Protein AF-A0A959TF00-F1 (afdb_monomer)

pLDDT: mean 79.33, std 16.04, range [24.12, 98.5]

Radius of gyration: 54.53 Å; Cα contacts (8 Å, |Δi|>4): 908; chains: 1; bounding box: 117×48×167 Å

Secondary structure (DSSP, 8-state):
-HHHHHHTT-S---SS-------PPTTHHHHHHHHHHHHHHHHHHHGGGSSS--EEEETTEEEE----EEEEEEE-GGGHHHHT-S--SSPEEEEEEE-GGGHHHHTTS-SEEESEE-TT-----SEEEEETT--B-TTSSSB-TT-HHHHHHHHHHHHHHHHHHHHHHHH-HHHHHHHHHHHHHS--SPPSSHHHIIIIIHHHHHHHHHSEEBTTS-EE-GGGEEEEE-SS---TTTTT---EEBS--SGGGHHHHHHHH-TTTT-PEEEEHHHHHTTS-HHHHHHHHHHS-HHHHHHHHHHPPPPTT-GGGGTT---EEETTEEE-HHHHHTSHHHHHHHHHHHHH-TTHHHHS-HHHHHHHHHHHS-SS-SHHHHHHHHH--SHHHHHHHHHH-S-EEEETT-HHHHHHHHHHHHHHTTTS-HHHHHHHEEEEETTEEEETTTS----EEEEEETTTTEEEEEEHHHHSTT---TTHHHHHHHHHHHHHTT--HHHHHHHH-------HHHHHHHHHHHHHHTTTSB--SHHHHHHHHHHHHH-TT-THHHH-EEEBTTS-EEEHHHHHTPPPPSS--GGGSBPGGGGGGHHHH-TT--S-PPS---------TTS----S---S---HHHHHHHHHHHHHHHHH-TTHHHHHTTTSHHHHHHHHTS-HHHHS--

Structure (mmCIF, N/CA/C/O backbone):
data_AF-A0A959TF00-F1
#
_entry.id   AF-A0A959TF00-F1
#
loop_
_atom_site.group_PDB
_atom_site.id
_atom_site.type_symbol
_atom_site.label_atom_id
_atom_site.label_alt_id
_atom_site.label_comp_id
_atom_site.label_asym_id
_atom_site.label_entity_id
_atom_site.label_seq_id
_atom_site.pdbx_PDB_ins_code
_atom_site.Cartn_x
_atom_site.Cartn_y
_atom_site.Cartn_z
_atom_site.occupancy
_atom_site.B_iso_or_equiv
_atom_site.auth_seq_id
_atom_site.auth_comp_id
_atom_site.auth_asym_id
_atom_site.auth_atom_id
_atom_site.pdbx_PDB_model_num
ATOM 1 N N . GLN A 1 1 ? 65.606 -2.542 -31.487 1.00 49.62 1 GLN A N 1
ATOM 2 C CA . GLN A 1 1 ? 66.030 -2.208 -30.111 1.00 49.62 1 GLN A CA 1
ATOM 3 C C . GLN A 1 1 ? 65.013 -1.284 -29.448 1.00 49.62 1 GLN A C 1
ATOM 5 O O . GLN A 1 1 ? 64.319 -1.762 -28.568 1.00 49.62 1 GLN A O 1
ATOM 10 N N . TRP A 1 2 ? 64.784 -0.079 -29.980 1.00 59.56 2 TRP A N 1
ATOM 11 C CA . TRP A 1 2 ? 63.736 0.859 -29.529 1.00 59.56 2 TRP A CA 1
ATOM 12 C C . TRP A 1 2 ? 62.335 0.235 -29.320 1.00 59.56 2 TRP A C 1
ATOM 14 O O . TRP A 1 2 ? 61.738 0.390 -28.261 1.00 59.56 2 TRP A O 1
ATOM 24 N N . ALA A 1 3 ? 61.838 -0.562 -30.278 1.00 56.00 3 ALA A N 1
ATOM 25 C CA . ALA A 1 3 ? 60.561 -1.275 -30.128 1.00 56.00 3 ALA A CA 1
ATOM 26 C C . ALA A 1 3 ? 60.571 -2.287 -28.965 1.00 56.00 3 ALA A C 1
ATOM 28 O O . ALA A 1 3 ? 59.601 -2.387 -28.231 1.00 56.00 3 ALA A O 1
ATOM 29 N N . ARG A 1 4 ? 61.681 -3.009 -28.750 1.00 59.00 4 ARG A N 1
ATOM 30 C CA . ARG A 1 4 ? 61.810 -3.954 -27.627 1.00 59.00 4 ARG A CA 1
ATOM 31 C C . ARG A 1 4 ? 61.830 -3.230 -26.278 1.00 59.00 4 ARG A C 1
ATOM 33 O O . ARG A 1 4 ? 61.248 -3.739 -25.336 1.00 59.00 4 ARG A O 1
ATOM 40 N N . GLU A 1 5 ? 62.443 -2.050 -26.199 1.00 64.19 5 GLU A N 1
ATOM 41 C CA . GLU A 1 5 ? 62.467 -1.216 -24.986 1.00 64.19 5 GLU A CA 1
ATOM 42 C C . GLU A 1 5 ? 61.086 -0.639 -24.648 1.00 64.19 5 GLU A C 1
ATOM 44 O O . GLU A 1 5 ? 60.695 -0.629 -23.486 1.00 64.19 5 GLU A O 1
ATOM 49 N N . LYS A 1 6 ? 60.316 -0.201 -25.654 1.00 60.56 6 LYS A N 1
ATOM 50 C CA . LYS A 1 6 ? 58.953 0.321 -25.451 1.00 60.56 6 LYS A CA 1
ATOM 51 C C . LYS A 1 6 ? 57.913 -0.766 -25.180 1.00 60.56 6 LYS A C 1
ATOM 53 O O . LYS A 1 6 ? 56.939 -0.501 -24.486 1.00 60.56 6 LYS A O 1
ATOM 58 N N . LEU A 1 7 ? 58.130 -1.977 -25.689 1.00 63.06 7 LEU A N 1
ATOM 59 C CA . LEU A 1 7 ? 57.256 -3.128 -25.457 1.00 63.06 7 LEU A CA 1
ATOM 60 C C . LEU A 1 7 ? 57.611 -3.924 -24.189 1.00 63.06 7 LEU A C 1
ATOM 62 O O . LEU A 1 7 ? 56.827 -4.772 -23.782 1.00 63.06 7 LEU A O 1
ATOM 66 N N . ALA A 1 8 ? 58.748 -3.645 -23.538 1.00 61.62 8 ALA A N 1
ATOM 67 C CA . ALA A 1 8 ? 59.214 -4.368 -22.349 1.00 61.62 8 ALA A CA 1
ATOM 68 C C . ALA A 1 8 ? 58.278 -4.260 -21.124 1.00 61.62 8 ALA A C 1
ATOM 70 O O . ALA A 1 8 ? 58.412 -5.052 -20.197 1.00 61.62 8 ALA A O 1
ATOM 71 N N . GLY A 1 9 ? 57.346 -3.298 -21.118 1.00 58.47 9 GLY A N 1
ATOM 72 C CA . GLY A 1 9 ? 56.323 -3.118 -20.079 1.00 58.47 9 GLY A CA 1
ATOM 73 C C . GLY A 1 9 ? 54.899 -3.493 -20.505 1.00 58.47 9 GLY A C 1
ATOM 74 O O . GLY A 1 9 ? 53.969 -3.283 -19.733 1.00 58.47 9 GLY A O 1
ATOM 75 N N . VAL A 1 10 ? 54.703 -4.013 -21.722 1.00 59.34 10 VAL A N 1
ATOM 76 C CA . VAL A 1 10 ? 53.389 -4.461 -22.205 1.00 59.34 10 VAL A CA 1
ATOM 77 C C . VAL A 1 10 ? 53.223 -5.925 -21.806 1.00 59.34 10 VAL A C 1
ATOM 79 O O . VAL A 1 10 ? 53.930 -6.785 -22.325 1.00 59.34 10 VAL A O 1
ATOM 82 N N . ALA A 1 11 ? 52.319 -6.194 -20.860 1.00 52.72 11 ALA A N 1
ATOM 83 C CA . ALA A 1 11 ? 52.179 -7.501 -20.208 1.00 52.72 11 ALA A CA 1
ATOM 84 C C . ALA A 1 11 ? 51.869 -8.658 -21.181 1.00 52.72 11 ALA A C 1
ATOM 86 O O . ALA A 1 11 ? 52.260 -9.792 -20.921 1.00 52.72 11 ALA A O 1
ATOM 87 N N . GLU A 1 12 ? 51.231 -8.371 -22.320 1.00 57.72 12 GLU A N 1
ATOM 88 C CA . GLU A 1 12 ? 50.923 -9.352 -23.360 1.00 57.72 12 GLU A CA 1
ATOM 89 C C . GLU A 1 12 ? 51.148 -8.757 -24.755 1.00 57.72 12 GLU A C 1
ATOM 91 O O . GLU A 1 12 ? 50.444 -7.842 -25.188 1.00 57.72 12 GLU A O 1
ATOM 96 N N . LEU A 1 13 ? 52.131 -9.288 -25.483 1.00 60.56 13 LEU A N 1
ATOM 97 C CA . LEU A 1 13 ? 52.282 -9.031 -26.913 1.00 60.56 13 LEU A CA 1
ATOM 98 C C . LEU A 1 13 ? 51.460 -10.062 -27.691 1.00 60.56 13 LEU A C 1
ATOM 100 O O . LEU A 1 13 ? 51.591 -11.257 -27.414 1.00 60.56 13 LEU A O 1
ATOM 104 N N . PRO A 1 14 ? 50.642 -9.651 -28.674 1.00 58.53 14 PRO A N 1
ATOM 105 C CA . PRO A 1 14 ? 49.869 -10.604 -29.451 1.00 58.53 14 PRO A CA 1
ATOM 106 C C . PRO A 1 14 ? 50.810 -11.500 -30.269 1.00 58.53 14 PRO A C 1
ATOM 108 O O . PRO A 1 14 ? 51.756 -11.025 -30.899 1.00 58.53 14 PRO A O 1
ATOM 111 N N . ALA A 1 15 ? 50.539 -12.808 -30.274 1.00 63.25 15 ALA A N 1
ATOM 112 C CA . ALA A 1 15 ? 51.325 -13.795 -31.021 1.00 63.25 15 ALA A CA 1
ATOM 113 C C . ALA A 1 15 ? 51.274 -13.577 -32.550 1.00 63.25 15 ALA A C 1
ATOM 115 O O . ALA A 1 15 ? 52.135 -14.071 -33.274 1.00 63.25 15 ALA A O 1
ATOM 116 N N . GLN A 1 16 ? 50.257 -12.853 -33.035 1.00 68.44 16 GLN A N 1
ATOM 117 C CA . GLN A 1 16 ? 50.001 -12.528 -34.439 1.00 68.44 16 GLN A CA 1
ATOM 118 C C . GLN A 1 16 ? 49.396 -11.116 -34.515 1.00 68.44 16 GLN A C 1
ATOM 120 O O . GLN A 1 16 ? 48.584 -10.761 -33.664 1.00 68.44 16 GLN A O 1
ATOM 125 N N . GLY A 1 17 ? 49.764 -10.305 -35.511 1.00 75.44 17 GLY A N 1
ATOM 126 C CA . GLY A 1 17 ? 49.205 -8.959 -35.681 1.00 75.44 17 GLY A CA 1
ATOM 127 C C . GLY A 1 17 ? 50.141 -7.993 -36.404 1.00 75.44 17 GLY A C 1
ATOM 128 O O . GLY A 1 17 ? 51.163 -8.390 -36.959 1.00 75.44 17 GLY A O 1
ATOM 129 N N . SER A 1 18 ? 49.783 -6.709 -36.401 1.00 79.25 18 SER A N 1
ATOM 130 C CA . SER A 1 18 ? 50.587 -5.624 -36.975 1.00 79.25 18 SER A CA 1
ATOM 131 C C . SER A 1 18 ? 50.926 -4.595 -35.901 1.00 79.25 18 SER A C 1
ATOM 133 O O . SER A 1 18 ? 50.067 -4.223 -35.105 1.00 79.25 18 SER A O 1
ATOM 135 N N . LEU A 1 19 ? 52.178 -4.132 -35.885 1.00 78.69 19 LEU A N 1
ATOM 136 C CA . LEU A 1 19 ? 52.654 -3.098 -34.969 1.00 78.69 19 LEU A CA 1
ATOM 137 C C . LEU A 1 19 ? 52.891 -1.802 -35.743 1.00 78.69 19 LEU A C 1
ATOM 139 O O . LEU A 1 19 ? 53.712 -1.767 -36.660 1.00 78.69 19 LEU A O 1
ATOM 143 N N . PHE A 1 20 ? 52.194 -0.741 -35.346 1.00 81.25 20 PHE A N 1
ATOM 144 C CA . PHE A 1 20 ? 52.310 0.576 -35.962 1.00 81.25 20 PHE A CA 1
ATOM 145 C C . PHE A 1 20 ? 53.000 1.550 -35.013 1.00 81.25 20 PHE A C 1
ATOM 147 O O . PHE A 1 20 ? 52.700 1.597 -33.822 1.00 81.25 20 PHE A O 1
ATOM 154 N N . PHE A 1 21 ? 53.896 2.367 -35.563 1.00 78.38 21 PHE A N 1
ATOM 155 C CA . PHE A 1 21 ? 54.490 3.496 -34.860 1.00 78.38 21 PHE A CA 1
ATOM 156 C C . PHE A 1 21 ? 54.090 4.776 -35.578 1.00 78.38 21 PHE A C 1
ATOM 158 O O . PHE A 1 21 ? 54.459 4.993 -36.731 1.00 78.38 21 PHE A O 1
ATOM 165 N N . LEU A 1 22 ? 53.309 5.609 -34.896 1.00 80.31 22 LEU A N 1
ATOM 166 C CA . LEU A 1 22 ? 52.838 6.877 -35.433 1.00 80.31 22 LEU A CA 1
ATOM 167 C C . LEU A 1 22 ? 53.750 7.995 -34.930 1.00 80.31 22 LEU A C 1
ATOM 169 O O . LEU A 1 22 ? 53.775 8.303 -33.740 1.00 80.31 22 LEU A O 1
ATOM 173 N N . GLY A 1 23 ? 54.511 8.597 -35.844 1.00 81.12 23 GLY A N 1
ATOM 174 C CA . GLY A 1 23 ? 55.248 9.823 -35.556 1.00 81.12 23 GLY A CA 1
ATOM 175 C C . GLY A 1 23 ? 54.266 10.973 -35.352 1.00 81.12 23 GLY A C 1
ATOM 176 O O . GLY A 1 23 ? 53.569 11.368 -36.287 1.00 81.12 23 GLY A O 1
ATOM 177 N N . LEU A 1 24 ? 54.192 11.500 -34.132 1.00 83.75 24 LEU A N 1
ATOM 178 C CA . LEU A 1 24 ? 53.350 12.649 -33.812 1.00 83.75 24 LEU A CA 1
ATOM 179 C C . LEU A 1 24 ? 54.138 13.947 -34.029 1.00 83.75 24 LEU A C 1
ATOM 181 O O . LEU A 1 24 ? 55.312 14.039 -33.683 1.00 83.75 24 LEU A O 1
ATOM 185 N N . GLY A 1 25 ? 53.483 14.950 -34.616 1.00 87.31 25 GLY A N 1
ATOM 186 C CA . GLY A 1 25 ? 54.034 16.304 -34.715 1.00 87.31 25 GLY A CA 1
ATOM 187 C C . GLY A 1 25 ? 54.065 17.010 -33.357 1.00 87.31 25 GLY A C 1
ATOM 188 O O . GLY A 1 25 ? 53.419 16.568 -32.405 1.00 87.31 25 GLY A O 1
ATOM 189 N N . GLU A 1 26 ? 54.786 18.128 -33.284 1.00 88.56 26 GLU A N 1
ATOM 190 C CA . GLU A 1 26 ? 54.897 18.943 -32.070 1.00 88.56 26 GLU A CA 1
ATOM 191 C C . GLU A 1 26 ? 53.511 19.284 -31.487 1.00 88.56 26 GLU A C 1
ATOM 193 O O . GLU A 1 26 ? 52.574 19.609 -32.219 1.00 88.56 26 GLU A O 1
ATOM 198 N N . GLY A 1 27 ? 53.349 19.115 -30.170 1.00 83.44 27 GLY A N 1
ATOM 199 C CA . GLY A 1 27 ? 52.090 19.351 -29.448 1.00 83.44 27 GLY A CA 1
ATOM 200 C C . GLY A 1 27 ? 50.995 18.284 -29.615 1.00 83.44 27 GLY A C 1
ATOM 201 O O . GLY A 1 27 ? 50.095 18.214 -28.781 1.00 83.44 27 GLY A O 1
ATOM 202 N N . LYS A 1 28 ? 51.064 17.397 -30.622 1.00 85.06 28 LYS A N 1
ATOM 203 C CA . LYS A 1 28 ? 50.001 16.399 -30.881 1.00 85.06 28 LYS A CA 1
ATOM 204 C C . LYS A 1 28 ? 49.928 15.282 -29.844 1.00 85.06 28 LYS A C 1
ATOM 206 O O . LYS A 1 28 ? 48.857 14.718 -29.651 1.00 85.06 28 LYS A O 1
ATOM 211 N N . GLN A 1 29 ? 51.039 14.968 -29.180 1.00 83.19 29 GLN A N 1
ATOM 212 C CA . GLN A 1 29 ? 51.048 13.976 -28.105 1.00 83.19 29 GLN A CA 1
ATOM 213 C C . GLN A 1 29 ? 50.176 14.424 -26.928 1.00 83.19 29 GLN A C 1
ATOM 215 O O . GLN A 1 29 ? 49.335 13.657 -26.487 1.00 83.19 29 GLN A O 1
ATOM 220 N N . ALA A 1 30 ? 50.300 15.682 -26.495 1.00 83.75 30 ALA A N 1
ATOM 221 C CA . ALA A 1 30 ? 49.480 16.212 -25.406 1.00 83.75 30 ALA A CA 1
ATOM 222 C C . ALA A 1 30 ? 47.977 16.178 -25.747 1.00 83.75 30 ALA A C 1
ATOM 224 O O . ALA A 1 30 ? 47.157 15.838 -24.897 1.00 83.75 30 ALA A O 1
ATOM 225 N N . VAL A 1 31 ? 47.614 16.463 -27.006 1.00 81.81 31 VAL A N 1
ATOM 226 C CA . VAL A 1 31 ? 46.223 16.354 -27.485 1.00 81.81 31 VAL A CA 1
ATOM 227 C C . VAL A 1 31 ? 45.741 14.902 -27.455 1.00 81.81 31 VAL A C 1
ATOM 229 O O . VAL A 1 31 ? 44.647 14.629 -26.974 1.00 81.81 31 VAL A O 1
ATOM 232 N N . LEU A 1 32 ? 46.561 13.962 -27.930 1.00 81.38 32 LEU A N 1
ATOM 233 C CA . LEU A 1 32 ? 46.235 12.536 -27.916 1.00 81.38 32 LEU A CA 1
ATOM 234 C C . LEU A 1 32 ? 46.046 12.019 -26.482 1.00 81.38 32 LEU A C 1
ATOM 236 O O . LEU A 1 32 ? 45.078 11.316 -26.222 1.00 81.38 32 LEU A O 1
ATOM 240 N N . ASP A 1 33 ? 46.932 12.402 -25.561 1.00 81.75 33 ASP A N 1
ATOM 241 C CA . ASP A 1 33 ? 46.858 12.023 -24.147 1.00 81.75 33 ASP A CA 1
ATOM 242 C C . ASP A 1 33 ? 45.598 12.599 -23.476 1.00 81.75 33 ASP A C 1
ATOM 244 O O . ASP A 1 33 ? 44.965 11.910 -22.680 1.00 81.75 33 ASP A O 1
ATOM 248 N N . THR A 1 34 ? 45.179 13.813 -23.858 1.00 82.44 34 THR A N 1
ATOM 249 C CA . THR A 1 34 ? 43.945 14.447 -23.352 1.00 82.44 34 THR A CA 1
ATOM 250 C C . THR A 1 34 ? 42.683 13.670 -23.748 1.00 82.44 34 THR A C 1
ATOM 252 O O . THR A 1 34 ? 41.775 13.539 -22.935 1.00 82.44 34 THR A O 1
ATOM 255 N N . HIS A 1 35 ? 42.633 13.118 -24.964 1.00 80.75 35 HIS A N 1
ATOM 256 C CA . HIS A 1 35 ? 41.458 12.409 -25.499 1.00 80.75 35 HIS A CA 1
ATOM 257 C C . HIS A 1 35 ? 41.594 10.878 -25.479 1.00 80.75 35 HIS A C 1
ATOM 259 O O . HIS A 1 35 ? 40.752 10.160 -26.020 1.00 80.75 35 HIS A O 1
ATOM 265 N N . MET A 1 36 ? 42.659 10.345 -24.874 1.00 80.81 36 MET A N 1
ATOM 266 C CA . MET A 1 36 ? 43.003 8.925 -24.972 1.00 80.81 36 MET A CA 1
ATOM 267 C C . MET A 1 36 ? 41.898 8.013 -24.430 1.00 80.81 36 MET A C 1
ATOM 269 O O . MET A 1 36 ? 41.635 6.954 -24.995 1.00 80.81 36 MET A O 1
ATOM 273 N N . GLN A 1 37 ? 41.241 8.422 -23.344 1.00 75.38 37 GLN A N 1
ATOM 274 C CA . GLN A 1 37 ? 40.173 7.642 -22.723 1.00 75.38 37 GLN A CA 1
ATOM 275 C C . GLN A 1 37 ? 38.926 7.552 -23.618 1.00 75.38 37 GLN A C 1
ATOM 277 O O . GLN A 1 37 ? 38.378 6.465 -23.778 1.00 75.38 37 GLN A O 1
ATOM 282 N N . GLU A 1 38 ? 38.535 8.655 -24.260 1.00 74.44 38 GLU A N 1
ATOM 283 C CA . GLU A 1 38 ? 37.430 8.694 -25.231 1.00 74.44 38 GLU A CA 1
ATOM 284 C C . GLU A 1 38 ? 37.741 7.795 -26.434 1.00 74.44 38 GLU A C 1
ATOM 286 O O . GLU A 1 38 ? 36.951 6.928 -26.801 1.00 74.44 38 GLU A O 1
ATOM 291 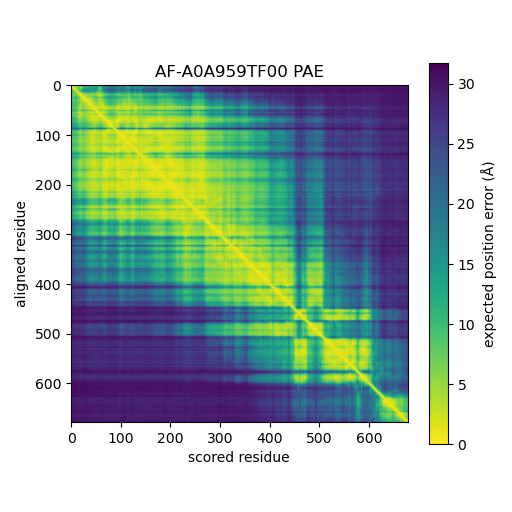N N . ILE A 1 39 ? 38.953 7.922 -26.989 1.00 76.81 39 ILE A N 1
ATOM 292 C CA . ILE A 1 39 ? 39.418 7.098 -28.113 1.00 76.81 39 ILE A CA 1
ATOM 293 C C . ILE A 1 39 ? 39.343 5.608 -27.762 1.00 76.81 39 ILE A C 1
ATOM 295 O O . ILE A 1 39 ? 38.867 4.805 -28.568 1.00 76.81 39 ILE A O 1
ATOM 299 N N . ARG A 1 40 ? 39.799 5.228 -26.564 1.00 78.25 40 ARG A N 1
ATOM 300 C CA . ARG A 1 40 ? 39.785 3.834 -26.105 1.00 78.25 40 ARG A CA 1
ATOM 301 C C . ARG A 1 40 ? 38.373 3.280 -25.989 1.00 78.25 40 ARG A C 1
ATOM 303 O O . ARG A 1 40 ? 38.142 2.147 -26.410 1.00 78.25 40 ARG A O 1
ATOM 310 N N . SER A 1 41 ? 37.444 4.077 -25.469 1.00 75.62 41 SER A N 1
ATOM 311 C CA . SER A 1 41 ? 36.059 3.648 -25.288 1.00 75.62 41 SER A CA 1
ATOM 312 C C . SER A 1 41 ? 35.353 3.400 -26.628 1.00 75.62 41 SER A C 1
ATOM 314 O O . SER A 1 41 ? 34.804 2.316 -26.847 1.00 75.62 41 SER A O 1
ATOM 316 N N . CYS A 1 42 ? 35.496 4.312 -27.598 1.00 83.38 42 CYS A N 1
ATOM 317 C CA . CYS A 1 42 ? 34.886 4.147 -28.922 1.00 83.38 42 CYS A CA 1
ATOM 318 C C . CYS A 1 42 ? 35.546 3.043 -29.773 1.00 83.38 42 CYS A C 1
ATOM 320 O O . CYS A 1 42 ? 34.926 2.501 -30.697 1.00 83.38 42 CYS A O 1
ATOM 322 N N . MET A 1 43 ? 36.823 2.718 -29.525 1.00 86.81 43 MET A N 1
ATOM 323 C CA . MET A 1 43 ? 37.563 1.700 -30.286 1.00 86.81 43 MET A CA 1
ATOM 324 C C . MET A 1 43 ? 36.968 0.299 -30.120 1.00 86.81 43 MET A C 1
ATOM 326 O O . MET A 1 43 ? 36.904 -0.445 -31.100 1.00 86.81 43 MET A O 1
ATOM 330 N N . GLY A 1 44 ? 36.489 -0.043 -28.919 1.00 88.25 44 GLY A N 1
ATOM 331 C CA . GLY A 1 44 ? 35.820 -1.320 -28.648 1.00 88.25 44 GLY A CA 1
ATOM 332 C C . GLY A 1 44 ? 34.603 -1.552 -29.548 1.00 88.25 44 GLY A C 1
ATOM 333 O O . GLY A 1 44 ? 34.424 -2.646 -30.086 1.00 88.25 44 GLY A O 1
ATOM 334 N N . ILE A 1 45 ? 33.813 -0.495 -29.759 1.00 90.38 45 ILE A N 1
ATOM 335 C CA . ILE A 1 45 ? 32.630 -0.478 -30.633 1.00 90.38 45 ILE A CA 1
ATOM 336 C C . ILE A 1 45 ? 33.049 -0.471 -32.104 1.00 90.38 45 ILE A C 1
ATOM 338 O O . ILE A 1 45 ? 32.550 -1.264 -32.895 1.00 90.38 45 ILE A O 1
ATOM 342 N N . SER A 1 46 ? 34.017 0.373 -32.468 1.00 91.31 46 SER A N 1
ATOM 343 C CA . SER A 1 46 ? 34.508 0.508 -33.848 1.00 91.31 46 SER A CA 1
ATOM 344 C C . SER A 1 46 ? 35.034 -0.820 -34.410 1.00 91.31 46 SER A C 1
ATOM 346 O O . SER A 1 46 ? 34.801 -1.143 -35.575 1.00 91.31 46 SER A O 1
ATOM 348 N N . MET A 1 47 ? 35.689 -1.635 -33.573 1.00 90.81 47 MET A N 1
ATOM 349 C CA . MET A 1 47 ? 36.153 -2.980 -33.939 1.00 90.81 47 MET A CA 1
ATOM 350 C C . MET A 1 47 ? 35.022 -3.931 -34.349 1.00 90.81 47 MET A C 1
ATOM 352 O O . MET A 1 47 ? 35.276 -4.881 -35.084 1.00 90.81 47 MET A O 1
ATOM 356 N N . HIS A 1 48 ? 33.779 -3.681 -33.932 1.00 89.19 48 HIS A N 1
ATOM 357 C CA . HIS A 1 48 ? 32.625 -4.479 -34.343 1.00 89.19 48 HIS A CA 1
ATOM 358 C C . HIS A 1 48 ? 32.307 -4.339 -35.843 1.00 89.19 48 HIS A C 1
ATOM 360 O O . HIS A 1 48 ? 31.755 -5.253 -36.455 1.00 89.19 48 HIS A O 1
ATOM 366 N N . PHE A 1 49 ? 32.682 -3.212 -36.453 1.00 88.19 49 PHE A N 1
ATOM 367 C CA . PHE A 1 49 ? 32.460 -2.929 -37.877 1.00 88.19 49 PHE A CA 1
ATOM 368 C C . PHE A 1 49 ? 33.637 -3.361 -38.763 1.00 88.19 49 PHE A C 1
ATOM 370 O O . PHE A 1 49 ? 33.605 -3.194 -39.982 1.00 88.19 49 PHE A O 1
ATOM 377 N N . LEU A 1 50 ? 34.692 -3.910 -38.158 1.00 84.75 50 LEU A N 1
ATOM 378 C CA . LEU A 1 50 ? 35.864 -4.448 -38.841 1.00 84.75 50 LEU A CA 1
ATOM 379 C C . LEU A 1 50 ? 35.762 -5.978 -38.895 1.00 84.75 50 LEU A C 1
ATOM 381 O O . LEU A 1 50 ? 35.211 -6.597 -37.992 1.00 84.75 50 LEU A O 1
ATOM 385 N N . ARG A 1 51 ? 36.304 -6.600 -39.952 1.00 79.19 51 ARG A N 1
ATOM 386 C CA . ARG A 1 51 ? 36.128 -8.045 -40.211 1.00 79.19 51 ARG A CA 1
ATOM 387 C C . ARG A 1 51 ? 36.670 -8.934 -39.084 1.00 79.19 51 ARG A C 1
ATOM 389 O O . ARG A 1 51 ? 35.901 -9.609 -38.412 1.00 79.19 51 ARG A O 1
ATOM 396 N N . ASP A 1 52 ? 37.986 -8.899 -38.871 1.00 81.19 52 ASP A N 1
ATOM 397 C CA . ASP A 1 52 ? 38.685 -9.897 -38.042 1.00 81.19 52 ASP A CA 1
ATOM 398 C C . ASP A 1 52 ? 39.397 -9.290 -36.818 1.00 81.19 52 ASP A C 1
ATOM 400 O O . ASP A 1 52 ? 40.105 -9.985 -36.087 1.00 81.19 52 ASP A O 1
ATOM 404 N N . LEU A 1 53 ? 39.248 -7.981 -36.579 1.00 84.12 53 LEU A N 1
ATOM 405 C CA . LEU A 1 53 ? 39.974 -7.293 -35.512 1.00 84.12 53 LEU A CA 1
ATOM 406 C C . LEU A 1 53 ? 39.267 -7.469 -34.161 1.00 84.12 53 LEU A C 1
ATOM 408 O O . LEU A 1 53 ? 38.259 -6.824 -33.887 1.00 84.12 53 LEU A O 1
ATOM 412 N N . GLY A 1 54 ? 39.800 -8.354 -33.316 1.00 82.50 54 GLY A N 1
ATOM 413 C CA . GLY A 1 54 ? 39.242 -8.635 -31.987 1.00 82.50 54 GLY A CA 1
ATOM 414 C C . GLY A 1 54 ? 39.809 -7.784 -30.847 1.00 82.50 54 GLY A C 1
ATOM 415 O O . GLY A 1 54 ? 39.121 -7.573 -29.850 1.00 82.50 54 GLY A O 1
ATOM 416 N N . THR A 1 55 ? 41.052 -7.309 -30.969 1.00 86.00 55 THR A N 1
ATOM 417 C CA . THR A 1 55 ? 41.761 -6.580 -29.904 1.00 86.00 55 THR A CA 1
ATOM 418 C C . THR A 1 55 ? 42.755 -5.575 -30.476 1.00 86.00 55 THR A C 1
ATOM 420 O O . THR A 1 55 ? 43.419 -5.869 -31.474 1.00 86.00 55 THR A O 1
ATOM 423 N N . ILE A 1 56 ? 42.939 -4.439 -29.802 1.00 84.50 56 ILE A N 1
ATOM 424 C CA . ILE A 1 56 ? 43.976 -3.439 -30.102 1.00 84.50 56 ILE A CA 1
ATOM 425 C C . ILE A 1 56 ? 44.705 -3.085 -28.804 1.00 84.50 56 ILE A C 1
ATOM 427 O O . ILE A 1 56 ? 44.071 -2.934 -27.766 1.00 84.50 56 ILE A O 1
ATOM 431 N N . THR A 1 57 ? 46.025 -2.892 -28.860 1.00 80.50 57 THR A N 1
ATOM 432 C CA . THR A 1 57 ? 46.799 -2.361 -27.727 1.00 80.50 57 THR A CA 1
ATOM 433 C C . THR A 1 57 ? 47.287 -0.951 -28.043 1.00 80.50 57 THR A C 1
ATOM 435 O O . THR A 1 57 ? 48.093 -0.768 -28.957 1.00 80.50 57 THR A O 1
ATOM 438 N N . VAL A 1 58 ? 46.835 0.048 -27.279 1.00 79.56 58 VAL A N 1
ATOM 439 C CA . VAL A 1 58 ? 47.228 1.460 -27.436 1.00 79.56 58 VAL A CA 1
ATOM 440 C C . VAL A 1 58 ? 48.032 1.909 -26.220 1.00 79.56 58 VAL A C 1
ATOM 442 O O . VAL A 1 58 ? 47.513 1.983 -25.105 1.00 79.56 58 VAL A O 1
ATOM 445 N N . ASN A 1 59 ? 49.315 2.223 -26.434 1.00 75.06 59 ASN A N 1
ATOM 446 C CA . ASN A 1 59 ? 50.255 2.650 -25.388 1.00 75.06 59 ASN A CA 1
ATOM 447 C C . ASN A 1 59 ? 50.286 1.710 -24.162 1.00 75.06 59 ASN A C 1
ATOM 449 O O . ASN A 1 59 ? 50.373 2.161 -23.026 1.00 75.06 59 ASN A O 1
ATOM 453 N N . GLY A 1 60 ? 50.213 0.396 -24.405 1.00 72.44 60 GLY A N 1
ATOM 454 C CA . GLY A 1 60 ? 50.262 -0.647 -23.373 1.00 72.44 60 GLY A CA 1
ATOM 455 C C . GLY A 1 60 ? 48.909 -1.042 -22.779 1.00 72.44 60 GLY A C 1
ATOM 456 O O . GLY A 1 60 ? 48.846 -2.040 -22.069 1.00 72.44 60 GLY A O 1
ATOM 457 N N . GLU A 1 61 ? 47.832 -0.332 -23.113 1.00 78.88 61 GLU A N 1
ATOM 458 C CA . GLU A 1 61 ? 46.479 -0.680 -22.678 1.00 78.88 61 GLU A CA 1
ATOM 459 C C . GLU A 1 61 ? 45.752 -1.487 -23.750 1.00 78.88 61 GLU A C 1
ATOM 461 O O . GLU A 1 61 ? 45.690 -1.077 -24.912 1.00 78.88 61 GLU A O 1
ATOM 466 N N . ARG A 1 62 ? 45.231 -2.647 -23.354 1.00 83.56 62 ARG A N 1
ATOM 467 C CA . ARG A 1 62 ? 44.513 -3.576 -24.225 1.00 83.56 62 ARG A CA 1
ATOM 468 C C . ARG A 1 62 ? 43.032 -3.203 -24.265 1.00 83.56 62 ARG A C 1
ATOM 470 O O . ARG A 1 62 ? 42.388 -3.111 -23.228 1.00 83.56 62 ARG A O 1
ATOM 477 N N . ILE A 1 63 ? 42.510 -3.027 -25.470 1.00 87.06 63 ILE A N 1
ATOM 478 C CA . ILE A 1 63 ? 41.107 -2.748 -25.771 1.00 87.06 63 ILE A CA 1
ATOM 479 C C . ILE A 1 63 ? 40.557 -3.973 -26.489 1.00 87.06 63 ILE A C 1
ATOM 481 O O . ILE A 1 63 ? 41.134 -4.429 -27.482 1.00 87.06 63 ILE A O 1
ATOM 485 N N . GLU A 1 64 ? 39.442 -4.499 -26.003 1.00 87.94 64 GLU A N 1
ATOM 486 C CA . GLU A 1 64 ? 38.771 -5.645 -26.609 1.00 87.94 64 GLU A CA 1
ATOM 487 C C . GLU A 1 64 ? 37.528 -5.200 -27.371 1.00 87.94 64 GLU A C 1
ATOM 489 O O . GLU A 1 64 ? 36.901 -4.187 -27.054 1.00 87.94 64 GLU A O 1
ATOM 494 N N . ARG A 1 65 ? 37.186 -5.951 -28.418 1.00 89.69 65 ARG A N 1
ATOM 495 C CA . ARG A 1 65 ? 35.952 -5.741 -29.169 1.00 89.69 65 ARG A CA 1
ATOM 496 C C . ARG A 1 65 ? 34.754 -5.937 -28.247 1.00 89.69 65 ARG A C 1
ATOM 498 O O . ARG A 1 65 ? 34.592 -7.004 -27.654 1.00 89.69 65 ARG A O 1
ATOM 505 N N . LEU A 1 66 ? 33.890 -4.928 -28.191 1.00 89.38 66 LEU A N 1
ATOM 506 C CA . LEU A 1 66 ? 32.678 -4.988 -27.388 1.00 89.38 66 LEU A CA 1
ATOM 507 C C . LEU A 1 66 ? 31.686 -5.985 -28.027 1.00 89.38 66 LEU A C 1
ATOM 509 O O . LEU A 1 66 ? 31.435 -5.906 -29.237 1.00 89.38 66 LEU A O 1
ATOM 513 N N . PRO A 1 67 ? 31.132 -6.945 -27.263 1.00 90.19 67 PRO A N 1
ATOM 514 C CA . PRO A 1 67 ? 30.118 -7.856 -27.775 1.00 90.19 67 PRO A CA 1
ATOM 515 C C . PRO A 1 67 ? 28.799 -7.097 -27.940 1.00 90.19 67 PRO A C 1
ATOM 517 O O . PRO A 1 67 ? 28.174 -6.692 -26.957 1.00 90.19 67 PRO A O 1
ATOM 520 N N . LEU A 1 68 ? 28.402 -6.904 -29.198 1.00 93.44 68 LEU A N 1
ATOM 521 C CA . LEU A 1 68 ? 27.171 -6.227 -29.584 1.00 93.44 68 LEU A CA 1
ATOM 522 C C . LEU A 1 68 ? 26.254 -7.196 -30.330 1.00 93.44 68 LEU A C 1
ATOM 524 O O . LEU A 1 68 ? 26.707 -7.963 -31.185 1.00 93.44 68 LEU A O 1
ATOM 528 N N . GLU A 1 69 ? 24.968 -7.118 -30.026 1.00 96.06 69 GLU A N 1
ATOM 529 C CA . GLU A 1 69 ? 23.905 -7.637 -30.877 1.00 96.06 69 GLU A CA 1
ATOM 530 C C . GLU A 1 69 ? 23.673 -6.677 -32.044 1.00 96.06 69 GLU A C 1
ATOM 532 O O . GLU A 1 69 ? 23.938 -5.481 -31.914 1.00 96.06 69 GLU A O 1
ATOM 537 N N . THR A 1 70 ? 23.211 -7.188 -33.192 1.00 95.81 70 THR A N 1
ATOM 538 C CA . THR A 1 70 ? 23.035 -6.364 -34.397 1.00 95.81 70 THR A CA 1
ATOM 539 C C . THR A 1 70 ? 21.770 -6.680 -35.180 1.00 95.81 70 THR A C 1
ATOM 541 O O . THR A 1 70 ? 21.342 -7.835 -35.261 1.00 95.81 70 THR A O 1
ATOM 544 N N . ILE A 1 71 ? 21.235 -5.639 -35.819 1.00 97.56 71 ILE A N 1
ATOM 545 C CA . ILE A 1 71 ? 20.293 -5.707 -36.937 1.00 97.56 71 ILE A CA 1
ATOM 546 C C . ILE A 1 71 ? 20.988 -5.073 -38.135 1.00 97.56 71 ILE A C 1
ATOM 548 O O . ILE A 1 71 ? 21.371 -3.905 -38.079 1.00 97.56 71 ILE A O 1
ATOM 552 N N . ARG A 1 72 ? 21.173 -5.854 -39.203 1.00 95.44 72 ARG A N 1
ATOM 553 C CA . ARG A 1 72 ? 21.855 -5.423 -40.428 1.00 95.44 72 ARG A CA 1
ATOM 554 C C . ARG A 1 72 ? 20.856 -5.242 -41.562 1.00 95.44 72 ARG A C 1
ATOM 556 O O . ARG A 1 72 ? 20.010 -6.103 -41.811 1.00 95.44 72 ARG A O 1
ATOM 563 N N . LEU A 1 73 ? 21.014 -4.133 -42.266 1.00 96.44 73 LEU A N 1
ATOM 564 C CA . LEU A 1 73 ? 20.368 -3.825 -43.526 1.00 96.44 73 LEU A CA 1
ATOM 565 C C . LEU A 1 73 ? 21.462 -3.610 -44.572 1.00 96.44 73 LEU A C 1
ATOM 567 O O . LEU A 1 73 ? 22.278 -2.701 -44.440 1.00 96.44 73 LEU A O 1
ATOM 571 N N . THR A 1 74 ? 21.454 -4.422 -45.622 1.00 95.62 74 THR A N 1
ATOM 572 C CA . THR A 1 74 ? 22.287 -4.201 -46.806 1.00 95.62 74 THR A CA 1
ATOM 573 C C . THR A 1 74 ? 21.392 -3.698 -47.922 1.00 95.62 74 THR A C 1
ATOM 575 O O . THR A 1 74 ? 20.417 -4.354 -48.279 1.00 95.62 74 THR A O 1
ATOM 578 N N . ILE A 1 75 ? 21.717 -2.523 -48.446 1.00 93.56 75 ILE A N 1
ATOM 579 C CA . ILE A 1 75 ? 21.031 -1.897 -49.567 1.00 93.56 75 ILE A CA 1
ATOM 580 C C . ILE A 1 75 ? 21.914 -2.111 -50.798 1.00 93.56 75 ILE A C 1
ATOM 582 O O . ILE A 1 75 ? 23.007 -1.532 -50.850 1.00 93.56 75 ILE A O 1
ATOM 586 N N . PRO A 1 76 ? 21.478 -2.947 -51.758 1.00 92.06 76 PRO A N 1
ATOM 587 C CA . PRO A 1 76 ? 22.234 -3.203 -52.976 1.00 92.06 76 PRO A CA 1
ATOM 588 C C . PRO A 1 76 ? 22.493 -1.915 -53.751 1.00 92.06 76 PRO A C 1
ATOM 590 O O . PRO A 1 76 ? 21.640 -1.021 -53.785 1.00 92.06 76 PRO A O 1
ATOM 593 N N . ARG A 1 77 ? 23.648 -1.833 -54.415 1.00 89.06 77 ARG A N 1
ATOM 594 C CA . ARG A 1 77 ? 24.040 -0.672 -55.233 1.00 89.06 77 ARG A CA 1
ATOM 595 C C . ARG A 1 77 ? 22.955 -0.222 -56.221 1.00 89.06 77 ARG A C 1
ATOM 597 O O . ARG A 1 77 ? 22.768 0.973 -56.420 1.00 89.06 77 ARG A O 1
ATOM 604 N N . GLU A 1 78 ? 22.213 -1.159 -56.812 1.00 87.94 78 GLU A N 1
ATOM 605 C CA . GLU A 1 78 ? 21.146 -0.877 -57.778 1.00 87.94 78 GLU A CA 1
ATOM 606 C C . GLU A 1 78 ? 19.961 -0.101 -57.185 1.00 87.94 78 GLU A C 1
ATOM 608 O O . GLU A 1 78 ? 19.295 0.642 -57.910 1.00 87.94 78 GLU A O 1
ATOM 613 N N . ASP A 1 79 ? 19.740 -0.207 -55.874 1.00 88.62 79 ASP A N 1
ATOM 614 C CA . ASP A 1 79 ? 18.625 0.429 -55.170 1.00 88.62 79 ASP A CA 1
ATOM 615 C C . ASP A 1 79 ? 19.000 1.804 -54.581 1.00 88.62 79 ASP A C 1
ATOM 617 O O . ASP A 1 79 ? 18.126 2.577 -54.168 1.00 88.62 79 ASP A O 1
ATOM 621 N N . LEU A 1 80 ? 20.291 2.167 -54.582 1.00 89.19 80 LEU A N 1
ATOM 622 C CA . LEU A 1 80 ? 20.800 3.392 -53.950 1.00 89.19 80 LEU A CA 1
ATOM 623 C C . LEU A 1 80 ? 20.301 4.679 -54.611 1.00 89.19 80 LEU A C 1
ATOM 625 O O . LEU A 1 80 ? 20.092 5.689 -53.927 1.00 89.19 80 LEU A O 1
ATOM 629 N N . ARG A 1 81 ? 20.006 4.645 -55.914 1.00 86.62 81 ARG A N 1
ATOM 630 C CA . ARG A 1 81 ? 19.384 5.782 -56.615 1.00 86.62 81 ARG A CA 1
ATOM 631 C C . ARG A 1 81 ? 18.029 6.158 -56.026 1.00 86.62 81 ARG A C 1
ATOM 633 O O . ARG A 1 81 ? 17.699 7.340 -55.970 1.00 86.62 81 ARG A O 1
ATOM 640 N N . GLY A 1 82 ? 17.261 5.179 -55.538 1.00 84.44 82 GLY A N 1
ATOM 641 C CA . GLY A 1 82 ? 15.979 5.418 -54.864 1.00 84.44 82 GLY A CA 1
ATOM 642 C C . GLY A 1 82 ? 16.125 6.165 -53.532 1.00 84.44 82 GLY A C 1
ATOM 643 O O . GLY A 1 82 ? 15.194 6.836 -53.076 1.00 84.44 82 GLY A O 1
ATOM 644 N N . ILE A 1 83 ? 17.312 6.101 -52.929 1.00 86.62 83 ILE A N 1
ATOM 645 C CA . ILE A 1 83 ? 17.669 6.783 -51.679 1.00 86.62 83 ILE A CA 1
ATOM 646 C C . ILE A 1 83 ? 18.294 8.162 -51.958 1.00 86.62 83 ILE A C 1
ATOM 648 O O . ILE A 1 83 ? 18.223 9.055 -51.116 1.00 86.62 83 ILE A O 1
ATOM 652 N N . GLY A 1 84 ? 18.810 8.379 -53.170 1.00 86.50 84 GLY A N 1
ATOM 653 C CA . GLY A 1 84 ? 19.345 9.663 -53.630 1.00 86.50 84 GLY A CA 1
ATOM 654 C C . GLY A 1 84 ? 20.865 9.705 -53.772 1.00 86.50 84 GLY A C 1
ATOM 655 O O . GLY A 1 84 ? 21.416 10.794 -53.915 1.00 86.50 84 GLY A O 1
ATOM 656 N N . PHE A 1 85 ? 21.544 8.555 -53.744 1.00 87.00 85 PHE A N 1
ATOM 657 C CA . PHE A 1 85 ? 22.963 8.484 -54.091 1.00 87.00 85 PHE A CA 1
ATOM 658 C C . PHE A 1 85 ? 23.172 8.746 -55.589 1.00 87.00 85 PHE A C 1
ATOM 660 O O . PHE A 1 85 ? 22.353 8.361 -56.424 1.00 87.00 85 PHE A O 1
ATOM 667 N N . THR A 1 86 ? 24.270 9.431 -55.915 1.00 78.50 86 THR A N 1
ATOM 668 C CA . THR A 1 86 ? 24.658 9.777 -57.293 1.00 78.50 86 THR A CA 1
ATOM 669 C C . THR A 1 86 ? 25.740 8.863 -57.868 1.00 78.50 86 THR A C 1
ATOM 671 O O . THR A 1 86 ? 25.926 8.845 -59.081 1.00 78.50 86 THR A O 1
ATOM 674 N N . GLU A 1 87 ? 26.452 8.129 -57.010 1.00 69.81 87 GLU A N 1
ATOM 675 C CA . GLU A 1 87 ? 27.518 7.185 -57.362 1.00 69.81 87 GLU A CA 1
ATOM 676 C C . GLU A 1 87 ? 27.130 5.794 -56.823 1.00 69.81 87 GLU A C 1
ATOM 678 O O . GLU A 1 87 ? 26.797 5.668 -55.644 1.00 69.81 87 GLU A O 1
ATOM 683 N N . ASP A 1 88 ? 27.145 4.769 -57.686 1.00 63.78 88 ASP A N 1
ATOM 684 C CA . ASP A 1 88 ? 26.621 3.412 -57.422 1.00 63.78 88 ASP A CA 1
ATOM 685 C C . ASP A 1 88 ? 27.764 2.379 -57.253 1.00 63.78 88 ASP A C 1
ATOM 687 O O . ASP A 1 88 ? 27.720 1.270 -57.797 1.00 63.78 88 ASP A O 1
ATOM 691 N N . ASP A 1 89 ? 28.839 2.748 -56.554 1.00 68.44 89 ASP A N 1
ATOM 692 C CA . ASP A 1 89 ? 30.093 1.979 -56.617 1.00 68.44 89 ASP A CA 1
ATOM 693 C C . ASP A 1 89 ? 30.158 0.795 -55.633 1.00 68.44 89 ASP A C 1
ATOM 695 O O . ASP A 1 89 ? 30.940 -0.136 -55.840 1.00 68.44 89 ASP A O 1
ATOM 699 N N . GLN A 1 90 ? 29.338 0.793 -54.576 1.00 84.12 90 GLN A N 1
ATOM 700 C CA . GLN A 1 90 ? 29.284 -0.281 -53.574 1.00 84.12 90 GLN A CA 1
ATOM 701 C C . GLN A 1 90 ? 27.937 -0.320 -52.846 1.00 84.12 90 GLN A C 1
ATOM 703 O O . GLN A 1 90 ? 27.244 0.690 -52.773 1.00 84.12 90 GLN A O 1
ATOM 708 N N . ASP A 1 91 ? 27.613 -1.468 -52.253 1.00 91.44 91 ASP A N 1
ATOM 709 C CA . ASP A 1 91 ? 26.435 -1.620 -51.399 1.00 91.44 91 ASP A CA 1
ATOM 710 C C . ASP A 1 91 ? 26.548 -0.747 -50.139 1.00 91.44 91 ASP A C 1
ATOM 712 O O . ASP A 1 91 ? 27.634 -0.572 -49.563 1.00 91.44 91 ASP A O 1
ATOM 716 N N . VAL A 1 92 ? 25.411 -0.223 -49.681 1.00 93.38 92 VAL A N 1
ATOM 717 C CA . VAL A 1 92 ? 25.334 0.510 -48.413 1.00 93.38 92 VAL A CA 1
ATOM 718 C C . VAL A 1 92 ? 24.876 -0.434 -47.315 1.00 93.38 92 VAL A C 1
ATOM 720 O O . VAL A 1 92 ? 23.788 -0.998 -47.373 1.00 93.38 92 VAL A O 1
ATOM 723 N N . GLU A 1 93 ? 25.698 -0.583 -46.284 1.00 94.12 93 GLU A N 1
ATOM 724 C CA . GLU A 1 93 ? 25.340 -1.298 -45.066 1.00 94.12 93 GLU A CA 1
ATOM 725 C C . GLU A 1 93 ? 24.894 -0.291 -44.004 1.00 94.12 93 GLU A C 1
ATOM 727 O O . GLU A 1 93 ? 25.561 0.724 -43.785 1.00 94.12 93 GLU A O 1
ATOM 732 N N . VAL A 1 94 ? 23.772 -0.571 -43.345 1.00 96.12 94 VAL A N 1
ATOM 733 C CA . VAL A 1 94 ? 23.287 0.138 -42.160 1.00 96.12 94 VAL A CA 1
ATOM 734 C C . VAL A 1 94 ? 23.061 -0.883 -41.052 1.00 96.12 94 VAL A C 1
ATOM 736 O O . VAL A 1 94 ? 22.389 -1.892 -41.255 1.00 96.12 94 VAL A O 1
ATOM 739 N N . VAL A 1 95 ? 23.637 -0.640 -39.880 1.00 96.31 95 VAL A N 1
ATOM 740 C CA . VAL A 1 95 ? 23.622 -1.571 -38.753 1.00 96.31 95 VAL A CA 1
ATOM 741 C C . VAL A 1 95 ? 23.211 -0.838 -37.489 1.00 96.31 95 VAL A C 1
ATOM 743 O O . VAL A 1 95 ? 23.855 0.141 -37.120 1.00 96.31 95 VAL A O 1
ATOM 746 N N . LEU A 1 96 ? 22.176 -1.330 -36.811 1.00 98.06 96 LEU A N 1
ATOM 747 C CA . LEU A 1 96 ? 21.866 -0.947 -35.434 1.00 98.06 96 LEU A CA 1
ATOM 748 C C . LEU A 1 96 ? 22.482 -1.980 -34.494 1.00 98.06 96 LEU A C 1
ATOM 750 O O . LEU A 1 96 ? 22.273 -3.179 -34.685 1.00 98.06 96 LEU A O 1
ATOM 754 N N . CYS A 1 97 ? 23.224 -1.519 -33.490 1.00 96.44 97 CYS A N 1
ATOM 755 C CA . CYS A 1 97 ? 23.901 -2.374 -32.524 1.00 96.44 97 CYS A CA 1
ATOM 756 C C . CYS A 1 97 ? 23.554 -1.991 -31.087 1.00 96.44 97 CYS A C 1
ATOM 758 O O . CYS A 1 97 ? 23.484 -0.806 -30.770 1.00 96.44 97 CYS A O 1
ATOM 760 N N . TRP A 1 98 ? 23.428 -2.971 -30.198 1.00 97.19 98 TRP A N 1
ATOM 761 C CA . TRP A 1 98 ? 23.206 -2.744 -28.766 1.00 97.19 98 TRP A CA 1
ATOM 762 C C . TRP A 1 98 ? 23.857 -3.846 -27.929 1.00 97.19 98 TRP A C 1
ATOM 764 O O . TRP A 1 98 ? 24.345 -4.845 -28.457 1.00 97.19 98 TRP A O 1
ATOM 774 N N . SER A 1 99 ? 23.899 -3.656 -26.612 1.00 94.81 99 SER A N 1
ATOM 775 C CA . SER A 1 99 ? 24.344 -4.690 -25.679 1.00 94.81 99 SER A CA 1
ATOM 776 C C . SER A 1 99 ? 23.738 -4.455 -24.308 1.00 94.81 99 SER A C 1
ATOM 778 O O . SER A 1 99 ? 23.989 -3.420 -23.690 1.00 94.81 99 SER A O 1
ATOM 780 N N . GLU A 1 100 ? 22.990 -5.435 -23.802 1.00 91.62 100 GLU A N 1
ATOM 781 C CA . GLU A 1 100 ? 22.391 -5.359 -22.465 1.00 91.62 100 GLU A CA 1
ATOM 782 C C . GLU A 1 100 ? 23.466 -5.176 -21.376 1.00 91.62 100 GLU A C 1
ATOM 784 O O . GLU A 1 100 ? 23.289 -4.415 -20.428 1.00 91.62 100 GLU A O 1
ATOM 789 N N . LYS A 1 101 ? 24.642 -5.789 -21.563 1.00 91.69 101 LYS A N 1
ATOM 790 C CA . LYS A 1 101 ? 25.769 -5.712 -20.617 1.00 91.69 101 LYS A CA 1
ATOM 791 C C . LYS A 1 101 ? 26.526 -4.385 -20.659 1.00 91.69 101 LYS A C 1
ATOM 793 O O . LYS A 1 101 ? 27.276 -4.100 -19.731 1.00 91.69 101 LYS A O 1
ATOM 798 N N . ALA A 1 102 ? 26.365 -3.600 -21.723 1.00 92.06 102 ALA A N 1
ATOM 799 C CA . ALA A 1 102 ? 27.119 -2.368 -21.942 1.00 92.06 102 ALA A CA 1
ATOM 800 C C . ALA A 1 102 ? 26.223 -1.133 -22.114 1.00 92.06 102 ALA A C 1
ATOM 802 O O . ALA A 1 102 ? 26.701 -0.104 -22.580 1.00 92.06 102 ALA A O 1
ATOM 803 N N . MET A 1 103 ? 24.944 -1.193 -21.722 1.00 92.69 103 MET A N 1
ATOM 804 C CA . MET A 1 103 ? 23.997 -0.081 -21.901 1.00 92.69 103 MET A CA 1
ATOM 805 C C . MET A 1 103 ? 24.497 1.242 -21.302 1.00 92.69 103 MET A C 1
ATOM 807 O O . MET A 1 103 ? 24.378 2.285 -21.938 1.00 92.69 103 MET A O 1
ATOM 811 N N . GLU A 1 104 ? 25.078 1.213 -20.098 1.00 91.50 104 GLU A N 1
ATOM 812 C CA . GLU A 1 104 ? 25.616 2.419 -19.449 1.00 91.50 104 GLU A CA 1
ATOM 813 C C . GLU A 1 104 ? 26.836 2.999 -20.162 1.00 91.50 104 GLU A C 1
ATOM 815 O O . GLU A 1 104 ? 27.039 4.214 -20.133 1.00 91.50 104 GLU A O 1
ATOM 820 N N . GLN A 1 105 ? 27.654 2.135 -20.771 1.00 90.50 105 GLN A N 1
ATOM 821 C CA . GLN A 1 105 ? 28.770 2.562 -21.601 1.00 90.50 105 GLN A CA 1
ATOM 822 C C . GLN A 1 105 ? 28.221 3.195 -22.878 1.00 90.50 105 GLN A C 1
ATOM 824 O O . GLN A 1 105 ? 28.512 4.353 -23.133 1.00 90.50 105 GLN A O 1
ATOM 829 N N . LEU A 1 106 ? 27.364 2.481 -23.617 1.00 93.75 106 LEU A N 1
ATOM 830 C CA . LEU A 1 106 ? 26.799 2.933 -24.892 1.00 93.75 106 LEU A CA 1
ATOM 831 C C . LEU A 1 106 ? 26.060 4.272 -24.769 1.00 93.75 106 LEU A C 1
ATOM 833 O O . LEU A 1 106 ? 26.233 5.126 -25.628 1.00 93.75 106 LEU A O 1
ATOM 837 N N . ALA A 1 107 ? 25.343 4.505 -23.665 1.00 93.31 107 ALA A N 1
ATOM 838 C CA . ALA A 1 107 ? 24.666 5.777 -23.394 1.00 93.31 107 ALA A CA 1
ATOM 839 C C . ALA A 1 107 ? 25.594 7.001 -23.297 1.00 93.31 107 ALA A C 1
ATOM 841 O O . ALA A 1 107 ? 25.096 8.122 -23.290 1.00 93.31 107 ALA A O 1
ATOM 842 N N . LYS A 1 108 ? 26.906 6.806 -23.141 1.00 91.19 108 LYS A N 1
ATOM 843 C CA . LYS A 1 108 ? 27.913 7.878 -23.066 1.00 91.19 108 LYS A CA 1
ATOM 844 C C . LYS A 1 108 ? 28.749 7.975 -24.341 1.00 91.19 108 LYS A C 1
ATOM 846 O O . LYS A 1 108 ? 29.671 8.782 -24.408 1.00 91.19 108 LYS A O 1
ATOM 851 N N . GLU A 1 109 ? 28.480 7.107 -25.309 1.00 91.12 109 GLU A N 1
ATOM 852 C CA . GLU A 1 109 ? 29.220 7.031 -26.557 1.00 91.12 109 GLU A CA 1
ATOM 853 C C . GLU A 1 109 ? 28.479 7.778 -27.666 1.00 91.12 109 GLU A C 1
ATOM 855 O O . GLU A 1 109 ? 27.249 7.892 -27.645 1.00 91.12 109 GLU A O 1
ATOM 860 N N . PRO A 1 110 ? 29.205 8.226 -28.703 1.00 92.81 110 PRO A N 1
ATOM 861 C CA . PRO A 1 110 ? 28.583 8.705 -29.925 1.00 92.81 110 PRO A CA 1
ATOM 862 C C . PRO A 1 110 ? 27.573 7.688 -30.454 1.00 92.81 110 PRO A C 1
ATOM 864 O O . PRO A 1 110 ? 27.866 6.503 -30.540 1.00 92.81 110 PRO A O 1
ATOM 867 N N . THR A 1 111 ? 26.384 8.133 -30.837 1.00 95.31 111 THR A N 1
ATOM 868 C CA . THR A 1 111 ? 25.333 7.258 -31.368 1.00 95.31 111 THR A CA 1
ATOM 869 C C . THR A 1 111 ? 25.610 6.862 -32.819 1.00 95.31 111 THR A C 1
ATOM 871 O O . THR A 1 111 ? 25.194 5.791 -33.251 1.00 95.31 111 THR A O 1
ATOM 874 N N . LEU A 1 112 ? 26.320 7.696 -33.589 1.00 95.44 112 LEU A N 1
ATOM 875 C CA . LEU A 1 112 ? 26.527 7.506 -35.029 1.00 95.44 112 LEU A CA 1
ATOM 876 C C . LEU A 1 112 ? 27.980 7.153 -35.376 1.00 95.44 112 LEU A C 1
ATOM 878 O O . LEU A 1 112 ? 28.923 7.822 -34.950 1.00 95.44 112 LEU A O 1
ATOM 882 N N . TYR A 1 113 ? 28.152 6.127 -36.212 1.00 94.06 113 TYR A N 1
ATOM 883 C CA . TYR A 1 113 ? 29.447 5.606 -36.652 1.00 94.06 113 TYR A CA 1
ATOM 884 C C . TYR A 1 113 ? 29.528 5.451 -38.173 1.00 94.06 113 TYR A C 1
ATOM 886 O O . TYR A 1 113 ? 28.640 4.915 -38.833 1.00 94.06 113 TYR A O 1
ATOM 894 N N . GLN A 1 114 ? 30.690 5.769 -38.735 1.00 92.12 114 GLN A N 1
ATOM 895 C CA . GLN A 1 114 ? 31.093 5.335 -40.076 1.00 92.12 114 GLN A CA 1
ATOM 896 C C . GLN A 1 114 ? 32.479 4.699 -39.963 1.00 92.12 114 GLN A C 1
ATOM 898 O O . GLN A 1 114 ? 33.496 5.330 -40.255 1.00 92.12 114 GLN A O 1
ATOM 903 N N . TYR A 1 115 ? 32.500 3.467 -39.447 1.00 88.62 115 TYR A N 1
ATOM 904 C CA . TYR A 1 115 ? 33.651 2.715 -38.930 1.00 88.62 115 TYR A CA 1
ATOM 905 C C . TYR A 1 115 ? 34.262 3.325 -37.667 1.00 88.62 115 TYR A C 1
ATOM 907 O O . TYR A 1 115 ? 34.562 2.599 -36.729 1.00 88.62 115 TYR A O 1
ATOM 915 N N . PHE A 1 116 ? 34.382 4.649 -37.626 1.00 87.69 116 PHE A N 1
ATOM 916 C CA . PHE A 1 116 ? 34.810 5.442 -36.479 1.00 87.69 116 PHE A CA 1
ATOM 917 C C . PHE A 1 116 ? 33.648 6.300 -35.954 1.00 87.69 116 PHE A C 1
ATOM 919 O O . PHE A 1 116 ? 32.721 6.590 -36.723 1.00 87.69 116 PHE A O 1
ATOM 926 N N . PRO A 1 117 ? 33.688 6.711 -34.675 1.00 89.75 117 PRO A N 1
ATOM 927 C CA . PRO A 1 117 ? 32.647 7.539 -34.072 1.00 89.75 117 PRO A CA 1
ATOM 928 C C . PRO A 1 117 ? 32.555 8.920 -34.728 1.00 89.75 117 PRO A C 1
ATOM 930 O O . PRO A 1 117 ? 33.570 9.570 -34.993 1.00 89.75 117 PRO A O 1
ATOM 933 N N . MET A 1 118 ? 31.333 9.411 -34.908 1.00 91.31 118 MET A N 1
ATOM 934 C CA . MET A 1 118 ? 31.069 10.830 -35.139 1.00 91.31 118 MET A CA 1
ATOM 935 C C . MET A 1 118 ? 31.008 11.524 -33.776 1.00 91.31 118 MET A C 1
ATOM 937 O O . MET A 1 118 ? 29.963 11.567 -33.143 1.00 91.31 118 MET A O 1
ATOM 941 N N . THR A 1 119 ? 32.149 12.005 -33.278 1.00 86.75 119 THR A N 1
ATOM 942 C CA . THR A 1 119 ? 32.335 12.389 -31.863 1.00 86.75 119 THR A CA 1
ATOM 943 C C . THR A 1 119 ? 31.395 13.470 -31.328 1.00 86.75 119 THR A C 1
ATOM 945 O O . THR A 1 119 ? 31.277 13.608 -30.116 1.00 86.75 119 THR A O 1
ATOM 948 N N . LYS A 1 120 ? 30.730 14.240 -32.193 1.00 87.19 120 LYS A N 1
ATOM 949 C CA . LYS A 1 120 ? 29.746 15.253 -31.785 1.00 87.19 120 LYS A CA 1
ATOM 950 C C . LYS A 1 120 ? 28.301 14.744 -31.776 1.00 87.19 120 LYS A C 1
ATOM 952 O O . LYS A 1 120 ? 27.400 15.495 -31.423 1.00 87.19 120 LYS A O 1
ATOM 957 N N . GLU A 1 121 ? 28.086 13.482 -32.131 1.00 90.56 121 GLU A N 1
ATOM 958 C CA . GLU A 1 121 ? 26.776 12.832 -32.189 1.00 90.56 121 GLU A CA 1
ATOM 959 C C . GLU A 1 121 ? 26.494 12.000 -30.927 1.00 90.56 121 GLU A C 1
ATOM 961 O O . GLU A 1 121 ? 26.028 10.865 -31.022 1.00 90.56 121 GLU A O 1
ATOM 966 N N . ASP A 1 122 ? 26.811 12.530 -29.743 1.00 90.06 122 ASP A N 1
ATOM 967 C CA . ASP A 1 122 ? 26.424 11.941 -28.454 1.00 90.06 122 ASP A CA 1
ATOM 968 C C . ASP A 1 122 ? 24.984 12.348 -28.107 1.00 90.06 122 ASP A C 1
ATOM 970 O O . ASP A 1 122 ? 24.706 13.494 -27.743 1.00 90.06 122 ASP A O 1
ATOM 974 N N . HIS A 1 123 ? 24.057 11.398 -28.252 1.00 94.12 123 HIS A N 1
ATOM 975 C CA . HIS A 1 123 ? 22.622 11.622 -28.049 1.00 94.12 123 HIS A CA 1
ATOM 976 C C . HIS A 1 123 ? 22.045 10.838 -26.863 1.00 94.12 123 HIS A C 1
ATOM 978 O O . HIS A 1 123 ? 20.832 10.862 -26.651 1.00 94.12 123 HIS A O 1
ATOM 984 N N . GLY A 1 124 ? 22.877 10.165 -26.062 1.00 94.56 124 GLY A N 1
ATOM 985 C CA . GLY A 1 124 ? 22.405 9.393 -24.907 1.00 94.56 124 GLY A CA 1
ATOM 986 C C . GLY A 1 124 ? 21.660 8.096 -25.255 1.00 94.56 124 GLY A C 1
ATOM 987 O O . GLY A 1 124 ? 20.804 7.650 -24.485 1.00 94.56 124 GLY A O 1
ATOM 988 N N . MET A 1 125 ? 21.927 7.505 -26.421 1.00 96.75 125 MET A N 1
ATOM 989 C CA . MET A 1 125 ? 21.316 6.238 -26.844 1.00 96.75 125 MET A CA 1
ATOM 990 C C . MET A 1 125 ? 22.125 5.052 -26.323 1.00 96.75 125 MET A C 1
ATOM 992 O O . MET A 1 125 ? 23.345 5.054 -26.398 1.00 96.75 125 MET A O 1
ATOM 996 N N . THR A 1 126 ? 21.466 3.999 -25.838 1.00 97.06 126 THR A N 1
ATOM 997 C CA . THR A 1 126 ? 22.163 2.752 -25.443 1.00 97.06 126 THR A CA 1
ATOM 998 C C . THR A 1 126 ? 22.377 1.797 -26.623 1.00 97.06 126 THR A C 1
ATOM 1000 O O . THR A 1 126 ? 22.788 0.650 -26.448 1.00 97.06 126 THR A O 1
ATOM 1003 N N . TYR A 1 127 ? 22.086 2.273 -27.828 1.00 97.25 127 TYR A N 1
ATOM 1004 C CA . TYR A 1 127 ? 22.357 1.623 -29.094 1.00 97.25 127 TYR A CA 1
ATOM 1005 C C . TYR A 1 127 ? 23.170 2.572 -29.973 1.00 97.25 127 TYR A C 1
ATOM 1007 O O . TYR A 1 127 ? 23.126 3.792 -29.813 1.00 97.25 127 TYR A O 1
ATOM 1015 N N . VAL A 1 128 ? 23.895 2.005 -30.929 1.00 96.75 128 VAL A N 1
ATOM 1016 C CA . VAL A 1 128 ? 24.690 2.749 -31.906 1.00 96.75 128 VAL A CA 1
ATOM 1017 C C . VAL A 1 128 ? 24.264 2.374 -33.314 1.00 96.75 128 VAL A C 1
ATOM 1019 O O . VAL A 1 128 ? 23.822 1.253 -33.565 1.00 96.75 128 VAL A O 1
ATOM 1022 N N . ILE A 1 129 ? 24.410 3.310 -34.243 1.00 97.50 129 ILE A N 1
ATOM 1023 C CA . ILE A 1 129 ? 24.096 3.113 -35.652 1.00 97.50 129 ILE A CA 1
ATOM 1024 C C . ILE A 1 129 ? 25.363 3.302 -36.460 1.00 97.50 129 ILE A C 1
ATOM 1026 O O . ILE A 1 129 ? 25.975 4.370 -36.457 1.00 97.50 129 ILE A O 1
ATOM 1030 N N . HIS A 1 130 ? 25.729 2.262 -37.193 1.00 95.94 130 HIS A N 1
ATOM 1031 C CA . HIS A 1 130 ? 26.799 2.313 -38.164 1.00 95.94 130 HIS A CA 1
ATOM 1032 C C . HIS A 1 130 ? 26.248 2.311 -39.580 1.00 95.94 130 HIS A C 1
ATOM 1034 O O . HIS A 1 130 ? 25.378 1.510 -39.903 1.00 95.94 130 HIS A O 1
ATOM 1040 N N . SER A 1 131 ? 26.800 3.146 -40.456 1.00 95.00 131 SER A N 1
ATOM 1041 C CA . SER A 1 131 ? 26.674 2.902 -41.889 1.00 95.00 131 SER A CA 1
ATOM 1042 C C . SER A 1 131 ? 27.851 3.447 -42.681 1.00 95.00 131 SER A C 1
ATOM 1044 O O . SER A 1 131 ? 28.377 4.522 -42.384 1.00 95.00 131 SER A O 1
ATOM 1046 N N . ASN A 1 132 ? 28.248 2.719 -43.727 1.00 92.25 132 ASN A N 1
ATOM 1047 C CA . ASN A 1 132 ? 29.222 3.186 -44.714 1.00 92.25 132 ASN A CA 1
ATOM 1048 C C . ASN A 1 132 ? 28.649 4.282 -45.643 1.00 92.25 132 ASN A C 1
ATOM 1050 O O . ASN A 1 132 ? 29.438 4.978 -46.280 1.00 92.25 132 ASN A O 1
ATOM 1054 N N . GLY A 1 133 ? 27.326 4.488 -45.671 1.00 91.56 133 GLY A N 1
ATOM 1055 C CA . GLY A 1 133 ? 26.623 5.437 -46.543 1.00 91.56 133 GLY A CA 1
ATOM 1056 C C . GLY A 1 133 ? 26.216 6.773 -45.907 1.00 91.56 133 GLY A C 1
ATOM 1057 O O . GLY A 1 133 ? 25.698 7.635 -46.623 1.00 91.56 133 GLY A O 1
ATOM 1058 N N . LEU A 1 134 ? 26.446 6.983 -44.599 1.00 93.56 134 LEU A N 1
ATOM 1059 C CA . LEU A 1 134 ? 26.090 8.246 -43.929 1.00 93.56 134 LEU A CA 1
ATOM 1060 C C . LEU A 1 134 ? 26.799 9.443 -44.574 1.00 93.56 134 LEU A C 1
ATOM 1062 O O . LEU A 1 134 ? 28.027 9.472 -44.711 1.00 93.56 134 LEU A O 1
ATOM 1066 N N . GLN A 1 135 ? 26.017 10.466 -44.910 1.00 92.06 135 GLN A N 1
ATOM 1067 C CA . GLN A 1 135 ? 26.525 11.741 -45.400 1.00 92.06 135 GLN A CA 1
ATOM 1068 C C . GLN A 1 135 ? 26.972 12.584 -44.208 1.00 92.06 135 GLN A C 1
ATOM 1070 O O . GLN A 1 135 ? 26.163 12.917 -43.341 1.00 92.06 135 GLN A O 1
ATOM 1075 N N . LYS A 1 136 ? 28.258 12.933 -44.169 1.00 90.00 136 LYS A N 1
ATOM 1076 C CA . LYS A 1 136 ? 28.904 13.671 -43.075 1.00 90.00 136 LYS A CA 1
ATOM 1077 C C . LYS A 1 136 ? 29.387 15.042 -43.520 1.00 90.00 136 LYS A C 1
ATOM 1079 O O . LYS A 1 136 ? 29.623 15.271 -44.707 1.00 90.00 136 LYS A O 1
ATOM 1084 N N . GLN A 1 137 ? 29.596 15.936 -42.563 1.00 87.19 137 GLN A N 1
ATOM 1085 C CA . GLN A 1 137 ? 30.264 17.206 -42.838 1.00 87.19 137 GLN A CA 1
ATOM 1086 C C . GLN A 1 137 ? 31.749 16.998 -43.188 1.00 87.19 137 GLN A C 1
ATOM 1088 O O . GLN A 1 137 ? 32.348 15.964 -42.879 1.00 87.19 137 GLN A O 1
ATOM 1093 N N . ALA A 1 138 ? 32.386 18.017 -43.777 1.00 78.06 138 ALA A N 1
ATOM 1094 C CA . ALA A 1 138 ? 33.795 17.964 -44.185 1.00 78.06 138 ALA A CA 1
ATOM 1095 C C . ALA A 1 138 ? 34.759 17.610 -43.032 1.00 78.06 138 ALA A C 1
ATOM 1097 O O . ALA A 1 138 ? 35.773 16.952 -43.262 1.00 78.06 138 ALA A O 1
ATOM 1098 N N . GLN A 1 139 ? 34.422 17.997 -41.795 1.00 71.19 139 GLN A N 1
ATOM 1099 C CA . GLN A 1 139 ? 35.208 17.712 -40.585 1.00 71.19 139 GLN A CA 1
ATOM 1100 C C . GLN A 1 139 ? 35.097 16.255 -40.104 1.00 71.19 139 GLN A C 1
ATOM 1102 O O . GLN A 1 139 ? 35.887 15.830 -39.269 1.00 71.19 139 GLN A O 1
ATOM 1107 N N . ARG A 1 140 ? 34.165 15.470 -40.666 1.00 74.94 140 ARG A N 1
ATOM 1108 C CA . ARG A 1 140 ? 33.954 14.033 -40.410 1.00 74.94 140 ARG A CA 1
ATOM 1109 C C . ARG A 1 140 ? 33.611 13.640 -38.966 1.00 74.94 140 ARG A C 1
ATOM 1111 O O . ARG A 1 140 ? 33.618 12.453 -38.666 1.00 74.94 140 ARG A O 1
ATOM 1118 N N . THR A 1 141 ? 33.301 14.608 -38.112 1.00 80.62 141 THR A N 1
ATOM 1119 C CA . THR A 1 141 ? 32.908 14.420 -36.706 1.00 80.62 141 THR A CA 1
ATOM 1120 C C . THR A 1 141 ? 31.405 14.579 -36.468 1.00 80.62 141 THR A C 1
ATOM 1122 O O . THR A 1 141 ? 30.941 14.253 -35.381 1.00 80.62 141 THR A O 1
ATOM 1125 N N . GLU A 1 142 ? 30.664 15.052 -37.477 1.00 89.75 142 GLU A N 1
ATOM 1126 C CA . GLU A 1 142 ? 29.224 15.346 -37.446 1.00 89.75 142 GLU A CA 1
ATOM 1127 C C . GLU A 1 142 ? 28.529 14.799 -38.694 1.00 89.75 142 GLU A C 1
ATOM 1129 O O . GLU A 1 142 ? 29.108 14.769 -39.797 1.00 89.75 142 GLU A O 1
ATOM 1134 N N . LEU A 1 143 ? 27.258 14.448 -38.533 1.00 93.25 143 LEU A N 1
ATOM 1135 C CA . LEU A 1 143 ? 26.362 14.117 -39.626 1.00 93.25 143 LEU A CA 1
ATOM 1136 C C . LEU A 1 143 ? 26.015 15.381 -40.435 1.00 93.25 143 LEU A C 1
ATOM 1138 O O . LEU A 1 143 ? 25.884 16.485 -39.907 1.00 93.25 143 LEU A O 1
ATOM 1142 N N . ASN A 1 144 ? 25.833 15.236 -41.748 1.00 90.69 144 ASN A N 1
ATOM 1143 C CA . ASN A 1 144 ? 25.200 16.274 -42.555 1.00 90.69 144 ASN A CA 1
ATOM 1144 C C . ASN A 1 144 ? 23.678 16.221 -42.331 1.00 90.69 144 ASN A C 1
ATOM 1146 O O . ASN A 1 144 ? 22.981 15.432 -42.976 1.00 90.69 144 ASN A O 1
ATOM 1150 N N . ALA A 1 145 ? 23.185 17.034 -41.396 1.00 83.69 145 ALA A N 1
ATOM 1151 C CA . ALA A 1 145 ? 21.778 17.064 -40.993 1.00 83.69 145 ALA A CA 1
ATOM 1152 C C . ALA A 1 145 ? 20.819 17.457 -42.133 1.00 83.69 145 ALA A C 1
ATOM 1154 O O . ALA A 1 145 ? 19.680 17.002 -42.146 1.00 83.69 145 ALA A O 1
ATOM 1155 N N . ASP A 1 146 ? 21.291 18.232 -43.114 1.00 86.12 146 ASP A N 1
ATOM 1156 C CA . ASP A 1 146 ? 20.479 18.697 -44.245 1.00 86.12 146 ASP A CA 1
ATOM 1157 C C . ASP A 1 146 ? 20.378 17.664 -45.380 1.00 86.12 146 ASP A C 1
ATOM 1159 O O . ASP A 1 146 ? 19.690 17.893 -46.374 1.00 86.12 146 ASP A O 1
ATOM 1163 N N . SER A 1 147 ? 21.074 16.526 -45.270 1.00 89.38 147 SER A N 1
ATOM 1164 C CA . SER A 1 147 ? 21.085 15.497 -46.309 1.00 89.38 147 SER A CA 1
ATOM 1165 C C . SER A 1 147 ? 19.813 14.637 -46.278 1.00 89.38 147 SER A C 1
ATOM 1167 O O . SER A 1 147 ? 19.642 13.841 -45.347 1.00 89.38 147 SER A O 1
ATOM 1169 N N . PRO A 1 148 ? 18.970 14.657 -47.333 1.00 91.94 148 PRO A N 1
ATOM 1170 C CA . PRO A 1 148 ? 17.789 13.794 -47.411 1.00 91.94 148 PRO A CA 1
ATOM 1171 C C . PRO A 1 148 ? 18.133 12.301 -47.502 1.00 91.94 148 PRO A C 1
ATOM 1173 O O . PRO A 1 148 ? 17.266 11.460 -47.278 1.00 91.94 148 PRO A O 1
ATOM 1176 N N . ILE A 1 149 ? 19.382 11.967 -47.852 1.00 93.19 149 ILE A N 1
ATOM 1177 C CA . ILE A 1 149 ? 19.877 10.586 -47.909 1.00 93.19 149 ILE A CA 1
ATOM 1178 C C . ILE A 1 149 ? 19.891 9.979 -46.502 1.00 93.19 149 ILE A C 1
ATOM 1180 O O . ILE A 1 149 ? 19.450 8.848 -46.327 1.00 93.19 149 ILE A O 1
ATOM 1184 N N . ASN A 1 150 ? 20.341 10.732 -45.491 1.00 94.75 150 ASN A N 1
ATOM 1185 C CA . ASN A 1 150 ? 20.444 10.232 -44.116 1.00 94.75 150 ASN A CA 1
ATOM 1186 C C . ASN A 1 150 ? 19.067 9.884 -43.538 1.00 94.75 150 ASN A C 1
ATOM 1188 O O . ASN A 1 150 ? 18.905 8.807 -42.975 1.00 94.75 150 ASN A O 1
ATOM 1192 N N . ALA A 1 151 ? 18.073 10.754 -43.750 1.00 94.88 151 ALA A N 1
ATOM 1193 C CA . ALA A 1 151 ? 16.686 10.504 -43.357 1.00 94.88 151 ALA A CA 1
ATOM 1194 C C . ALA A 1 151 ? 16.159 9.187 -43.951 1.00 94.88 151 ALA A C 1
ATOM 1196 O O . ALA A 1 151 ? 15.721 8.303 -43.224 1.00 94.88 151 ALA A O 1
ATOM 1197 N N . ARG A 1 152 ? 16.316 8.998 -45.269 1.00 95.38 152 ARG A N 1
ATOM 1198 C CA . ARG A 1 152 ? 15.859 7.779 -45.954 1.00 95.38 152 ARG A CA 1
ATOM 1199 C C . ARG A 1 152 ? 16.610 6.521 -45.518 1.00 95.38 152 ARG A C 1
ATOM 1201 O O . ARG A 1 152 ? 16.009 5.451 -45.482 1.00 95.38 152 ARG A O 1
ATOM 1208 N N . LEU A 1 153 ? 17.907 6.618 -45.214 1.00 95.44 153 LEU A N 1
ATOM 1209 C CA . LEU A 1 153 ? 18.667 5.490 -44.661 1.00 95.44 153 LEU A CA 1
ATOM 1210 C C . LEU A 1 153 ? 18.139 5.093 -43.280 1.00 95.44 153 LEU A C 1
ATOM 1212 O O . LEU A 1 153 ? 17.960 3.905 -43.018 1.00 95.44 153 LEU A O 1
ATOM 1216 N N . PHE A 1 154 ? 17.860 6.073 -42.420 1.00 96.69 154 PHE A N 1
ATOM 1217 C CA . PHE A 1 154 ? 17.281 5.837 -41.102 1.00 96.69 154 PHE A CA 1
ATOM 1218 C C . PHE A 1 154 ? 15.867 5.257 -41.180 1.00 96.69 154 PHE A C 1
ATOM 1220 O O . PHE A 1 154 ? 15.603 4.268 -40.502 1.00 96.69 154 PHE A O 1
ATOM 1227 N N . ASP A 1 155 ? 15.011 5.755 -42.076 1.00 96.50 155 ASP A N 1
ATOM 1228 C CA . ASP A 1 155 ? 13.672 5.190 -42.300 1.00 96.50 155 ASP A CA 1
ATOM 1229 C C . ASP A 1 155 ? 13.738 3.705 -42.678 1.00 96.50 155 ASP A C 1
ATOM 1231 O O . ASP A 1 155 ? 13.000 2.873 -42.147 1.00 96.50 155 ASP A O 1
ATOM 1235 N N . ARG A 1 156 ? 14.659 3.348 -43.583 1.00 96.69 156 ARG A N 1
ATOM 1236 C CA . ARG A 1 156 ? 14.866 1.955 -43.998 1.00 96.69 156 ARG A CA 1
ATOM 1237 C C . ARG A 1 156 ? 15.414 1.095 -42.862 1.00 96.69 156 ARG A C 1
ATOM 1239 O O . ARG A 1 156 ? 14.990 -0.050 -42.721 1.00 96.69 156 ARG A O 1
ATOM 1246 N N . LEU A 1 157 ? 16.328 1.634 -42.053 1.00 97.94 157 LEU A N 1
ATOM 1247 C CA . LEU A 1 157 ? 16.836 0.948 -40.867 1.00 97.94 157 LEU A CA 1
ATOM 1248 C C . LEU A 1 157 ? 15.713 0.679 -39.864 1.00 97.94 157 LEU A C 1
ATOM 1250 O O . LEU A 1 157 ? 15.584 -0.449 -39.407 1.00 97.94 157 LEU A O 1
ATOM 1254 N N . VAL A 1 158 ? 14.893 1.678 -39.537 1.00 98.38 158 VAL A N 1
ATOM 1255 C CA . VAL A 1 158 ? 13.782 1.512 -38.591 1.00 98.38 158 VAL A CA 1
ATOM 1256 C C . VAL A 1 158 ? 12.769 0.500 -39.103 1.00 98.38 158 VAL A C 1
ATOM 1258 O O . VAL A 1 158 ? 12.355 -0.360 -38.331 1.00 98.38 158 VAL A O 1
ATOM 1261 N N . ALA A 1 159 ? 12.408 0.549 -40.389 1.00 98.19 159 ALA A N 1
ATOM 1262 C CA . ALA A 1 159 ? 11.536 -0.459 -40.989 1.00 98.19 159 ALA A CA 1
ATOM 1263 C C . ALA A 1 159 ? 12.110 -1.870 -40.791 1.00 98.19 159 ALA A C 1
ATOM 1265 O O . ALA A 1 159 ? 11.423 -2.755 -40.287 1.00 98.19 159 ALA A O 1
ATOM 1266 N N . ARG A 1 160 ? 13.408 -2.047 -41.066 1.00 98.06 160 ARG A N 1
ATOM 1267 C CA . ARG A 1 160 ? 14.101 -3.321 -40.858 1.00 98.06 160 ARG A CA 1
ATOM 1268 C C . ARG A 1 160 ? 14.123 -3.759 -39.390 1.00 98.06 160 ARG A C 1
ATOM 1270 O O . ARG A 1 160 ? 13.991 -4.945 -39.107 1.00 98.06 160 ARG A O 1
ATOM 1277 N N . VAL A 1 161 ? 14.318 -2.821 -38.463 1.00 98.44 161 VAL A N 1
ATOM 1278 C CA . VAL A 1 161 ? 14.320 -3.098 -37.020 1.00 98.44 161 VAL A CA 1
ATOM 1279 C C . VAL A 1 161 ? 12.947 -3.571 -36.555 1.00 98.44 161 VAL A C 1
ATOM 1281 O O . VAL A 1 161 ? 12.881 -4.532 -35.795 1.00 98.44 161 VAL A O 1
ATOM 1284 N N . ARG A 1 162 ? 11.868 -2.942 -37.033 1.00 98.38 162 ARG A N 1
ATOM 1285 C CA . ARG A 1 162 ? 10.490 -3.342 -36.715 1.00 98.38 162 ARG A CA 1
ATOM 1286 C C . ARG A 1 162 ? 10.181 -4.744 -37.231 1.00 98.38 162 ARG A C 1
ATOM 1288 O O . ARG A 1 162 ? 9.772 -5.581 -36.440 1.00 98.38 162 ARG A O 1
ATOM 1295 N N . GLU A 1 163 ? 10.494 -5.025 -38.496 1.00 98.06 163 GLU A N 1
ATOM 1296 C CA . GLU A 1 163 ? 10.309 -6.358 -39.093 1.00 98.06 163 GLU A CA 1
ATOM 1297 C C . GLU A 1 163 ? 11.037 -7.462 -38.305 1.00 98.06 163 GLU A C 1
ATOM 1299 O O . GLU A 1 163 ? 10.481 -8.528 -38.049 1.00 98.06 163 GLU A O 1
ATOM 1304 N N . GLU A 1 164 ? 12.296 -7.229 -37.914 1.00 98.31 164 GLU A N 1
ATOM 1305 C CA . GLU A 1 164 ? 13.054 -8.202 -37.118 1.00 98.31 164 GLU A CA 1
ATOM 1306 C C . GLU A 1 164 ? 12.493 -8.352 -35.707 1.00 98.31 164 GLU A C 1
ATOM 1308 O O . GLU A 1 164 ? 12.401 -9.472 -35.212 1.00 98.31 164 GLU A O 1
ATOM 1313 N N . ALA A 1 165 ? 12.116 -7.245 -35.068 1.00 97.88 165 ALA A N 1
ATOM 1314 C CA . ALA A 1 165 ? 11.547 -7.262 -33.732 1.00 97.88 165 ALA A CA 1
ATOM 1315 C C . ALA A 1 165 ? 10.214 -8.017 -33.692 1.00 97.88 165 ALA A C 1
ATOM 1317 O O . ALA A 1 165 ? 10.048 -8.874 -32.831 1.00 97.88 165 ALA A O 1
ATOM 1318 N N . GLU A 1 166 ? 9.310 -7.757 -34.639 1.00 98.00 166 GLU A N 1
ATOM 1319 C CA . GLU A 1 166 ? 8.039 -8.477 -34.792 1.00 98.00 166 GLU A CA 1
ATOM 1320 C C . GLU A 1 166 ? 8.274 -9.975 -35.006 1.00 98.00 166 GLU A C 1
ATOM 1322 O O . GLU A 1 166 ? 7.645 -10.800 -34.348 1.00 98.00 166 GLU A O 1
ATOM 1327 N N . ARG A 1 167 ? 9.251 -10.350 -35.844 1.00 98.06 167 ARG A N 1
ATOM 1328 C CA . ARG A 1 167 ? 9.613 -11.763 -36.022 1.00 98.06 167 ARG A CA 1
ATOM 1329 C C . ARG A 1 167 ? 10.152 -12.388 -34.728 1.00 98.06 167 ARG A C 1
ATOM 1331 O O . ARG A 1 167 ? 9.805 -13.518 -34.390 1.00 98.06 167 ARG A O 1
ATOM 1338 N N . TRP A 1 168 ? 10.993 -11.672 -33.980 1.00 98.25 168 TRP A N 1
ATOM 1339 C CA . TRP A 1 168 ? 11.553 -12.161 -32.714 1.00 98.25 168 TRP A CA 1
ATOM 1340 C C . TRP A 1 168 ? 10.523 -12.280 -31.599 1.00 98.25 168 TRP A C 1
ATOM 1342 O O . TRP A 1 168 ? 10.682 -13.148 -30.751 1.00 98.25 168 TRP A O 1
ATOM 1352 N N . MET A 1 169 ? 9.453 -11.486 -31.602 1.00 97.69 169 MET A N 1
ATOM 1353 C CA . MET A 1 169 ? 8.355 -11.680 -30.650 1.00 97.69 169 MET A CA 1
ATOM 1354 C C . MET A 1 169 ? 7.778 -13.106 -30.721 1.00 97.69 169 MET A C 1
ATOM 1356 O O . MET A 1 169 ? 7.342 -13.630 -29.700 1.00 97.69 169 MET A O 1
ATOM 1360 N N . GLU A 1 170 ? 7.830 -13.757 -31.888 1.00 95.75 170 GLU A N 1
ATOM 1361 C CA . GLU A 1 170 ? 7.390 -15.145 -32.072 1.00 95.75 170 GLU A CA 1
ATOM 1362 C C . GLU A 1 170 ? 8.539 -16.163 -31.949 1.00 95.75 170 GLU A C 1
ATOM 1364 O O . GLU A 1 170 ? 8.386 -17.199 -31.300 1.00 95.75 170 GLU A O 1
ATOM 1369 N N . GLU A 1 171 ? 9.689 -15.888 -32.574 1.00 96.88 171 GLU A N 1
ATOM 1370 C CA . GLU A 1 171 ? 10.784 -16.862 -32.723 1.00 96.88 171 GLU A CA 1
ATOM 1371 C C . GLU A 1 171 ? 11.831 -16.820 -31.598 1.00 96.88 171 GLU A C 1
ATOM 1373 O O . GLU A 1 171 ? 12.402 -17.854 -31.248 1.00 96.88 171 GLU A O 1
ATOM 1378 N N . ASP A 1 172 ? 12.124 -15.631 -31.064 1.00 97.12 172 ASP A N 1
ATOM 1379 C CA . ASP A 1 172 ? 13.191 -15.384 -30.082 1.00 97.12 172 ASP A CA 1
ATOM 1380 C C . ASP A 1 172 ? 12.830 -14.205 -29.146 1.00 97.12 172 ASP A C 1
ATOM 1382 O O . ASP A 1 172 ? 13.393 -13.106 -29.254 1.00 97.12 172 ASP A O 1
ATOM 1386 N N . PRO A 1 173 ? 11.856 -14.396 -28.229 1.00 97.25 173 PRO A N 1
ATOM 1387 C CA . PRO A 1 173 ? 11.334 -13.319 -27.387 1.00 97.25 173 PRO A CA 1
ATOM 1388 C C . PRO A 1 173 ? 12.400 -12.616 -26.541 1.00 97.25 173 PRO A C 1
ATOM 1390 O O . PRO A 1 173 ? 12.295 -11.417 -26.280 1.00 97.25 173 PRO A O 1
ATOM 1393 N N . ASP A 1 174 ? 13.435 -13.342 -26.112 1.00 96.62 174 ASP A N 1
ATOM 1394 C CA . ASP A 1 174 ? 14.520 -12.796 -25.291 1.00 96.62 174 ASP A CA 1
ATOM 1395 C C . ASP A 1 174 ? 15.360 -11.781 -26.063 1.00 96.62 174 ASP A C 1
ATOM 1397 O O . ASP A 1 174 ? 15.746 -10.741 -25.520 1.00 96.62 174 ASP A O 1
ATOM 1401 N N . ARG A 1 175 ? 15.562 -12.013 -27.359 1.00 96.31 175 ARG A N 1
ATOM 1402 C CA . ARG A 1 175 ? 16.246 -11.060 -28.227 1.00 96.31 175 ARG A CA 1
ATOM 1403 C C . ARG A 1 175 ? 15.455 -9.772 -28.417 1.00 96.31 175 ARG A C 1
ATOM 1405 O O . ARG A 1 175 ? 16.029 -8.682 -28.346 1.00 96.31 175 ARG A O 1
ATOM 1412 N N . TYR A 1 176 ? 14.135 -9.867 -28.578 1.00 98.06 176 TYR A N 1
ATOM 1413 C CA . TYR A 1 176 ? 13.292 -8.672 -28.580 1.00 98.06 176 TYR A CA 1
ATOM 1414 C C . TYR A 1 176 ? 13.316 -7.951 -27.221 1.00 98.06 176 TYR A C 1
ATOM 1416 O O . TYR A 1 176 ? 13.473 -6.732 -27.184 1.00 98.06 176 TYR A O 1
ATOM 1424 N N . ARG A 1 177 ? 13.245 -8.676 -26.096 1.00 97.75 177 ARG A N 1
ATOM 1425 C CA . ARG A 1 177 ? 13.352 -8.093 -24.741 1.00 97.75 177 ARG A CA 1
ATOM 1426 C C . ARG A 1 177 ? 14.677 -7.350 -24.530 1.00 97.75 177 ARG A C 1
ATOM 1428 O O . ARG A 1 177 ? 14.671 -6.281 -23.917 1.00 97.75 177 ARG A O 1
ATOM 1435 N N . SER A 1 178 ? 15.784 -7.871 -25.063 1.00 97.00 178 SER A N 1
ATOM 1436 C CA . SER A 1 178 ? 17.105 -7.217 -25.063 1.00 97.00 178 SER A CA 1
ATOM 1437 C C . SER A 1 178 ? 17.070 -5.884 -25.828 1.00 97.00 178 SER A C 1
ATOM 1439 O O . SER A 1 178 ? 17.469 -4.844 -25.293 1.00 97.00 178 SER A O 1
ATOM 1441 N N . LEU A 1 179 ? 16.502 -5.873 -27.041 1.00 98.06 179 LEU A N 1
ATOM 1442 C CA . LEU A 1 179 ? 16.320 -4.650 -27.835 1.00 98.06 179 LEU A CA 1
ATOM 1443 C C . LEU A 1 179 ? 15.388 -3.643 -27.139 1.00 98.06 179 LEU A C 1
ATOM 1445 O O . LEU A 1 179 ? 15.708 -2.456 -27.054 1.00 98.06 179 LEU A O 1
ATOM 1449 N N . PHE A 1 180 ? 14.258 -4.112 -26.605 1.00 98.38 180 PHE A N 1
ATOM 1450 C CA . PHE A 1 180 ? 13.305 -3.301 -25.848 1.00 98.38 180 PHE A CA 1
ATOM 1451 C C . PHE A 1 180 ? 13.994 -2.612 -24.670 1.00 98.38 180 PHE A C 1
ATOM 1453 O O . PHE A 1 180 ? 13.856 -1.400 -24.502 1.00 98.38 180 PHE A O 1
ATOM 1460 N N . LYS A 1 181 ? 14.783 -3.358 -23.882 1.00 97.12 181 LYS A N 1
ATOM 1461 C CA . LYS A 1 181 ? 15.576 -2.811 -22.774 1.00 97.12 181 LYS A CA 1
ATOM 1462 C C . LYS A 1 181 ? 16.525 -1.724 -23.252 1.00 97.12 181 LYS A C 1
ATOM 1464 O O . LYS A 1 181 ? 16.551 -0.662 -22.636 1.00 97.12 181 LYS A O 1
ATOM 1469 N N . ALA A 1 182 ? 17.255 -1.944 -24.346 1.00 97.50 182 ALA A N 1
ATOM 1470 C CA . ALA A 1 182 ? 18.150 -0.933 -24.899 1.00 97.50 182 ALA A CA 1
ATOM 1471 C C . ALA A 1 182 ? 17.384 0.364 -25.241 1.00 97.50 182 ALA A C 1
ATOM 1473 O O . ALA A 1 182 ? 17.705 1.451 -24.741 1.00 97.50 182 ALA A O 1
ATOM 1474 N N . ILE A 1 183 ? 16.295 0.271 -26.003 1.00 98.06 183 ILE A N 1
ATOM 1475 C CA . ILE A 1 183 ? 15.492 1.448 -26.366 1.00 98.06 183 ILE A CA 1
ATOM 1476 C C . ILE A 1 183 ? 14.931 2.123 -25.104 1.00 98.06 183 ILE A C 1
ATOM 1478 O O . ILE A 1 183 ? 15.142 3.320 -24.912 1.00 98.06 183 ILE A O 1
ATOM 1482 N N . LEU A 1 184 ? 14.325 1.365 -24.183 1.00 97.75 184 LEU A N 1
ATOM 1483 C CA . LEU A 1 184 ? 13.785 1.886 -22.923 1.00 97.75 184 LEU A CA 1
ATOM 1484 C C . LEU A 1 184 ? 14.857 2.546 -22.050 1.00 97.75 184 LEU A C 1
ATOM 1486 O O . LEU A 1 184 ? 14.551 3.484 -21.319 1.00 97.75 184 LEU A O 1
ATOM 1490 N N . HIS A 1 185 ? 16.101 2.070 -22.095 1.00 96.62 185 HIS A N 1
ATOM 1491 C CA . HIS A 1 185 ? 17.222 2.596 -21.318 1.00 96.62 185 HIS A CA 1
ATOM 1492 C C . HIS A 1 185 ? 17.894 3.818 -21.960 1.00 96.62 185 HIS A C 1
ATOM 1494 O O . HIS A 1 185 ? 18.681 4.488 -21.289 1.00 96.62 185 HIS A O 1
ATOM 1500 N N . SER A 1 186 ? 17.561 4.133 -23.212 1.00 96.94 186 SER A N 1
ATOM 1501 C CA . SER A 1 186 ? 18.057 5.309 -23.930 1.00 96.94 186 SER A CA 1
ATOM 1502 C C . SER A 1 186 ? 17.452 6.609 -23.397 1.00 96.94 186 SER A C 1
ATOM 1504 O O . SER A 1 186 ? 16.550 6.615 -22.548 1.00 96.94 186 SER A O 1
ATOM 1506 N N . LYS A 1 187 ? 17.969 7.738 -23.875 1.00 95.19 187 LYS A N 1
ATOM 1507 C CA . LYS A 1 187 ? 17.395 9.060 -23.641 1.00 95.19 187 LYS A CA 1
ATOM 1508 C C . LYS A 1 187 ? 16.068 9.213 -24.399 1.00 95.19 187 LYS A C 1
ATOM 1510 O O . LYS A 1 187 ? 15.985 8.849 -25.570 1.00 95.19 187 LYS A O 1
ATOM 1515 N N . PHE A 1 188 ? 15.034 9.729 -23.731 1.00 94.75 188 PHE A N 1
ATOM 1516 C CA . PHE A 1 188 ? 13.699 9.926 -24.326 1.00 94.75 188 PHE A CA 1
ATOM 1517 C C . PHE A 1 188 ? 13.433 11.384 -24.699 1.00 94.75 188 PHE A C 1
ATOM 1519 O O . PHE A 1 188 ? 12.572 11.641 -25.537 1.00 94.75 188 PHE A O 1
ATOM 1526 N N . GLU A 1 189 ? 14.170 12.349 -24.135 1.00 93.94 189 GLU A N 1
ATOM 1527 C CA . GLU A 1 189 ? 14.124 13.710 -24.660 1.00 93.94 189 GLU A CA 1
ATOM 1528 C C . GLU A 1 189 ? 14.645 13.725 -26.098 1.00 93.94 189 GLU A C 1
ATOM 1530 O O . GLU A 1 189 ? 15.578 12.990 -26.438 1.00 93.94 189 GLU A O 1
ATOM 1535 N N . ALA A 1 190 ? 14.051 14.579 -26.932 1.00 92.31 190 ALA A N 1
ATOM 1536 C CA . ALA A 1 190 ? 14.411 14.680 -28.337 1.00 92.31 190 ALA A CA 1
ATOM 1537 C C . ALA A 1 190 ? 15.923 14.883 -28.511 1.00 92.31 190 ALA A C 1
ATOM 1539 O O . ALA A 1 190 ? 16.519 15.781 -27.903 1.00 92.31 190 ALA A O 1
ATOM 1540 N N . ALA A 1 191 ? 16.539 14.036 -29.338 1.00 91.38 191 ALA A N 1
ATOM 1541 C CA . ALA A 1 191 ? 17.935 14.183 -29.714 1.00 91.38 191 ALA A CA 1
ATOM 1542 C C . ALA A 1 191 ? 18.174 15.574 -30.323 1.00 91.38 191 ALA A C 1
ATOM 1544 O O . ALA A 1 191 ? 17.343 16.087 -31.076 1.00 91.38 191 ALA A O 1
ATOM 1545 N N . GLY A 1 192 ? 19.330 16.180 -30.028 1.00 86.81 192 GLY A N 1
ATOM 1546 C CA . GLY A 1 192 ? 19.677 17.496 -30.580 1.00 86.81 192 GLY A CA 1
ATOM 1547 C C . GLY A 1 192 ? 19.740 17.486 -32.112 1.00 86.81 192 GLY A C 1
ATOM 1548 O O . GLY A 1 192 ? 19.471 18.496 -32.762 1.00 86.81 192 GLY A O 1
ATOM 1549 N N . LEU A 1 193 ? 20.034 16.319 -32.691 1.00 92.94 193 LEU A N 1
ATOM 1550 C CA . LEU A 1 193 ? 19.982 16.073 -34.122 1.00 92.94 193 LEU A CA 1
ATOM 1551 C C . LEU A 1 193 ? 18.557 15.689 -34.555 1.00 92.94 193 LEU A C 1
ATOM 1553 O O . LEU A 1 193 ? 18.127 14.545 -34.402 1.00 92.94 193 LEU A O 1
ATOM 1557 N N . LYS A 1 194 ? 17.850 16.641 -35.172 1.00 93.94 194 LYS A N 1
ATOM 1558 C CA . LYS A 1 194 ? 16.451 16.488 -35.604 1.00 93.94 194 LYS A CA 1
ATOM 1559 C C . LYS A 1 194 ? 16.205 15.247 -36.474 1.00 93.94 194 LYS A C 1
ATOM 1561 O O . LYS A 1 194 ? 15.268 14.504 -36.212 1.00 93.94 194 LYS A O 1
ATOM 1566 N N . VAL A 1 195 ? 17.074 14.985 -37.455 1.00 94.94 195 VAL A N 1
ATOM 1567 C CA . VAL A 1 195 ? 16.929 13.825 -38.355 1.00 94.94 195 VAL A CA 1
ATOM 1568 C C . VAL A 1 195 ? 17.037 12.488 -37.609 1.00 94.94 195 VAL A C 1
ATOM 1570 O O . VAL A 1 195 ? 16.338 11.544 -37.952 1.00 94.94 195 VAL A O 1
ATOM 1573 N N . LEU A 1 196 ? 17.857 12.405 -36.555 1.00 95.50 196 LEU A N 1
ATOM 1574 C CA . LEU A 1 196 ? 17.938 11.212 -35.708 1.00 95.50 196 LEU A CA 1
ATOM 1575 C C . LEU A 1 196 ? 16.681 11.070 -34.843 1.00 95.50 196 LEU A C 1
ATOM 1577 O O . LEU A 1 196 ? 16.153 9.969 -34.703 1.00 95.50 196 LEU A O 1
ATOM 1581 N N . HIS A 1 197 ? 16.196 12.177 -34.276 1.00 96.12 197 HIS A N 1
ATOM 1582 C CA . HIS A 1 197 ? 14.981 12.168 -33.470 1.00 96.12 197 HIS A CA 1
ATOM 1583 C C . HIS A 1 197 ? 13.769 11.682 -34.280 1.00 96.12 197 HIS A C 1
ATOM 1585 O O . HIS A 1 197 ? 13.105 10.727 -33.882 1.00 96.12 197 HIS A O 1
ATOM 1591 N N . GLU A 1 198 ? 13.521 12.305 -35.434 1.00 97.00 198 GLU A N 1
ATOM 1592 C CA . GLU A 1 198 ? 12.326 12.070 -36.251 1.00 97.00 198 GLU A CA 1
ATOM 1593 C C . GLU A 1 198 ? 12.334 10.709 -36.953 1.00 97.00 198 GLU A C 1
ATOM 1595 O O . GLU A 1 198 ? 11.293 10.063 -37.028 1.00 97.00 198 GLU A O 1
ATOM 1600 N N . HIS A 1 199 ? 13.493 10.256 -37.442 1.00 97.12 199 HIS A N 1
ATOM 1601 C CA . HIS A 1 199 ? 13.578 9.053 -38.280 1.00 97.12 199 HIS A CA 1
ATOM 1602 C C . HIS A 1 1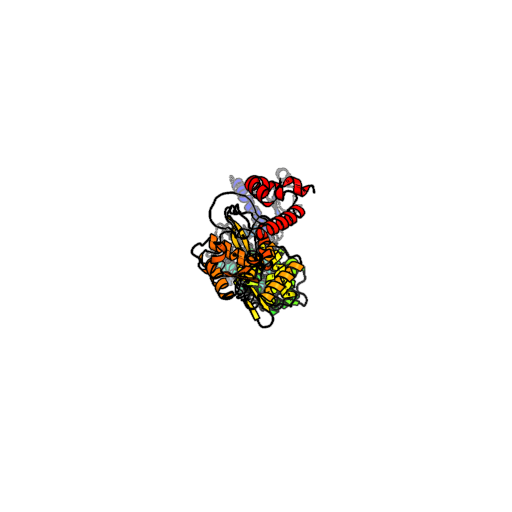99 ? 14.087 7.808 -37.548 1.00 97.12 199 HIS A C 1
ATOM 1604 O O . HIS A 1 199 ? 14.081 6.729 -38.130 1.00 97.12 199 HIS A O 1
ATOM 1610 N N . VAL A 1 200 ? 14.540 7.926 -36.294 1.00 97.69 200 VAL A N 1
ATOM 1611 C CA . VAL A 1 200 ? 15.025 6.782 -35.500 1.00 97.69 200 VAL A CA 1
ATOM 1612 C C . VAL A 1 200 ? 14.433 6.779 -34.102 1.00 97.69 200 VAL A C 1
ATOM 1614 O O . VAL A 1 200 ? 13.688 5.867 -33.754 1.00 97.69 200 VAL A O 1
ATOM 1617 N N . GLN A 1 201 ? 14.768 7.783 -33.291 1.00 97.69 201 GLN A N 1
ATOM 1618 C CA . GLN A 1 201 ? 14.482 7.761 -31.858 1.00 97.69 201 GLN A CA 1
ATOM 1619 C C . GLN A 1 201 ? 12.976 7.669 -31.592 1.00 97.69 201 GLN A C 1
ATOM 1621 O O . GLN A 1 201 ? 12.540 6.756 -30.895 1.00 97.69 201 GLN A O 1
ATOM 1626 N N . GLN A 1 202 ? 12.189 8.587 -32.159 1.00 97.56 202 GLN A N 1
ATOM 1627 C CA . GLN A 1 202 ? 10.747 8.637 -31.938 1.00 97.56 202 GLN A CA 1
ATOM 1628 C C . GLN A 1 202 ? 10.041 7.391 -32.503 1.00 97.56 202 GLN A C 1
ATOM 1630 O O . GLN A 1 202 ? 9.332 6.741 -31.737 1.00 97.56 202 GLN A O 1
ATOM 1635 N N . PRO A 1 203 ? 10.304 6.949 -33.752 1.00 98.38 203 PRO A N 1
ATOM 1636 C CA . PRO A 1 203 ? 9.731 5.708 -34.267 1.00 98.38 203 PRO A CA 1
ATOM 1637 C C . PRO A 1 203 ? 10.039 4.456 -33.436 1.00 98.38 203 PRO A C 1
ATOM 1639 O O . PRO A 1 203 ? 9.194 3.561 -33.366 1.00 98.38 203 PRO A O 1
ATOM 1642 N N . LEU A 1 204 ? 11.230 4.350 -32.838 1.00 98.44 204 LEU A N 1
ATOM 1643 C CA . LEU A 1 204 ? 11.578 3.224 -31.965 1.00 98.44 204 LEU A CA 1
ATOM 1644 C C . LEU A 1 204 ? 10.910 3.336 -30.588 1.00 98.44 204 LEU A C 1
ATOM 1646 O O . LEU A 1 204 ? 10.471 2.321 -30.052 1.00 98.44 204 LEU A O 1
ATOM 1650 N N . ILE A 1 205 ? 10.797 4.549 -30.034 1.00 97.44 205 ILE A N 1
ATOM 1651 C CA . ILE A 1 205 ? 10.046 4.808 -28.795 1.00 97.44 205 ILE A CA 1
ATOM 1652 C C . ILE A 1 205 ? 8.573 4.430 -28.971 1.00 97.44 205 ILE A C 1
ATOM 1654 O O . ILE A 1 205 ? 8.017 3.747 -28.114 1.00 97.44 205 ILE A O 1
ATOM 1658 N N . ASP A 1 206 ? 7.949 4.847 -30.071 1.00 97.44 206 ASP A N 1
ATOM 1659 C CA . ASP A 1 206 ? 6.547 4.530 -30.357 1.00 97.44 206 ASP A CA 1
ATOM 1660 C C . ASP A 1 206 ? 6.354 3.018 -30.504 1.00 97.44 206 ASP A C 1
ATOM 1662 O O . ASP A 1 206 ? 5.459 2.439 -29.895 1.00 97.44 206 ASP A O 1
ATOM 1666 N N . PHE A 1 207 ? 7.278 2.351 -31.198 1.00 98.31 207 PHE A N 1
ATOM 1667 C CA . PHE A 1 207 ? 7.226 0.904 -31.376 1.00 98.31 207 PHE A CA 1
ATOM 1668 C C . PHE A 1 207 ? 7.268 0.130 -30.048 1.00 98.31 207 PHE A C 1
ATOM 1670 O O . PHE A 1 207 ? 6.482 -0.796 -29.855 1.00 98.31 207 PHE A O 1
ATOM 1677 N N . ILE A 1 208 ? 8.137 0.511 -29.101 1.00 98.00 208 ILE A N 1
ATOM 1678 C CA . ILE A 1 208 ? 8.179 -0.163 -27.792 1.00 98.00 208 ILE A CA 1
ATOM 1679 C C . ILE A 1 208 ? 6.980 0.184 -26.902 1.00 98.00 208 ILE A C 1
ATOM 1681 O O . ILE A 1 208 ? 6.646 -0.595 -26.015 1.00 98.00 208 ILE A O 1
ATOM 1685 N N . LYS A 1 209 ? 6.306 1.320 -27.121 1.00 97.69 209 LYS A N 1
ATOM 1686 C CA . LYS A 1 209 ? 5.050 1.638 -26.421 1.00 97.69 209 LYS A CA 1
ATOM 1687 C C . LYS A 1 209 ? 3.903 0.739 -26.867 1.00 97.69 209 LYS A C 1
ATOM 1689 O O . LYS A 1 209 ? 3.032 0.453 -26.055 1.00 97.69 209 LYS A O 1
ATOM 1694 N N . GLU A 1 210 ? 3.913 0.301 -28.119 1.00 98.00 210 GLU A N 1
ATOM 1695 C CA . GLU A 1 210 ? 2.900 -0.593 -28.690 1.00 98.00 210 GLU A CA 1
ATOM 1696 C C . GLU A 1 210 ? 3.150 -2.076 -28.354 1.00 98.00 210 GLU A C 1
ATOM 1698 O O . GLU A 1 210 ? 2.224 -2.878 -28.383 1.00 98.00 210 GLU A O 1
ATOM 1703 N N . HIS A 1 211 ? 4.384 -2.441 -27.985 1.00 98.25 211 HIS A N 1
ATOM 1704 C CA . HIS A 1 211 ? 4.821 -3.838 -27.844 1.00 98.25 211 HIS A CA 1
ATOM 1705 C C . HIS A 1 211 ? 5.539 -4.105 -26.510 1.00 98.25 211 HIS A C 1
ATOM 1707 O O . HIS A 1 211 ? 6.607 -4.713 -26.449 1.00 98.25 211 HIS A O 1
ATOM 1713 N N . VAL A 1 212 ? 4.962 -3.649 -25.404 1.00 98.50 212 VAL A N 1
ATOM 1714 C CA . VAL A 1 212 ? 5.503 -3.843 -24.055 1.00 98.50 212 VAL A CA 1
ATOM 1715 C C . VAL A 1 212 ? 5.487 -5.335 -23.672 1.00 98.50 212 VAL A C 1
ATOM 1717 O O . VAL A 1 212 ? 4.415 -5.944 -23.668 1.00 98.50 212 VAL A O 1
ATOM 1720 N N . PRO A 1 213 ? 6.641 -5.937 -23.309 1.00 98.19 213 PRO A N 1
ATOM 1721 C CA . PRO A 1 213 ? 6.717 -7.336 -22.896 1.00 98.19 213 PRO A CA 1
ATOM 1722 C C . PRO A 1 213 ? 5.967 -7.618 -21.592 1.00 98.19 213 PRO A C 1
ATOM 1724 O O . PRO A 1 213 ? 6.111 -6.885 -20.605 1.00 98.19 213 PRO A O 1
ATOM 1727 N N . THR A 1 214 ? 5.255 -8.742 -21.549 1.00 97.12 214 THR A N 1
ATOM 1728 C CA . THR A 1 214 ? 4.517 -9.205 -20.368 1.00 97.12 214 THR A CA 1
ATOM 1729 C C . THR A 1 214 ? 5.070 -10.522 -19.798 1.00 97.12 214 THR A C 1
ATOM 1731 O O . THR A 1 214 ? 5.824 -11.246 -20.457 1.00 97.12 214 THR A O 1
ATOM 1734 N N . ILE A 1 215 ? 4.730 -10.842 -18.542 1.00 93.81 215 ILE A N 1
ATOM 1735 C CA . ILE A 1 215 ? 5.165 -12.082 -17.858 1.00 93.81 215 ILE A CA 1
ATOM 1736 C C . ILE A 1 215 ? 4.623 -13.330 -18.561 1.00 93.81 215 ILE A C 1
ATOM 1738 O O . ILE A 1 215 ? 5.329 -14.329 -18.668 1.00 93.81 215 ILE A O 1
ATOM 1742 N N . ASP A 1 216 ? 3.397 -13.267 -19.077 1.00 91.81 216 ASP A N 1
ATOM 1743 C CA . ASP A 1 216 ? 2.751 -14.353 -19.821 1.00 91.81 216 ASP A CA 1
ATOM 1744 C C . ASP A 1 216 ? 3.249 -14.478 -21.273 1.00 91.81 216 ASP A C 1
ATOM 1746 O O . ASP A 1 216 ? 2.727 -15.282 -22.040 1.00 91.81 216 ASP A O 1
ATOM 1750 N N . GLY A 1 217 ? 4.281 -13.713 -21.647 1.00 93.56 217 GLY A N 1
ATOM 1751 C CA . GLY A 1 217 ? 4.969 -13.833 -22.931 1.00 93.56 217 GLY A CA 1
ATOM 1752 C C . GLY A 1 217 ? 4.313 -13.084 -24.088 1.00 93.56 217 GLY A C 1
ATOM 1753 O O . GLY A 1 217 ? 4.739 -13.268 -25.225 1.00 93.56 217 GLY A O 1
ATOM 1754 N N . ARG A 1 218 ? 3.310 -12.240 -23.821 1.00 95.69 218 ARG A N 1
ATOM 1755 C CA . ARG A 1 218 ? 2.679 -11.373 -24.824 1.00 95.69 218 ARG A CA 1
ATOM 1756 C C . ARG A 1 218 ? 3.454 -10.058 -24.975 1.00 95.69 218 ARG A C 1
ATOM 1758 O O . ARG A 1 218 ? 4.304 -9.702 -24.154 1.00 95.69 218 ARG A O 1
ATOM 1765 N N . PHE A 1 219 ? 3.118 -9.326 -26.031 1.00 97.56 219 PHE A N 1
ATOM 1766 C CA . PHE A 1 219 ? 3.618 -7.985 -26.319 1.00 97.56 219 PHE A CA 1
ATOM 1767 C C . PHE A 1 219 ? 2.417 -7.096 -26.606 1.00 97.56 219 PHE A C 1
ATOM 1769 O O . PHE A 1 219 ? 1.678 -7.355 -27.552 1.00 97.56 219 PHE A O 1
ATOM 1776 N N . LEU A 1 220 ? 2.166 -6.124 -25.733 1.00 97.62 220 LEU A N 1
ATOM 1777 C CA . LEU A 1 220 ? 0.923 -5.351 -25.726 1.00 97.62 220 LEU A CA 1
ATOM 1778 C C . LEU A 1 220 ? 1.207 -3.860 -25.592 1.00 97.62 220 LEU A C 1
ATOM 1780 O O . LEU A 1 220 ? 2.257 -3.465 -25.089 1.00 97.62 220 LEU A O 1
ATOM 1784 N N . GLU A 1 221 ? 0.240 -3.023 -25.955 1.00 97.31 221 GLU A N 1
ATOM 1785 C CA . GLU A 1 221 ? 0.375 -1.585 -25.744 1.00 97.31 221 GLU A CA 1
ATOM 1786 C C . GLU A 1 221 ? 0.528 -1.258 -24.250 1.00 97.31 221 GLU A C 1
ATOM 1788 O O . GLU A 1 221 ? -0.064 -1.908 -23.383 1.00 97.31 221 GLU A O 1
ATOM 1793 N N . ALA A 1 222 ? 1.291 -0.207 -23.944 1.00 96.25 222 ALA A N 1
ATOM 1794 C CA . ALA A 1 222 ? 1.620 0.216 -22.583 1.00 96.25 222 ALA A CA 1
ATOM 1795 C C . ALA A 1 222 ? 0.385 0.385 -21.684 1.00 96.25 222 ALA A C 1
ATOM 1797 O O . ALA A 1 222 ? 0.420 0.023 -20.508 1.00 96.25 222 ALA A O 1
ATOM 1798 N N . ASP A 1 223 ? -0.734 0.857 -22.239 1.00 94.94 223 ASP A N 1
ATOM 1799 C CA . ASP A 1 223 ? -1.982 1.021 -21.496 1.00 94.94 223 ASP A CA 1
ATOM 1800 C C . ASP A 1 223 ? -2.562 -0.308 -20.998 1.00 94.94 223 ASP A C 1
ATOM 1802 O O . ASP A 1 223 ? -3.300 -0.313 -20.009 1.00 94.94 223 ASP A O 1
ATOM 1806 N N . HIS A 1 224 ? -2.237 -1.437 -21.632 1.00 96.06 224 HIS A N 1
ATOM 1807 C CA . HIS A 1 224 ? -2.664 -2.784 -21.246 1.00 96.06 224 HIS A CA 1
ATOM 1808 C C . HIS A 1 224 ? -1.727 -3.477 -20.249 1.00 96.06 224 HIS A C 1
ATOM 1810 O O . HIS A 1 224 ? -2.039 -4.582 -19.799 1.00 96.06 224 HIS A O 1
ATOM 1816 N N . VAL A 1 225 ? -0.630 -2.830 -19.849 1.00 96.94 225 VAL A N 1
ATOM 1817 C CA . VAL A 1 225 ? 0.401 -3.431 -18.997 1.00 96.94 225 VAL A CA 1
ATOM 1818 C C . VAL A 1 225 ? 0.518 -2.705 -17.654 1.00 96.94 225 VAL A C 1
ATOM 1820 O O . VAL A 1 225 ? 0.502 -1.477 -17.569 1.00 96.94 225 VAL A O 1
ATOM 1823 N N . LEU A 1 226 ? 0.638 -3.477 -16.574 1.00 95.38 226 LEU A N 1
ATOM 1824 C CA . LEU A 1 226 ? 0.809 -2.987 -15.206 1.00 95.38 226 LEU A CA 1
ATOM 1825 C C . LEU A 1 226 ? 2.138 -3.456 -14.624 1.00 95.38 226 LEU A C 1
ATOM 1827 O O . LEU A 1 226 ? 2.578 -4.580 -14.859 1.00 95.38 226 LEU A O 1
ATOM 1831 N N . VAL A 1 227 ? 2.749 -2.617 -13.795 1.00 94.75 227 VAL A N 1
ATOM 1832 C CA . VAL A 1 227 ? 3.902 -3.014 -12.982 1.00 94.75 227 VAL A CA 1
ATOM 1833 C C . VAL A 1 227 ? 3.394 -3.618 -11.680 1.00 94.75 227 VAL A C 1
ATOM 1835 O O . VAL A 1 227 ? 2.637 -2.973 -10.946 1.00 94.75 227 VAL A O 1
ATOM 1838 N N . ARG A 1 228 ? 3.833 -4.842 -11.383 1.00 91.62 228 ARG A N 1
ATOM 1839 C CA . ARG A 1 228 ? 3.506 -5.539 -10.138 1.00 91.62 228 ARG A CA 1
ATOM 1840 C C . ARG A 1 228 ? 4.283 -4.935 -8.970 1.00 91.62 228 ARG A C 1
ATOM 1842 O O . ARG A 1 228 ? 5.508 -4.928 -8.990 1.00 91.62 228 ARG A O 1
ATOM 1849 N N . ASP A 1 229 ? 3.567 -4.471 -7.950 1.00 88.56 229 ASP A N 1
ATOM 1850 C CA . ASP A 1 229 ? 4.123 -4.071 -6.647 1.00 88.56 229 ASP A CA 1
ATOM 1851 C C . ASP A 1 229 ? 3.587 -4.998 -5.563 1.00 88.56 229 ASP A C 1
ATOM 1853 O O . ASP A 1 229 ? 2.795 -4.620 -4.698 1.00 88.56 229 ASP A O 1
ATOM 1857 N N . SER A 1 230 ? 3.930 -6.270 -5.726 1.00 87.81 230 SER A N 1
ATOM 1858 C CA . SER A 1 230 ? 3.500 -7.359 -4.867 1.00 87.81 230 SER A CA 1
ATOM 1859 C C . SER A 1 230 ? 4.463 -8.523 -5.026 1.00 87.81 230 SER A C 1
ATOM 1861 O O . SER A 1 230 ? 4.935 -8.797 -6.135 1.00 87.81 230 SER A O 1
ATOM 1863 N N . LYS A 1 231 ? 4.738 -9.226 -3.928 1.00 86.81 231 LYS A N 1
ATOM 1864 C CA . LYS A 1 231 ? 5.470 -10.499 -3.965 1.00 86.81 231 LYS A CA 1
ATOM 1865 C C . LYS A 1 231 ? 4.569 -11.669 -4.349 1.00 86.81 231 LYS A C 1
ATOM 1867 O O . LYS A 1 231 ? 5.062 -12.774 -4.552 1.00 86.81 231 LYS A O 1
ATOM 1872 N N . LEU A 1 232 ? 3.263 -11.436 -4.434 1.00 87.44 232 LEU A N 1
ATOM 1873 C CA . LEU A 1 232 ? 2.275 -12.457 -4.726 1.00 87.44 232 LEU A CA 1
ATOM 1874 C C . LEU A 1 232 ? 2.090 -12.623 -6.228 1.00 87.44 232 LEU A C 1
ATOM 1876 O O . LEU A 1 232 ? 2.154 -11.675 -7.017 1.00 87.44 232 LEU A O 1
ATOM 1880 N N . SER A 1 233 ? 1.797 -13.856 -6.622 1.00 87.19 233 SER A N 1
ATOM 1881 C CA . SER A 1 233 ? 1.315 -14.151 -7.962 1.00 87.19 233 SER A CA 1
ATOM 1882 C C . SER A 1 233 ? -0.186 -13.875 -8.016 1.00 87.19 233 SER A C 1
ATOM 1884 O O . SER A 1 233 ? -0.997 -14.706 -7.611 1.00 87.19 233 SER A O 1
ATOM 1886 N N . ILE A 1 234 ? -0.553 -12.674 -8.465 1.00 87.62 234 ILE A N 1
ATOM 1887 C CA . ILE A 1 234 ? -1.952 -12.247 -8.555 1.00 87.62 234 ILE A CA 1
ATOM 1888 C C . ILE A 1 234 ? -2.474 -12.501 -9.979 1.00 87.62 234 ILE A C 1
ATOM 1890 O O . ILE A 1 234 ? -1.947 -11.898 -10.923 1.00 87.62 234 ILE A O 1
ATOM 1894 N N . PRO A 1 235 ? -3.496 -13.350 -10.167 1.00 86.44 235 PRO A N 1
ATOM 1895 C CA . PRO A 1 235 ? -4.063 -13.625 -11.482 1.00 86.44 235 PRO A CA 1
ATOM 1896 C C . PRO A 1 235 ? -5.032 -12.508 -11.906 1.00 86.44 235 PRO A C 1
ATOM 1898 O O . PRO A 1 235 ? -6.195 -12.485 -11.513 1.00 86.44 235 PRO A O 1
ATOM 1901 N N . LEU A 1 236 ? -4.554 -11.552 -12.712 1.00 89.12 236 LEU A N 1
ATOM 1902 C CA . LEU A 1 236 ? -5.368 -10.409 -13.160 1.00 89.12 236 LEU A CA 1
ATOM 1903 C C . LEU A 1 236 ? -6.597 -10.831 -13.983 1.00 89.12 236 LEU A C 1
ATOM 1905 O O . LEU A 1 236 ? -7.668 -10.254 -13.802 1.00 89.12 236 LEU A O 1
ATOM 1909 N N . GLU A 1 237 ? -6.456 -11.847 -14.841 1.00 85.50 237 GLU A N 1
ATOM 1910 C CA . GLU A 1 237 ? -7.559 -12.363 -15.664 1.00 85.50 237 GLU A CA 1
ATOM 1911 C C . GLU A 1 237 ? -8.683 -12.956 -14.789 1.00 85.50 237 GLU A C 1
ATOM 1913 O O . GLU A 1 237 ? -9.849 -12.615 -14.989 1.00 85.50 237 GLU A O 1
ATOM 1918 N N . ASP A 1 238 ? -8.342 -13.735 -13.753 1.00 84.19 238 ASP A N 1
ATOM 1919 C CA . ASP A 1 238 ? -9.314 -14.293 -12.793 1.00 84.19 238 ASP A CA 1
ATOM 1920 C C . ASP A 1 238 ? -10.037 -13.191 -12.003 1.00 84.19 238 ASP A C 1
ATOM 1922 O O . ASP A 1 238 ? -11.168 -13.366 -11.550 1.00 84.19 238 ASP A O 1
ATOM 1926 N N . PHE A 1 239 ? -9.402 -12.025 -11.861 1.00 85.06 239 PHE A N 1
ATOM 1927 C CA . PHE A 1 239 ? -9.977 -10.853 -11.204 1.00 85.06 239 PHE A CA 1
ATOM 1928 C C . PHE A 1 239 ? -10.869 -10.018 -12.136 1.00 85.06 239 PHE A C 1
ATOM 1930 O O . PHE A 1 239 ? -11.394 -8.984 -11.715 1.00 85.06 239 PHE A O 1
ATOM 1937 N N . GLY A 1 240 ? -11.041 -10.436 -13.395 1.00 84.31 240 GLY A N 1
ATOM 1938 C CA . GLY A 1 240 ? -11.773 -9.684 -14.415 1.00 84.31 240 GLY A CA 1
ATOM 1939 C C . GLY A 1 240 ? -11.055 -8.401 -14.846 1.00 84.31 240 GLY A C 1
ATOM 1940 O O . GLY A 1 240 ? -11.687 -7.478 -15.360 1.00 84.31 240 GLY A O 1
ATOM 1941 N N . ILE A 1 241 ? -9.745 -8.307 -14.608 1.00 87.56 241 ILE A N 1
ATOM 1942 C CA . ILE A 1 241 ? -8.934 -7.144 -14.958 1.00 87.56 241 ILE A CA 1
ATOM 1943 C C . ILE A 1 241 ? -8.254 -7.426 -16.297 1.00 87.56 241 ILE A C 1
ATOM 1945 O O . ILE A 1 241 ? -7.306 -8.201 -16.371 1.00 87.56 241 ILE A O 1
ATOM 1949 N N . GLU A 1 242 ? -8.706 -6.745 -17.352 1.00 90.62 242 GLU A N 1
ATOM 1950 C CA . GLU A 1 242 ? -8.163 -6.841 -18.720 1.00 90.62 242 GLU A CA 1
ATOM 1951 C C . GLU A 1 242 ? -6.799 -6.125 -18.861 1.00 90.62 242 GLU A C 1
ATOM 1953 O O . GLU A 1 242 ? -6.638 -5.164 -19.626 1.00 90.62 242 GLU A O 1
ATOM 1958 N N . LYS A 1 243 ? -5.817 -6.542 -18.055 1.00 93.94 243 LYS A N 1
ATOM 1959 C CA . LYS A 1 243 ? -4.434 -6.044 -18.034 1.00 93.94 243 LYS A CA 1
ATOM 1960 C C . LYS A 1 243 ? -3.459 -7.192 -17.794 1.00 93.94 243 LYS A C 1
ATOM 1962 O O . LYS A 1 243 ? -3.813 -8.198 -17.190 1.00 93.94 243 LYS A O 1
ATOM 1967 N N . HIS A 1 244 ? -2.212 -6.992 -18.205 1.00 95.00 244 HIS A N 1
ATOM 1968 C CA . HIS A 1 244 ? -1.141 -7.977 -18.072 1.00 95.00 244 HIS A CA 1
ATOM 1969 C C . HIS A 1 244 ? 0.003 -7.445 -17.214 1.00 95.00 244 HIS A C 1
ATOM 1971 O O . HIS A 1 244 ? 0.254 -6.239 -17.154 1.00 95.00 244 HIS A O 1
ATOM 1977 N N . TRP A 1 245 ? 0.716 -8.351 -16.549 1.00 95.81 245 TRP A N 1
ATOM 1978 C CA . TRP A 1 245 ? 1.896 -7.985 -15.776 1.00 95.81 245 TRP A CA 1
ATOM 1979 C C . TRP A 1 245 ? 3.083 -7.701 -16.683 1.00 95.81 245 TRP A C 1
ATOM 1981 O O . TRP A 1 245 ? 3.397 -8.504 -17.558 1.00 95.81 245 TRP A O 1
ATOM 1991 N N . PHE A 1 246 ? 3.766 -6.587 -16.436 1.00 97.38 246 PHE A N 1
ATOM 1992 C CA . PHE A 1 246 ? 5.033 -6.251 -17.072 1.00 97.38 246 PHE A CA 1
ATOM 1993 C C . PHE A 1 246 ? 6.061 -7.354 -16.829 1.00 97.38 246 PHE A C 1
ATOM 1995 O O . PHE A 1 246 ? 6.180 -7.834 -15.703 1.00 97.38 246 PHE A O 1
ATOM 2002 N N . HIS A 1 247 ? 6.800 -7.736 -17.873 1.00 96.12 247 HIS A N 1
ATOM 2003 C CA . HIS A 1 247 ? 7.711 -8.884 -17.847 1.00 96.12 247 HIS A CA 1
ATOM 2004 C C . HIS A 1 247 ? 8.715 -8.850 -16.685 1.00 96.12 247 HIS A C 1
ATOM 2006 O O . HIS A 1 247 ? 9.005 -9.883 -16.089 1.00 96.12 247 HIS A O 1
ATOM 2012 N N . TRP A 1 248 ? 9.215 -7.662 -16.347 1.00 94.81 248 TRP A N 1
ATOM 2013 C CA . TRP A 1 248 ? 10.166 -7.465 -15.260 1.00 94.81 248 TRP A CA 1
ATOM 2014 C C . TRP A 1 248 ? 9.454 -7.075 -13.968 1.00 94.81 248 TRP A C 1
ATOM 2016 O O . TRP A 1 248 ? 8.779 -6.043 -13.908 1.00 94.81 248 TRP A O 1
ATOM 2026 N N . ALA A 1 249 ? 9.631 -7.889 -12.929 1.00 88.75 249 ALA A N 1
ATOM 2027 C CA . ALA A 1 249 ? 8.974 -7.711 -11.635 1.00 88.75 249 ALA A CA 1
ATOM 2028 C C . ALA A 1 249 ? 9.891 -7.988 -10.430 1.00 88.75 249 ALA A C 1
ATOM 2030 O O . ALA A 1 249 ? 9.431 -7.877 -9.293 1.00 88.75 249 ALA A O 1
ATOM 2031 N N . ASP A 1 250 ? 11.158 -8.336 -10.665 1.00 87.00 250 ASP A N 1
ATOM 2032 C CA . ASP A 1 250 ? 12.109 -8.688 -9.613 1.00 87.00 250 ASP A CA 1
ATOM 2033 C C . ASP A 1 250 ? 12.968 -7.487 -9.193 1.00 87.00 250 ASP A C 1
ATOM 2035 O O . ASP A 1 250 ? 13.130 -6.507 -9.923 1.00 87.00 250 ASP A O 1
ATOM 2039 N N . GLU A 1 251 ? 13.574 -7.571 -8.005 1.00 83.56 251 GLU A N 1
ATOM 2040 C CA . GLU A 1 251 ? 14.434 -6.507 -7.464 1.00 83.56 251 GLU A CA 1
ATOM 2041 C C . GLU A 1 251 ? 15.657 -6.229 -8.357 1.00 83.56 251 GLU A C 1
ATOM 2043 O O . GLU A 1 251 ? 16.080 -5.081 -8.500 1.00 83.56 251 GLU A O 1
ATOM 2048 N N . ALA A 1 252 ? 16.182 -7.262 -9.025 1.00 87.81 252 ALA A N 1
ATOM 2049 C CA . ALA A 1 252 ? 17.280 -7.131 -9.983 1.00 87.81 252 ALA A CA 1
ATOM 2050 C C . ALA A 1 252 ? 16.924 -6.231 -11.183 1.00 87.81 252 ALA A C 1
ATOM 2052 O O . ALA A 1 252 ? 17.810 -5.607 -11.768 1.00 87.81 252 ALA A O 1
ATOM 2053 N N . ASP A 1 253 ? 15.636 -6.108 -11.510 1.00 90.88 253 ASP A N 1
ATOM 2054 C CA . ASP A 1 253 ? 15.141 -5.300 -12.623 1.00 90.88 253 ASP A CA 1
ATOM 2055 C C . ASP A 1 253 ? 14.722 -3.883 -12.207 1.00 90.88 253 ASP A C 1
ATOM 2057 O O . ASP A 1 253 ? 14.160 -3.134 -13.015 1.00 90.88 253 ASP A O 1
ATOM 2061 N N . ALA A 1 254 ? 15.006 -3.468 -10.967 1.00 91.50 254 ALA A N 1
ATOM 2062 C CA . ALA A 1 254 ? 14.635 -2.151 -10.451 1.00 91.50 254 ALA A CA 1
ATOM 2063 C C . ALA A 1 254 ? 14.981 -0.975 -11.399 1.00 91.50 254 ALA A C 1
ATOM 2065 O O . ALA A 1 254 ? 14.136 -0.084 -11.553 1.00 91.50 254 ALA A O 1
ATOM 2066 N N . PRO A 1 255 ? 16.140 -0.943 -12.098 1.00 92.75 255 PRO A N 1
ATOM 2067 C CA . PRO A 1 255 ? 16.430 0.109 -13.076 1.00 92.75 255 PRO A CA 1
ATOM 2068 C C . PRO A 1 255 ? 15.456 0.132 -14.264 1.00 92.75 255 PRO A C 1
ATOM 2070 O O . PRO A 1 255 ? 15.026 1.208 -14.689 1.00 92.75 255 PRO A O 1
ATOM 2073 N N . THR A 1 256 ? 15.086 -1.038 -14.790 1.00 95.12 256 THR A N 1
ATOM 2074 C CA . THR A 1 256 ? 14.153 -1.181 -15.917 1.00 95.12 256 THR A CA 1
ATOM 2075 C C . THR A 1 256 ? 12.732 -0.830 -15.488 1.00 95.12 256 THR A C 1
ATOM 2077 O O . THR A 1 256 ? 12.067 -0.043 -16.162 1.00 95.12 256 THR A O 1
ATOM 2080 N N . ILE A 1 257 ? 12.297 -1.316 -14.322 1.00 95.38 257 ILE A N 1
ATOM 2081 C CA . ILE A 1 257 ? 10.990 -0.993 -13.734 1.00 95.38 257 ILE A CA 1
ATOM 2082 C C . ILE A 1 257 ? 10.859 0.517 -13.491 1.00 95.38 257 ILE A C 1
ATOM 2084 O O . ILE A 1 257 ? 9.843 1.119 -13.838 1.00 95.38 257 ILE A O 1
ATOM 2088 N N . SER A 1 258 ? 11.897 1.153 -12.939 1.00 95.12 258 SER A N 1
ATOM 2089 C CA . SER A 1 258 ? 11.920 2.600 -12.694 1.00 95.12 258 SER A CA 1
ATOM 2090 C C . SER A 1 258 ? 11.710 3.402 -13.983 1.00 95.12 258 SER A C 1
ATOM 2092 O O . SER A 1 258 ? 10.883 4.312 -14.022 1.00 95.12 258 SER A O 1
ATOM 2094 N N . ARG A 1 259 ? 12.382 3.012 -15.074 1.00 95.19 259 ARG A N 1
ATOM 2095 C CA . ARG A 1 259 ? 12.228 3.652 -16.391 1.00 95.19 259 ARG A CA 1
ATOM 2096 C C . ARG A 1 259 ? 10.870 3.373 -17.026 1.00 95.19 259 ARG A C 1
ATOM 2098 O O . ARG A 1 259 ? 10.301 4.270 -17.636 1.00 95.19 259 ARG A O 1
ATOM 2105 N N . ALA A 1 260 ? 10.322 2.175 -16.868 1.00 96.44 260 ALA A N 1
ATOM 2106 C CA . ALA A 1 260 ? 8.993 1.858 -17.384 1.00 96.44 260 ALA A CA 1
ATOM 2107 C C . ALA A 1 260 ? 7.885 2.677 -16.688 1.00 96.44 260 ALA A C 1
ATOM 2109 O O . ALA A 1 260 ? 6.909 3.070 -17.321 1.00 96.44 260 ALA A O 1
ATOM 2110 N N . LYS A 1 261 ? 8.053 2.998 -15.401 1.00 96.00 261 LYS A N 1
ATOM 2111 C CA . LYS A 1 261 ? 7.109 3.829 -14.631 1.00 96.00 261 LYS A CA 1
ATOM 2112 C C . LYS A 1 261 ? 7.195 5.326 -14.936 1.00 96.00 261 LYS A C 1
ATOM 2114 O O . LYS A 1 261 ? 6.288 6.069 -14.572 1.00 96.00 261 LYS A O 1
ATOM 2119 N N . ASP A 1 262 ? 8.283 5.789 -15.543 1.00 95.50 262 ASP A N 1
ATOM 2120 C CA . ASP A 1 262 ? 8.471 7.201 -15.871 1.00 95.50 262 ASP A CA 1
ATOM 2121 C C . ASP A 1 262 ? 7.427 7.651 -16.908 1.00 95.50 262 ASP A C 1
ATOM 2123 O O . ASP A 1 262 ? 7.346 7.094 -18.005 1.00 95.50 262 ASP A O 1
ATOM 2127 N N . ASN A 1 263 ? 6.638 8.676 -16.567 1.00 92.50 263 ASN A N 1
ATOM 2128 C CA . ASN A 1 263 ? 5.597 9.243 -17.431 1.00 92.50 263 ASN A CA 1
ATOM 2129 C C . ASN A 1 263 ? 6.158 9.862 -18.718 1.00 92.50 263 ASN A C 1
ATOM 2131 O O . ASN A 1 263 ? 5.437 9.953 -19.708 1.00 92.50 263 ASN A O 1
ATOM 2135 N N . ALA A 1 264 ? 7.425 10.287 -18.721 1.00 90.50 264 ALA A N 1
ATOM 2136 C CA . ALA A 1 264 ? 8.095 10.753 -19.933 1.00 90.50 264 ALA A CA 1
ATOM 2137 C C . ALA A 1 264 ? 8.493 9.593 -20.867 1.00 90.50 264 ALA A C 1
ATOM 2139 O O . ALA A 1 264 ? 8.875 9.832 -22.014 1.00 90.50 264 ALA A O 1
ATOM 2140 N N . ARG A 1 265 ? 8.407 8.345 -20.385 1.00 94.12 265 ARG A N 1
ATOM 2141 C CA . ARG A 1 265 ? 8.755 7.122 -21.114 1.00 94.12 265 ARG A CA 1
ATOM 2142 C C . ARG A 1 265 ? 7.509 6.309 -21.450 1.00 94.12 265 ARG A C 1
ATOM 2144 O O . ARG A 1 265 ? 6.812 6.654 -22.402 1.00 94.12 265 ARG A O 1
ATOM 2151 N N . LEU A 1 266 ? 7.244 5.238 -20.697 1.00 95.94 266 LEU A N 1
ATOM 2152 C CA . LEU A 1 266 ? 6.081 4.366 -20.896 1.00 95.94 266 LEU A CA 1
ATOM 2153 C C . LEU A 1 266 ? 4.914 4.724 -19.967 1.00 95.94 266 LEU A C 1
ATOM 2155 O O . LEU A 1 266 ? 3.774 4.432 -20.306 1.00 95.94 266 LEU A O 1
ATOM 2159 N N . GLY A 1 267 ? 5.175 5.348 -18.812 1.00 95.62 267 GLY A N 1
ATOM 2160 C CA . GLY A 1 267 ? 4.136 5.725 -17.849 1.00 95.62 267 GLY A CA 1
ATOM 2161 C C . GLY A 1 267 ? 3.352 4.542 -17.273 1.00 95.62 267 GLY A C 1
ATOM 2162 O O . GLY A 1 267 ? 2.175 4.697 -16.938 1.00 95.62 267 GLY A O 1
ATOM 2163 N N . LEU A 1 268 ? 3.971 3.357 -17.170 1.00 96.75 268 LEU A N 1
ATOM 2164 C CA . LEU A 1 268 ? 3.278 2.163 -16.689 1.00 96.75 268 LEU A CA 1
ATOM 2165 C C . LEU A 1 268 ? 2.801 2.353 -15.246 1.00 96.75 268 LEU A C 1
ATOM 2167 O O . LEU A 1 268 ? 3.547 2.784 -14.359 1.00 96.75 268 LEU A O 1
ATOM 2171 N N . LYS A 1 269 ? 1.541 1.990 -15.001 1.00 94.12 269 LYS A N 1
ATOM 2172 C CA . LYS A 1 269 ? 0.913 2.150 -13.688 1.00 94.12 269 LYS A CA 1
ATOM 2173 C C . LYS A 1 269 ? 1.323 1.023 -12.751 1.00 94.12 269 LYS A C 1
ATOM 2175 O O . LYS A 1 269 ? 1.382 -0.143 -13.132 1.00 94.12 269 LYS A O 1
ATOM 2180 N N . LEU A 1 270 ? 1.557 1.396 -11.499 1.00 91.44 270 LEU A N 1
ATOM 2181 C CA . LEU A 1 270 ? 1.815 0.462 -10.414 1.00 91.44 270 LEU A CA 1
ATOM 2182 C C . LEU A 1 270 ? 0.497 -0.145 -9.927 1.00 91.44 270 LEU A C 1
ATOM 2184 O O . LEU A 1 270 ? -0.453 0.600 -9.670 1.00 91.44 270 LEU A O 1
ATOM 2188 N N . ALA A 1 271 ? 0.453 -1.461 -9.748 1.00 89.19 271 ALA A N 1
ATOM 2189 C CA . ALA A 1 271 ? -0.670 -2.133 -9.112 1.00 89.19 271 ALA A CA 1
ATOM 2190 C C . ALA A 1 271 ? -0.206 -2.891 -7.865 1.00 89.19 271 ALA A C 1
ATOM 2192 O O . ALA A 1 271 ? 0.638 -3.785 -7.931 1.00 89.19 271 ALA A O 1
ATOM 2193 N N . THR A 1 272 ? -0.779 -2.497 -6.730 1.00 86.56 272 THR A N 1
ATOM 2194 C CA . THR A 1 272 ? -0.613 -3.131 -5.420 1.00 86.56 272 THR A CA 1
ATOM 2195 C C . THR A 1 272 ? -1.794 -4.055 -5.130 1.00 86.56 272 THR A C 1
ATOM 2197 O O . THR A 1 272 ? -2.854 -3.918 -5.743 1.00 86.56 272 THR A O 1
ATOM 2200 N N . VAL A 1 273 ? -1.658 -4.924 -4.127 1.00 84.88 273 VAL A N 1
ATOM 2201 C CA . VAL A 1 273 ? -2.770 -5.734 -3.598 1.00 84.88 273 VAL A CA 1
ATOM 2202 C C . VAL A 1 273 ? -3.997 -4.863 -3.270 1.00 84.88 273 VAL A C 1
ATOM 2204 O O . VAL A 1 273 ? -5.086 -5.131 -3.769 1.00 84.88 273 VAL A O 1
ATOM 2207 N N . ASP A 1 274 ? -3.820 -3.752 -2.542 1.00 78.44 274 ASP A N 1
ATOM 2208 C CA . ASP A 1 274 ? -4.913 -2.812 -2.213 1.00 78.44 274 ASP A CA 1
ATOM 2209 C C . ASP A 1 274 ? -5.588 -2.207 -3.459 1.00 78.44 274 ASP A C 1
ATOM 2211 O O . ASP A 1 274 ? -6.813 -2.091 -3.508 1.00 78.44 274 ASP A O 1
ATOM 2215 N N . HIS A 1 275 ? -4.819 -1.863 -4.500 1.00 79.44 275 HIS A N 1
ATOM 2216 C CA . HIS A 1 275 ? -5.391 -1.328 -5.738 1.00 79.44 275 HIS A CA 1
ATOM 2217 C C . HIS A 1 275 ? -6.310 -2.337 -6.436 1.00 79.44 275 HIS A C 1
ATOM 2219 O O . HIS A 1 275 ? -7.322 -1.951 -7.027 1.00 79.44 275 HIS A O 1
ATOM 2225 N N . LEU A 1 276 ? -5.942 -3.617 -6.386 1.00 80.38 276 LEU A N 1
ATOM 2226 C CA . LEU A 1 276 ? -6.642 -4.694 -7.077 1.00 80.38 276 LEU A CA 1
ATOM 2227 C C . LEU A 1 276 ? -7.882 -5.149 -6.302 1.00 80.38 276 LEU A C 1
ATOM 2229 O O . LEU A 1 276 ? -8.940 -5.301 -6.907 1.00 80.38 276 LEU A O 1
ATOM 2233 N N . ILE A 1 277 ? -7.798 -5.255 -4.972 1.00 77.44 277 ILE A N 1
ATOM 2234 C CA . ILE A 1 277 ? -8.926 -5.650 -4.106 1.00 77.44 277 ILE A CA 1
ATOM 2235 C C . ILE A 1 277 ? -10.128 -4.707 -4.249 1.00 77.44 277 ILE A C 1
ATOM 2237 O O . ILE A 1 277 ? -11.274 -5.130 -4.150 1.00 77.44 277 ILE A O 1
ATOM 2241 N N . ARG A 1 278 ? -9.892 -3.422 -4.524 1.00 75.69 278 ARG A N 1
ATOM 2242 C CA . ARG A 1 278 ? -10.977 -2.442 -4.709 1.00 75.69 278 ARG A CA 1
ATOM 2243 C C . ARG A 1 278 ? -11.677 -2.534 -6.065 1.00 75.69 278 ARG A C 1
ATOM 2245 O O . ARG A 1 278 ? -12.700 -1.884 -6.260 1.00 75.69 278 ARG A O 1
ATOM 2252 N N . LYS A 1 279 ? -11.099 -3.266 -7.018 1.00 77.50 279 LYS A N 1
ATO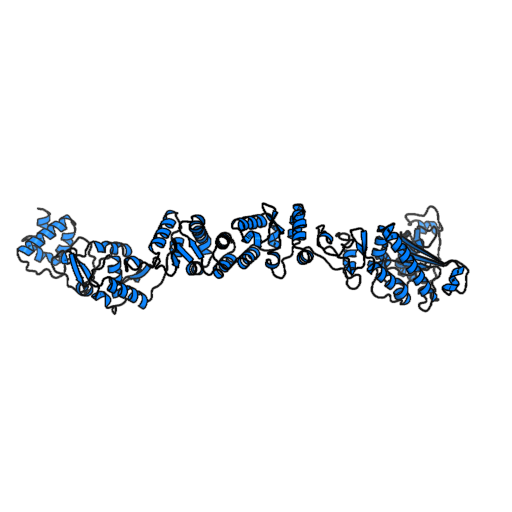M 2253 C CA . LYS A 1 279 ? -11.608 -3.405 -8.390 1.00 77.50 279 LYS A CA 1
ATOM 2254 C C . LYS A 1 279 ? -12.124 -4.804 -8.702 1.00 77.50 279 LYS A C 1
ATOM 2256 O O . LYS A 1 279 ? -12.870 -4.953 -9.663 1.00 77.50 279 LYS A O 1
ATOM 2261 N N . VAL A 1 280 ? -11.696 -5.796 -7.929 1.00 80.62 280 VAL A N 1
ATOM 2262 C CA . VAL A 1 280 ? -12.044 -7.199 -8.129 1.00 80.62 280 VAL A CA 1
ATOM 2263 C C . VAL A 1 280 ? -13.440 -7.508 -7.594 1.00 80.62 280 VAL A C 1
ATOM 2265 O O . VAL A 1 280 ? -13.895 -6.936 -6.602 1.00 80.62 280 VAL A O 1
ATOM 2268 N N . ASP A 1 281 ? -14.111 -8.448 -8.252 1.00 82.38 281 ASP A N 1
ATOM 2269 C CA . ASP A 1 281 ? -15.330 -9.051 -7.733 1.00 82.38 281 ASP A CA 1
ATOM 2270 C C . ASP A 1 281 ? -15.060 -9.790 -6.408 1.00 82.38 281 ASP A C 1
ATOM 2272 O O . ASP A 1 281 ? -14.072 -10.515 -6.263 1.00 82.38 281 ASP A O 1
ATOM 2276 N N . ALA A 1 282 ? -15.954 -9.626 -5.428 1.00 80.31 282 ALA A N 1
ATOM 2277 C CA . ALA A 1 282 ? -15.770 -10.189 -4.091 1.00 80.31 282 ALA A CA 1
ATOM 2278 C C . ALA A 1 282 ? -15.596 -11.717 -4.110 1.00 80.31 282 ALA A C 1
ATOM 2280 O O . ALA A 1 282 ? -14.828 -12.251 -3.311 1.00 80.31 282 ALA A O 1
ATOM 2281 N N . ARG A 1 283 ? -16.261 -12.419 -5.035 1.00 84.12 283 ARG A N 1
ATOM 2282 C CA . ARG A 1 283 ? -16.155 -13.872 -5.160 1.00 84.12 283 ARG A CA 1
ATOM 2283 C C . ARG A 1 283 ? -14.788 -14.289 -5.691 1.00 84.12 283 ARG A C 1
ATOM 2285 O O . ARG A 1 283 ? -14.190 -15.199 -5.127 1.00 84.12 283 ARG A O 1
ATOM 2292 N N . ALA A 1 284 ? -14.293 -13.619 -6.730 1.00 85.88 284 ALA A N 1
ATOM 2293 C CA . ALA A 1 284 ? -12.978 -13.909 -7.305 1.00 85.88 284 ALA A CA 1
ATOM 2294 C C . ALA A 1 284 ? -11.855 -13.689 -6.277 1.00 85.88 284 ALA A C 1
ATOM 2296 O O . ALA A 1 284 ? -10.946 -14.513 -6.158 1.00 85.88 284 ALA A O 1
ATOM 2297 N N . LEU A 1 285 ? -11.960 -12.628 -5.468 1.00 87.06 285 LEU A N 1
ATOM 2298 C CA . LEU A 1 285 ? -11.038 -12.397 -4.357 1.00 87.06 285 LEU A CA 1
ATOM 2299 C C . LEU A 1 285 ? -11.068 -13.547 -3.347 1.00 87.06 285 LEU A C 1
ATOM 2301 O O . LEU A 1 285 ? -10.013 -14.048 -2.966 1.00 87.06 285 LEU A O 1
ATOM 2305 N N . SER A 1 286 ? -12.256 -13.968 -2.912 1.00 87.12 286 SER A N 1
ATOM 2306 C CA . SER A 1 286 ? -12.395 -15.054 -1.941 1.00 87.12 286 SER A CA 1
ATOM 2307 C C . SER A 1 286 ? -11.877 -16.386 -2.479 1.00 87.12 286 SER A C 1
ATOM 2309 O O . SER A 1 286 ? -11.159 -17.084 -1.769 1.00 87.12 286 SER A O 1
ATOM 2311 N N . GLU A 1 287 ? -12.168 -16.727 -3.735 1.00 88.44 287 GLU A N 1
ATOM 2312 C CA . GLU A 1 287 ? -11.656 -17.949 -4.369 1.00 88.44 287 GLU A CA 1
ATOM 2313 C C . GLU A 1 287 ? -10.115 -17.944 -4.421 1.00 88.44 287 GLU A C 1
ATOM 2315 O O . GLU A 1 287 ? -9.483 -18.935 -4.043 1.00 88.44 287 GLU A O 1
ATOM 2320 N N . TRP A 1 288 ? -9.497 -16.811 -4.775 1.00 89.88 288 TRP A N 1
ATOM 2321 C CA . TRP A 1 288 ? -8.038 -16.667 -4.771 1.00 89.88 288 TRP A CA 1
ATOM 2322 C C . TRP A 1 288 ? -7.442 -16.748 -3.362 1.00 89.88 288 TRP A C 1
ATOM 2324 O O . 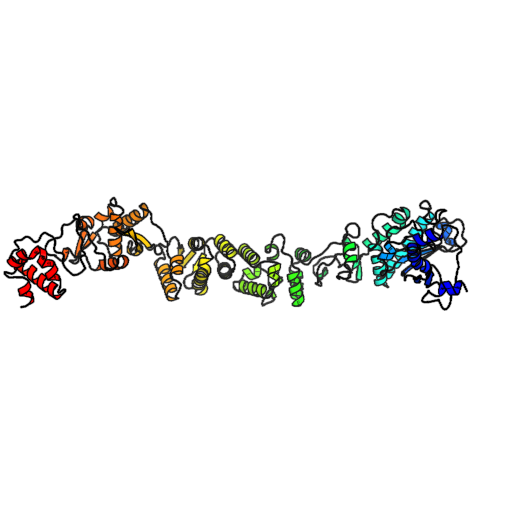TRP A 1 288 ? -6.559 -17.572 -3.121 1.00 89.88 288 TRP A O 1
ATOM 2334 N N . VAL A 1 289 ? -7.954 -15.966 -2.403 1.00 90.50 289 VAL A N 1
ATOM 2335 C CA . VAL A 1 289 ? -7.463 -15.953 -1.011 1.00 90.50 289 VAL A CA 1
ATOM 2336 C C . VAL A 1 289 ? -7.604 -17.328 -0.357 1.00 90.50 289 VAL A C 1
ATOM 2338 O O . VAL A 1 289 ? -6.744 -17.725 0.433 1.00 90.50 289 VAL A O 1
ATOM 2341 N N . GLN A 1 290 ? -8.653 -18.084 -0.681 1.00 89.62 290 GLN A N 1
ATOM 2342 C CA . GLN A 1 290 ? -8.868 -19.430 -0.150 1.00 89.62 290 GLN A CA 1
ATOM 2343 C C . GLN A 1 290 ? -7.820 -20.421 -0.673 1.00 89.62 290 GLN A C 1
ATOM 2345 O O . GLN A 1 290 ? -7.417 -21.320 0.064 1.00 89.62 290 GLN A O 1
ATOM 2350 N N . GLY A 1 291 ? -7.365 -20.245 -1.916 1.00 89.19 291 GLY A N 1
ATOM 2351 C CA . GLY A 1 291 ? -6.341 -21.079 -2.545 1.00 89.19 291 GLY A CA 1
ATOM 2352 C C . GLY A 1 291 ? -4.908 -20.805 -2.078 1.00 89.19 291 GLY A C 1
ATOM 2353 O O . GLY A 1 291 ? -4.035 -21.637 -2.323 1.00 89.19 291 GLY A O 1
ATOM 2354 N N . LEU A 1 292 ? -4.645 -19.678 -1.402 1.00 91.56 292 LEU A N 1
ATOM 2355 C CA . LEU A 1 292 ? -3.283 -19.304 -1.005 1.00 91.56 292 LEU A CA 1
ATOM 2356 C C . LEU A 1 292 ? -2.688 -20.279 0.038 1.00 91.56 292 LEU A C 1
ATOM 2358 O O . LEU A 1 292 ? -3.329 -20.588 1.049 1.00 91.56 292 LEU A O 1
ATOM 2362 N N . PRO A 1 293 ? -1.430 -20.719 -0.112 1.00 92.25 293 PRO A N 1
ATOM 2363 C CA . PRO A 1 293 ? -0.678 -21.326 0.982 1.00 92.25 293 PRO A CA 1
ATOM 2364 C C . PRO A 1 293 ? -0.573 -20.381 2.188 1.00 92.25 293 PRO A C 1
ATOM 2366 O O . PRO A 1 293 ? -0.671 -19.167 2.046 1.00 92.25 293 PRO A O 1
ATOM 2369 N N . GLU A 1 294 ? -0.330 -20.918 3.384 1.00 89.31 294 GLU A N 1
ATOM 2370 C CA . GLU A 1 294 ? -0.263 -20.120 4.622 1.00 89.31 294 GLU A CA 1
ATOM 2371 C C . GLU A 1 294 ? 0.770 -18.981 4.551 1.00 89.31 294 GLU A C 1
ATOM 2373 O O . GLU A 1 294 ? 0.462 -17.846 4.899 1.00 89.31 294 GLU A O 1
ATOM 2378 N N . GLN A 1 295 ? 1.951 -19.245 3.980 1.00 90.56 295 GLN A N 1
ATOM 2379 C CA . GLN A 1 295 ? 2.987 -18.223 3.788 1.00 90.56 295 GLN A CA 1
ATOM 2380 C C . GLN A 1 295 ? 2.557 -17.097 2.835 1.00 90.56 295 GLN A C 1
ATOM 2382 O O . GLN A 1 295 ? 2.881 -15.932 3.066 1.00 90.56 295 GLN A O 1
ATOM 2387 N N . GLU A 1 296 ? 1.837 -17.429 1.762 1.00 92.06 296 GLU A N 1
ATOM 2388 C CA . GLU A 1 296 ? 1.341 -16.438 0.802 1.00 92.06 296 GLU A CA 1
ATOM 2389 C C . GLU A 1 296 ? 0.143 -15.670 1.359 1.00 92.06 296 GLU A C 1
ATOM 2391 O O . GLU A 1 296 ? 0.006 -14.480 1.096 1.00 92.06 296 GLU A O 1
ATOM 2396 N N . TYR A 1 297 ? -0.688 -16.310 2.181 1.00 91.50 297 TYR A N 1
ATOM 2397 C CA . TYR A 1 297 ? -1.771 -15.644 2.894 1.00 91.50 297 TYR A CA 1
ATOM 2398 C C . TYR A 1 297 ? -1.241 -14.618 3.904 1.00 91.50 297 TYR A C 1
ATOM 2400 O O . TYR A 1 297 ? -1.695 -13.475 3.911 1.00 91.50 297 TYR A O 1
ATOM 2408 N N . ASP A 1 298 ? -0.218 -14.970 4.683 1.00 88.31 298 ASP A N 1
ATOM 2409 C CA . ASP A 1 298 ? 0.473 -14.009 5.550 1.00 88.31 298 ASP A CA 1
ATOM 2410 C C . ASP A 1 298 ? 1.080 -12.855 4.741 1.00 88.31 298 ASP A C 1
ATOM 2412 O O . ASP A 1 298 ? 1.036 -11.696 5.154 1.00 88.31 298 ASP A O 1
ATOM 2416 N N . GLN A 1 299 ? 1.653 -13.145 3.571 1.00 89.75 299 GLN A N 1
ATOM 2417 C CA . GLN A 1 299 ? 2.194 -12.108 2.695 1.00 89.75 299 GLN A CA 1
ATOM 2418 C C . GLN A 1 299 ? 1.086 -11.209 2.116 1.00 89.75 299 GLN A C 1
ATOM 2420 O O . GLN A 1 299 ? 1.267 -9.995 2.052 1.00 89.75 299 GLN A O 1
ATOM 2425 N N . PHE A 1 300 ? -0.076 -11.768 1.772 1.00 90.75 300 PHE A N 1
ATOM 2426 C CA . PHE A 1 300 ? -1.281 -11.027 1.387 1.00 90.75 300 PHE A CA 1
ATOM 2427 C C . PHE A 1 300 ? -1.730 -10.060 2.478 1.00 90.75 300 PHE A C 1
ATOM 2429 O O . PHE A 1 300 ? -1.926 -8.876 2.201 1.00 90.75 300 PHE A O 1
ATOM 2436 N N . LEU A 1 301 ? -1.814 -10.526 3.722 1.00 87.88 301 LEU A N 1
ATOM 2437 C CA . LEU A 1 301 ? -2.187 -9.683 4.854 1.00 87.88 301 LEU A CA 1
ATOM 2438 C C . LEU A 1 301 ? -1.165 -8.569 5.121 1.00 87.88 301 LEU A C 1
ATOM 2440 O O . LEU A 1 301 ? -1.562 -7.446 5.418 1.00 87.88 301 LEU A O 1
ATOM 2444 N N . LYS A 1 302 ? 0.136 -8.833 4.949 1.00 86.75 302 LYS A N 1
ATOM 2445 C CA . LYS A 1 302 ? 1.196 -7.809 5.068 1.00 86.75 302 LYS A CA 1
ATOM 2446 C C . LYS A 1 302 ? 1.146 -6.749 3.973 1.00 86.75 302 LYS A C 1
ATOM 2448 O O . LYS A 1 302 ? 1.510 -5.601 4.212 1.00 86.75 302 LYS A O 1
ATOM 2453 N N . GLU A 1 303 ? 0.767 -7.133 2.758 1.00 87.50 303 GLU A N 1
ATOM 2454 C CA . GLU A 1 303 ? 0.706 -6.216 1.615 1.00 87.50 303 GLU A CA 1
ATOM 2455 C C . GLU A 1 303 ? -0.598 -5.413 1.550 1.00 87.50 303 GLU A C 1
ATOM 2457 O O . GLU A 1 303 ? -0.661 -4.388 0.859 1.00 87.50 303 GLU A O 1
ATOM 2462 N N . MET A 1 304 ? -1.627 -5.836 2.288 1.00 84.44 304 MET A N 1
ATOM 2463 C CA . MET A 1 304 ? -2.824 -5.034 2.507 1.00 84.44 304 MET A CA 1
ATOM 2464 C C . MET A 1 304 ? -2.441 -3.719 3.190 1.00 84.44 304 MET A C 1
ATOM 2466 O O . MET A 1 304 ? -1.835 -3.686 4.258 1.00 84.44 304 MET A O 1
ATOM 2470 N N . LYS A 1 305 ? -2.803 -2.595 2.569 1.00 74.75 305 LYS A N 1
ATOM 2471 C CA . LYS A 1 305 ? -2.642 -1.266 3.172 1.00 74.75 305 LYS A CA 1
ATOM 2472 C C . LYS A 1 305 ? -3.921 -0.881 3.896 1.00 74.75 305 LYS A C 1
ATOM 2474 O O . LYS A 1 305 ? -5.002 -1.364 3.565 1.00 74.75 305 LYS A O 1
ATOM 2479 N N . ARG A 1 306 ? -3.812 -0.035 4.923 1.00 68.19 306 ARG A N 1
ATOM 2480 C CA . ARG A 1 306 ? -4.995 0.474 5.625 1.00 68.19 306 ARG A CA 1
ATOM 2481 C C . ARG A 1 306 ? -5.846 1.261 4.617 1.00 68.19 306 ARG A C 1
ATOM 2483 O O . ARG A 1 306 ? -5.304 2.176 3.987 1.00 68.19 306 ARG A O 1
ATOM 2490 N N . PRO A 1 307 ? -7.140 0.937 4.441 1.00 66.19 307 PRO A N 1
ATOM 2491 C CA . PRO A 1 307 ? -7.976 1.652 3.490 1.00 66.19 307 PRO A CA 1
ATOM 2492 C C . PRO A 1 307 ? -8.103 3.120 3.888 1.00 66.19 307 PRO A C 1
ATOM 2494 O O . PRO A 1 307 ? -8.174 3.456 5.072 1.00 66.19 307 PRO A O 1
ATOM 2497 N N . SER A 1 308 ? -8.174 4.001 2.893 1.00 65.12 308 SER A N 1
ATOM 2498 C CA . SER A 1 308 ? -8.317 5.445 3.101 1.00 65.12 308 SER A CA 1
ATOM 2499 C C . SER A 1 308 ? -9.625 5.812 3.811 1.00 65.12 308 SER A C 1
ATOM 2501 O O . SER A 1 308 ? -9.632 6.763 4.586 1.00 65.12 308 SER A O 1
ATOM 2503 N N . GLY A 1 309 ? -10.710 5.058 3.589 1.00 63.78 309 GLY A N 1
ATOM 2504 C CA . GLY A 1 309 ? -11.978 5.200 4.320 1.00 63.78 309 GLY A CA 1
ATOM 2505 C C . GLY A 1 309 ? -12.107 4.291 5.548 1.00 63.78 309 GLY A C 1
ATOM 2506 O O . GLY A 1 309 ? -13.198 4.159 6.099 1.00 63.78 309 GLY A O 1
ATOM 2507 N N . GLY A 1 310 ? -11.008 3.674 5.993 1.00 73.69 310 GLY A N 1
ATOM 2508 C CA . GLY A 1 310 ? -10.977 2.778 7.147 1.00 73.69 310 GLY A CA 1
ATOM 2509 C C . GLY A 1 310 ? -11.469 1.357 6.853 1.00 73.69 310 GLY A C 1
ATOM 2510 O O . GLY A 1 310 ? -11.891 1.022 5.749 1.00 73.69 310 GLY A O 1
ATOM 2511 N N . LEU A 1 311 ? -11.417 0.497 7.871 1.00 79.44 311 LEU A N 1
ATOM 2512 C CA . LEU A 1 311 ? -11.738 -0.933 7.763 1.00 79.44 311 LEU A CA 1
ATOM 2513 C C . LEU A 1 311 ? -13.171 -1.233 7.303 1.00 79.44 311 LEU A C 1
ATOM 2515 O O . LEU A 1 311 ? -13.428 -2.316 6.783 1.00 79.44 311 LEU A O 1
ATOM 2519 N N . LYS A 1 312 ? -14.097 -0.276 7.434 1.00 79.94 312 LYS A N 1
ATOM 2520 C CA . LYS A 1 312 ? -15.473 -0.419 6.941 1.00 79.94 312 LYS A CA 1
ATOM 2521 C C . LYS A 1 312 ? -15.550 -0.682 5.441 1.00 79.94 312 LYS A C 1
ATOM 2523 O O . LYS A 1 312 ? -16.469 -1.368 5.009 1.00 79.94 312 LYS A O 1
ATOM 2528 N N . GLU A 1 313 ? -14.594 -0.184 4.655 1.00 79.38 313 GLU A N 1
ATOM 2529 C CA . GLU A 1 313 ? -14.534 -0.468 3.214 1.00 79.38 313 GLU A CA 1
ATOM 2530 C C . GLU A 1 313 ? -14.333 -1.967 2.934 1.00 79.38 313 GLU A C 1
ATOM 2532 O O . GLU A 1 313 ? -14.763 -2.466 1.898 1.00 79.38 313 GLU A O 1
ATOM 2537 N N . LEU A 1 314 ? -13.740 -2.699 3.881 1.00 79.25 314 LEU A N 1
ATOM 2538 C CA . LEU A 1 314 ? -13.481 -4.135 3.783 1.00 79.25 314 LEU A CA 1
ATOM 2539 C C . LEU A 1 314 ? -14.535 -4.979 4.517 1.00 79.25 314 LEU A C 1
ATOM 2541 O O . LEU A 1 314 ? -14.443 -6.203 4.519 1.00 79.25 314 LEU A O 1
ATOM 2545 N N . ALA A 1 315 ? -15.544 -4.353 5.135 1.00 82.50 315 ALA A N 1
ATOM 2546 C CA . ALA A 1 315 ? -16.502 -5.008 6.028 1.00 82.50 315 ALA A CA 1
ATOM 2547 C C . ALA A 1 315 ? -17.218 -6.217 5.405 1.00 82.50 315 ALA A C 1
ATOM 2549 O O . ALA A 1 315 ? -17.501 -7.198 6.093 1.00 82.50 315 ALA A O 1
ATOM 2550 N N . GLY A 1 316 ? -17.529 -6.127 4.109 1.00 83.12 316 GLY A N 1
ATOM 2551 C CA . GLY A 1 316 ? -18.222 -7.169 3.352 1.00 83.12 316 GLY A CA 1
ATOM 2552 C C . GLY A 1 316 ? -17.306 -8.129 2.595 1.00 83.12 316 GLY A C 1
ATOM 2553 O O . GLY A 1 316 ? -17.812 -9.068 1.989 1.00 83.12 316 GLY A O 1
ATOM 2554 N N . LEU A 1 317 ? -15.988 -7.913 2.602 1.00 85.12 317 LEU A N 1
ATOM 2555 C CA . LEU A 1 317 ? -15.051 -8.769 1.880 1.00 85.12 317 LEU A CA 1
ATOM 2556 C C . LEU A 1 317 ? -14.747 -10.021 2.700 1.00 85.12 317 LEU A C 1
ATOM 2558 O O . LEU A 1 317 ? -14.357 -9.936 3.863 1.00 85.12 317 LEU A O 1
ATOM 2562 N N . GLN A 1 318 ? -14.913 -11.190 2.086 1.00 88.94 318 GLN A N 1
ATOM 2563 C CA . GLN A 1 318 ? -14.612 -12.471 2.715 1.00 88.94 318 GLN A CA 1
ATOM 2564 C C . GLN A 1 318 ? -13.151 -12.836 2.456 1.00 88.94 318 GLN A C 1
ATOM 2566 O O . GLN A 1 318 ? -12.824 -13.446 1.439 1.00 88.94 318 GLN A O 1
ATOM 2571 N N . PHE A 1 319 ? -12.272 -12.429 3.369 1.00 88.50 319 PHE A N 1
ATOM 2572 C CA . PHE A 1 319 ? -10.835 -12.717 3.295 1.00 88.50 319 PHE A CA 1
ATOM 2573 C C . PHE A 1 319 ? -10.260 -13.267 4.606 1.00 88.50 319 PHE A C 1
ATOM 2575 O O . PHE A 1 319 ? -9.115 -13.702 4.613 1.00 88.50 319 PHE A O 1
ATOM 2582 N N . ILE A 1 320 ? -11.033 -13.277 5.698 1.00 89.31 320 ILE A N 1
ATOM 2583 C CA . ILE A 1 320 ? -10.587 -13.771 7.004 1.00 89.31 320 ILE A CA 1
ATOM 2584 C C . ILE A 1 320 ? -10.759 -15.289 7.032 1.00 89.31 320 ILE A C 1
ATOM 2586 O O . ILE A 1 320 ? -11.863 -15.785 6.815 1.00 89.31 320 ILE A O 1
ATOM 2590 N N . ARG A 1 321 ? -9.689 -16.037 7.309 1.00 89.25 321 ARG A N 1
ATOM 2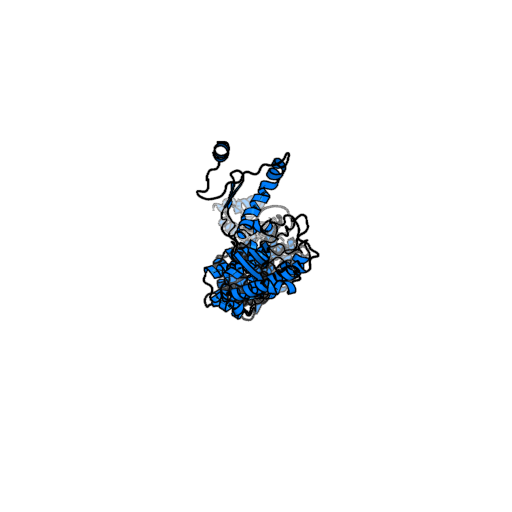591 C CA . ARG A 1 321 ? -9.748 -17.498 7.478 1.00 89.25 321 ARG A CA 1
ATOM 2592 C C . ARG A 1 321 ? -10.303 -17.863 8.854 1.00 89.25 321 ARG A C 1
ATOM 2594 O O . ARG A 1 321 ? -9.691 -17.534 9.864 1.00 89.25 321 ARG A O 1
ATOM 2601 N N . ALA A 1 322 ? -11.430 -18.572 8.875 1.00 84.31 322 ALA A N 1
ATOM 2602 C CA . ALA A 1 322 ? -12.060 -19.110 10.080 1.00 84.31 322 ALA A CA 1
ATOM 2603 C C . ALA A 1 322 ? -12.433 -20.595 9.900 1.00 84.31 322 ALA A C 1
ATOM 2605 O O . ALA A 1 322 ? -12.375 -21.137 8.790 1.00 84.31 322 ALA A O 1
ATOM 2606 N N . ASP A 1 323 ? -12.835 -21.256 10.990 1.00 71.94 323 ASP A N 1
ATOM 2607 C CA . ASP A 1 323 ? -13.262 -22.661 10.989 1.00 71.94 323 ASP A CA 1
ATOM 2608 C C . ASP A 1 323 ? -14.495 -22.855 10.086 1.00 71.94 323 ASP A C 1
ATOM 2610 O O . ASP A 1 323 ? -15.634 -22.610 10.485 1.00 71.94 323 ASP A O 1
ATOM 2614 N N . GLY A 1 324 ? -14.261 -23.273 8.838 1.00 70.31 324 GLY A N 1
ATOM 2615 C CA . GLY A 1 324 ? -15.301 -23.476 7.822 1.00 70.31 324 GLY A CA 1
ATOM 2616 C C . GLY A 1 324 ? -15.121 -22.687 6.522 1.00 70.31 324 GLY A C 1
ATOM 2617 O O . GLY A 1 324 ? -15.911 -22.891 5.602 1.00 70.31 324 GLY A O 1
ATOM 2618 N N . GLY A 1 325 ? -14.096 -21.835 6.405 1.00 85.38 325 GLY A N 1
ATOM 2619 C CA . GLY A 1 325 ? -13.765 -21.127 5.164 1.00 85.38 325 GLY A CA 1
ATOM 2620 C C . GLY A 1 325 ? -13.420 -19.655 5.373 1.00 85.38 325 GLY A C 1
ATOM 2621 O O . GLY A 1 325 ? -12.979 -19.251 6.448 1.00 85.38 325 GLY A O 1
ATOM 2622 N N . LEU A 1 326 ? -13.605 -18.854 4.323 1.00 90.31 326 LEU A N 1
ATOM 2623 C CA . LEU A 1 326 ? -13.433 -17.407 4.404 1.00 90.31 326 LEU A CA 1
ATOM 2624 C C . LEU A 1 326 ? -14.706 -16.728 4.901 1.00 90.31 326 LEU A C 1
ATOM 2626 O O . LEU A 1 326 ? -15.810 -17.033 4.452 1.00 90.31 326 LEU A O 1
ATOM 2630 N N . VAL A 1 327 ? -14.531 -15.770 5.801 1.00 90.12 327 VAL A N 1
ATOM 2631 C CA . VAL A 1 327 ? -15.599 -14.959 6.385 1.00 90.12 327 VAL A CA 1
ATOM 2632 C C . VAL A 1 327 ? -15.258 -13.476 6.266 1.00 90.12 327 VAL A C 1
ATOM 2634 O O . VAL A 1 327 ? -14.096 -13.090 6.116 1.00 90.12 327 VAL A O 1
ATOM 2637 N N . SER A 1 328 ? -16.288 -12.634 6.283 1.00 89.38 328 SER A N 1
ATOM 2638 C CA . SER A 1 328 ? -16.147 -11.176 6.336 1.00 89.38 328 SER A CA 1
ATOM 2639 C C . SER A 1 328 ? -16.308 -10.655 7.764 1.00 89.38 328 SER A C 1
ATOM 2641 O O . SER A 1 328 ? -16.862 -11.346 8.623 1.00 89.38 328 SER A O 1
ATOM 2643 N N . PHE A 1 329 ? -15.908 -9.408 8.027 1.00 87.25 329 PHE A N 1
ATOM 2644 C CA . PHE A 1 329 ? -16.203 -8.762 9.313 1.00 87.25 329 PHE A CA 1
ATOM 2645 C C . PHE A 1 329 ? -17.713 -8.740 9.604 1.00 87.25 329 PHE A C 1
ATOM 2647 O O . PHE A 1 329 ? -18.131 -9.007 10.729 1.00 87.25 329 PHE A O 1
ATOM 2654 N N . ASN A 1 330 ? -18.544 -8.501 8.584 1.00 87.81 330 ASN A N 1
ATOM 2655 C CA . ASN A 1 330 ? -20.001 -8.559 8.713 1.00 87.81 330 ASN A CA 1
ATOM 2656 C C . ASN A 1 330 ? -20.506 -9.952 9.108 1.00 87.81 330 ASN A C 1
ATOM 2658 O O . ASN A 1 330 ? -21.477 -10.059 9.851 1.00 87.81 330 ASN A O 1
ATOM 2662 N N . ASP A 1 331 ? -19.882 -11.022 8.614 1.00 87.88 331 ASP A N 1
ATOM 2663 C CA . ASP A 1 331 ? -20.273 -12.388 8.971 1.00 87.88 331 ASP A CA 1
ATOM 2664 C C . ASP A 1 331 ? -19.897 -12.723 10.416 1.00 87.88 331 ASP A C 1
ATOM 2666 O O . ASP A 1 331 ? -20.692 -13.341 11.126 1.00 87.88 331 ASP A O 1
ATOM 2670 N N . LEU A 1 332 ? -18.736 -12.246 10.870 1.00 84.88 332 LEU A N 1
ATOM 2671 C CA . LEU A 1 332 ? -18.267 -12.418 12.245 1.00 84.88 332 LEU A CA 1
ATOM 2672 C C . LEU A 1 332 ? -19.139 -11.657 13.255 1.00 84.88 332 LEU A C 1
ATOM 2674 O O . LEU A 1 332 ? -19.355 -12.149 14.358 1.00 84.88 332 LEU A O 1
ATOM 2678 N N . LEU A 1 333 ? -19.707 -10.508 12.875 1.00 83.69 333 LEU A N 1
ATOM 2679 C CA . LEU A 1 333 ? -20.634 -9.751 13.727 1.00 83.69 333 LEU A CA 1
ATOM 2680 C C . LEU A 1 333 ? -22.055 -10.342 13.779 1.00 83.69 333 LEU A C 1
ATOM 2682 O O . LEU A 1 333 ? -22.827 -10.002 14.672 1.00 83.69 333 LEU A O 1
ATOM 2686 N N . LYS A 1 334 ? -22.439 -11.252 12.875 1.00 83.69 334 LYS A N 1
ATOM 2687 C CA . LYS A 1 334 ? -23.774 -11.886 12.924 1.00 83.69 334 LYS A CA 1
ATOM 2688 C C . LYS A 1 334 ? -23.909 -12.927 14.032 1.00 83.69 334 LYS A C 1
ATOM 2690 O O . LYS A 1 334 ? -25.033 -13.324 14.334 1.00 83.69 334 LYS A O 1
ATOM 2695 N N . LYS A 1 335 ? -22.794 -13.425 14.574 1.00 82.19 335 LYS A N 1
ATOM 2696 C CA . LYS A 1 335 ? -22.784 -14.536 15.527 1.00 82.19 335 LYS A CA 1
ATOM 2697 C C . LYS A 1 335 ? -21.902 -14.229 16.738 1.00 82.19 335 LYS A C 1
ATOM 2699 O O . LYS A 1 335 ? -20.785 -13.748 16.551 1.00 82.19 335 LYS A O 1
ATOM 2704 N N . PRO A 1 336 ? -22.339 -14.575 17.958 1.00 71.62 336 PRO A N 1
ATOM 2705 C CA . PRO A 1 336 ? -21.547 -14.422 19.179 1.00 71.62 336 PRO A CA 1
ATOM 2706 C C . PRO A 1 336 ? -20.148 -15.043 19.105 1.00 71.62 336 PRO A C 1
ATOM 2708 O O . PRO A 1 336 ? -19.192 -14.470 19.630 1.00 71.62 336 PRO A O 1
ATOM 2711 N N . GLU A 1 337 ? -20.011 -16.198 18.453 1.00 78.75 337 GLU A N 1
ATOM 2712 C CA . GLU A 1 337 ? -18.751 -16.939 18.331 1.00 78.75 337 GLU A CA 1
ATOM 2713 C C . GLU A 1 337 ? -17.787 -16.305 17.318 1.00 78.75 337 GLU A C 1
ATOM 2715 O O . GLU A 1 337 ? -16.574 -16.503 17.411 1.00 78.75 337 GLU A O 1
ATOM 2720 N N . GLY A 1 338 ? -18.301 -15.505 16.377 1.00 79.50 338 GLY A N 1
ATOM 2721 C CA . GLY A 1 338 ? -17.492 -14.859 15.342 1.00 79.50 338 GLY A CA 1
ATOM 2722 C C . GLY A 1 338 ? -16.479 -13.867 15.918 1.00 79.50 338 GLY A C 1
ATOM 2723 O O . GLY A 1 338 ? -15.367 -13.741 15.416 1.00 79.50 338 GLY A O 1
ATOM 2724 N N . LEU A 1 339 ? -16.793 -13.226 17.043 1.00 77.19 339 LEU A N 1
ATOM 2725 C CA . LEU A 1 339 ? -15.845 -12.345 17.730 1.00 77.19 339 LEU A CA 1
ATOM 2726 C C . LEU A 1 339 ? -14.643 -13.105 18.295 1.00 77.19 339 LEU A C 1
ATOM 2728 O O . LEU A 1 339 ? -13.516 -12.628 18.201 1.00 77.19 339 LEU A O 1
ATOM 2732 N N . THR A 1 340 ? -14.861 -14.300 18.845 1.00 81.88 340 THR A N 1
ATOM 2733 C CA . THR A 1 340 ? -13.765 -15.155 19.319 1.00 81.88 340 THR A CA 1
ATOM 2734 C C . THR A 1 340 ? -12.887 -15.604 18.156 1.00 81.88 340 THR A C 1
ATOM 2736 O O . THR A 1 340 ? -11.665 -15.573 18.270 1.00 81.88 340 THR A O 1
ATOM 2739 N N . GLN A 1 341 ? -13.496 -15.955 17.021 1.00 85.81 341 GLN A N 1
ATOM 2740 C CA . GLN A 1 341 ? -12.756 -16.301 15.806 1.00 85.81 341 GLN A CA 1
ATOM 2741 C C . GLN A 1 341 ? -11.930 -15.121 15.285 1.00 85.81 341 GLN A C 1
ATOM 2743 O O . GLN A 1 341 ? -10.780 -15.310 14.904 1.00 85.81 341 GLN A O 1
ATOM 2748 N N . LEU A 1 342 ? -12.483 -13.904 15.311 1.00 86.25 342 LEU A N 1
ATOM 2749 C CA . LEU A 1 342 ? -11.776 -12.708 14.862 1.00 86.25 342 LEU A CA 1
ATOM 2750 C C . LEU A 1 342 ? -10.544 -12.406 15.719 1.00 86.25 342 LEU A C 1
ATOM 2752 O O . LEU A 1 342 ? -9.480 -12.110 15.180 1.00 86.25 342 LEU A O 1
ATOM 2756 N N . LEU A 1 343 ? -10.696 -12.473 17.042 1.00 84.06 343 LEU A N 1
ATOM 2757 C CA . LEU A 1 343 ? -9.599 -12.233 17.977 1.00 84.06 343 LEU A CA 1
ATOM 2758 C C . LEU A 1 343 ? -8.514 -13.303 17.827 1.00 84.06 343 LEU A C 1
ATOM 2760 O O . LEU A 1 343 ? -7.345 -12.956 17.697 1.00 84.06 343 LEU A O 1
ATOM 2764 N N . GLY A 1 344 ? -8.899 -14.580 17.727 1.00 86.94 344 GLY A N 1
ATOM 2765 C CA . GLY A 1 344 ? -7.954 -15.669 17.470 1.00 86.94 344 GLY A CA 1
ATOM 2766 C C . GLY A 1 344 ? -7.225 -15.523 16.129 1.00 86.94 344 GLY A C 1
ATOM 2767 O O . GLY A 1 344 ? -6.022 -15.757 16.054 1.00 86.94 344 GLY A O 1
ATOM 2768 N N . TRP A 1 345 ? -7.923 -15.075 15.080 1.00 89.62 345 TRP A N 1
ATOM 2769 C CA . TRP A 1 345 ? -7.310 -14.755 13.788 1.00 89.62 345 TRP A CA 1
ATOM 2770 C C . TRP A 1 345 ? -6.301 -13.604 13.896 1.00 89.62 345 TRP A C 1
ATOM 2772 O O . TRP A 1 345 ? -5.195 -13.699 13.365 1.00 89.62 345 TRP A O 1
ATOM 2782 N N . TYR A 1 346 ? -6.653 -12.534 14.612 1.00 88.69 346 TYR A N 1
ATOM 2783 C CA . TYR A 1 346 ? -5.764 -11.391 14.815 1.00 88.69 346 TYR A CA 1
ATOM 2784 C C . TYR A 1 346 ? -4.510 -11.779 15.620 1.00 88.69 346 TYR A C 1
ATOM 2786 O O . TYR A 1 346 ? -3.396 -11.399 15.261 1.00 88.69 346 TYR A O 1
ATOM 2794 N N . GLU A 1 347 ? -4.668 -12.591 16.668 1.00 87.69 347 GLU A N 1
ATOM 2795 C CA . GLU A 1 347 ? -3.564 -13.117 17.484 1.00 87.69 347 GLU A CA 1
ATOM 2796 C C . GLU A 1 347 ? -2.642 -14.062 16.706 1.00 87.69 347 GLU A C 1
ATOM 2798 O O . GLU A 1 347 ? -1.422 -14.020 16.882 1.00 87.69 347 GLU A O 1
ATOM 2803 N N . ALA A 1 348 ? -3.201 -14.882 15.812 1.00 88.12 348 ALA A N 1
ATOM 2804 C CA . ALA A 1 348 ? -2.422 -15.761 14.946 1.00 88.12 348 ALA A CA 1
ATOM 2805 C C . ALA A 1 348 ? -1.530 -14.978 13.966 1.00 88.12 348 ALA A C 1
ATOM 2807 O O . ALA A 1 348 ? -0.564 -15.531 13.433 1.00 88.12 348 ALA A O 1
ATOM 2808 N N . HIS A 1 349 ? -1.833 -13.701 13.711 1.00 88.12 349 HIS A N 1
ATOM 2809 C CA . HIS A 1 349 ? -1.165 -12.875 12.706 1.00 88.12 349 HIS A CA 1
ATOM 2810 C C . HIS A 1 349 ? -0.687 -11.542 13.308 1.00 88.12 349 HIS A C 1
ATOM 2812 O O . HIS A 1 349 ? -1.173 -10.470 12.947 1.00 88.12 349 HIS A O 1
ATOM 2818 N N . PRO A 1 350 ? 0.332 -11.560 14.187 1.00 84.06 350 PRO A N 1
ATOM 2819 C CA . PRO A 1 350 ? 0.739 -10.388 14.971 1.00 84.06 350 PRO A CA 1
ATOM 2820 C C . PRO A 1 350 ? 1.222 -9.191 14.132 1.00 84.06 350 PRO A C 1
ATOM 2822 O O . PRO A 1 350 ? 1.172 -8.051 14.590 1.00 84.06 350 PRO A O 1
ATOM 2825 N N . HIS A 1 351 ? 1.654 -9.426 12.890 1.00 83.19 351 HIS A N 1
ATOM 2826 C CA . HIS A 1 351 ? 2.031 -8.372 11.944 1.00 83.19 351 HIS A CA 1
ATOM 2827 C C . HIS A 1 351 ? 0.842 -7.491 11.525 1.00 83.19 351 HIS A C 1
ATOM 2829 O O . HIS A 1 351 ? 1.048 -6.360 11.090 1.00 83.19 351 HIS A O 1
ATOM 2835 N N . LEU A 1 352 ? -0.401 -7.958 11.704 1.00 84.00 352 LEU A N 1
ATOM 2836 C CA . LEU A 1 352 ? -1.597 -7.149 11.470 1.00 84.00 352 LEU A CA 1
ATOM 2837 C C . LEU A 1 352 ? -1.618 -5.892 12.337 1.00 84.00 352 LEU A C 1
ATOM 2839 O O . LEU A 1 352 ? -2.175 -4.894 11.899 1.00 84.00 352 LEU A O 1
ATOM 2843 N N . ASN A 1 353 ? -0.952 -5.888 13.497 1.00 82.50 353 ASN A N 1
ATOM 2844 C CA . ASN A 1 353 ? -0.871 -4.703 14.349 1.00 82.50 353 ASN A CA 1
ATOM 2845 C C . ASN A 1 353 ? -0.100 -3.535 13.701 1.00 82.50 353 ASN A C 1
ATOM 2847 O O . ASN A 1 353 ? -0.289 -2.385 14.095 1.00 82.50 353 ASN A O 1
ATOM 2851 N N . GLU A 1 354 ? 0.748 -3.807 12.701 1.00 80.38 354 GLU A N 1
ATOM 2852 C CA . GLU A 1 354 ? 1.387 -2.770 11.875 1.00 80.38 354 GLU A CA 1
ATOM 2853 C C . GLU A 1 354 ? 0.421 -2.189 10.829 1.00 80.38 354 GLU A C 1
ATOM 2855 O O . GLU A 1 354 ? 0.546 -1.028 10.438 1.00 80.38 354 GLU A O 1
ATOM 2860 N N . TRP A 1 355 ? -0.560 -2.983 10.390 1.00 79.75 355 TRP A N 1
ATOM 2861 C CA . TRP A 1 355 ? -1.577 -2.595 9.411 1.00 79.75 355 TRP A CA 1
ATOM 2862 C C . TRP A 1 355 ? -2.759 -1.866 10.063 1.00 79.75 355 TRP A C 1
ATOM 2864 O O . TRP A 1 355 ? -3.165 -0.782 9.630 1.00 79.75 355 TRP A O 1
ATOM 2874 N N . VAL A 1 356 ? -3.299 -2.451 11.125 1.00 82.94 356 VAL A N 1
ATOM 2875 C CA . VAL A 1 356 ? -4.451 -1.993 11.896 1.00 82.94 356 VAL A CA 1
ATOM 2876 C C . VAL A 1 356 ? -4.156 -2.287 13.350 1.00 82.94 356 VAL A C 1
ATOM 2878 O O . VAL A 1 356 ? -3.957 -3.436 13.715 1.00 82.94 356 VAL A O 1
ATOM 2881 N N . SER A 1 357 ? -4.148 -1.254 14.190 1.00 87.19 357 SER A N 1
ATOM 2882 C CA . SER A 1 357 ? -4.002 -1.477 15.624 1.00 87.19 357 SER A CA 1
ATOM 2883 C C . SER A 1 357 ? -5.235 -2.188 16.183 1.00 87.19 357 SER A C 1
ATOM 2885 O O . SER A 1 357 ? -6.348 -1.994 15.686 1.00 87.19 357 SER A O 1
ATOM 2887 N N . MET A 1 358 ? -5.063 -2.936 17.274 1.00 87.94 358 MET A N 1
ATOM 2888 C CA . MET A 1 358 ? -6.186 -3.571 17.976 1.00 87.94 358 MET A CA 1
ATOM 2889 C C . MET A 1 358 ? -7.283 -2.556 18.327 1.00 87.94 358 MET A C 1
ATOM 2891 O O . MET A 1 358 ? -8.467 -2.803 18.131 1.00 87.94 358 MET A O 1
ATOM 2895 N N . LYS A 1 359 ? -6.872 -1.357 18.754 1.00 89.31 359 LYS A N 1
ATOM 2896 C CA . LYS A 1 359 ? -7.764 -0.225 19.015 1.00 89.31 359 LYS A CA 1
ATOM 2897 C C . LYS A 1 359 ? -8.585 0.171 17.786 1.00 89.31 359 LYS A C 1
ATOM 2899 O O . LYS A 1 359 ? -9.791 0.364 17.894 1.00 89.31 359 LYS A O 1
ATOM 2904 N N . ASP A 1 360 ? -7.945 0.316 16.626 1.00 87.56 360 ASP A N 1
ATOM 2905 C CA . ASP A 1 360 ? -8.630 0.692 15.383 1.00 87.56 360 ASP A CA 1
ATOM 2906 C C . ASP A 1 360 ? -9.598 -0.399 14.910 1.00 87.56 360 ASP A C 1
ATOM 2908 O O . ASP A 1 360 ? -10.695 -0.089 14.434 1.00 87.56 360 ASP A O 1
ATOM 2912 N N . LEU A 1 361 ? -9.201 -1.669 15.044 1.00 87.69 361 LEU A N 1
ATOM 2913 C CA . LEU A 1 361 ? -10.056 -2.813 14.746 1.00 87.69 361 LEU A CA 1
ATOM 2914 C C . LEU A 1 361 ? -11.306 -2.779 15.623 1.00 87.69 361 LEU A C 1
ATOM 2916 O O . LEU A 1 361 ? -12.422 -2.763 15.108 1.00 87.69 361 LEU A O 1
ATOM 2920 N N . GLU A 1 362 ? -11.118 -2.704 16.937 1.00 90.00 362 GLU A N 1
ATOM 2921 C CA . GLU A 1 362 ? -12.198 -2.681 17.917 1.00 90.00 362 GLU A CA 1
ATOM 2922 C C . GLU A 1 362 ? -13.150 -1.500 17.718 1.00 90.00 362 GLU A C 1
ATOM 2924 O O . GLU A 1 362 ? -14.364 -1.696 17.687 1.00 90.00 362 GLU A O 1
ATOM 2929 N N . LEU A 1 363 ? -12.629 -0.289 17.497 1.00 89.94 363 LEU A N 1
ATOM 2930 C CA . LEU A 1 363 ? -13.459 0.878 17.184 1.00 89.94 363 LEU A CA 1
ATOM 2931 C C . LEU A 1 363 ? -14.274 0.667 15.904 1.00 89.94 363 LEU A C 1
ATOM 2933 O O . LEU A 1 363 ? -15.458 0.999 15.868 1.00 89.94 363 LEU A O 1
ATOM 2937 N N . THR A 1 364 ? -13.684 0.061 14.872 1.00 88.69 364 THR A N 1
ATOM 2938 C CA . THR A 1 364 ? -14.413 -0.249 13.634 1.00 88.69 364 THR A CA 1
ATOM 2939 C C . THR A 1 364 ? -15.523 -1.271 13.888 1.00 88.69 364 THR A C 1
ATOM 2941 O O . THR A 1 364 ? -16.649 -1.065 13.433 1.00 88.69 364 THR A O 1
ATOM 2944 N N . LEU A 1 365 ? -15.250 -2.342 14.641 1.00 88.56 365 LEU A N 1
ATOM 2945 C CA . LEU A 1 365 ? -16.259 -3.346 15.002 1.00 88.56 365 LEU A CA 1
ATOM 2946 C C . LEU A 1 365 ? -17.411 -2.718 15.780 1.00 88.56 365 LEU A C 1
ATOM 2948 O O . LEU A 1 365 ? -18.575 -2.995 15.485 1.00 88.56 365 LEU A O 1
ATOM 2952 N N . VAL A 1 366 ? -17.093 -1.832 16.727 1.00 90.19 366 VAL A N 1
ATOM 2953 C CA . VAL A 1 366 ? -18.096 -1.051 17.447 1.00 90.19 366 VAL A CA 1
ATOM 2954 C C . VAL A 1 366 ? -18.936 -0.283 16.451 1.00 90.19 366 VAL A C 1
ATOM 2956 O O . VAL A 1 366 ? -20.143 -0.482 16.437 1.00 90.19 366 VAL A O 1
ATOM 2959 N N . GLU A 1 367 ? -18.332 0.524 15.580 1.00 89.12 367 GLU A N 1
ATOM 2960 C CA . GLU A 1 367 ? -19.042 1.330 14.585 1.00 89.12 367 GLU A CA 1
ATOM 2961 C C . GLU A 1 367 ? -19.933 0.515 13.632 1.00 89.12 367 GLU A C 1
ATOM 2963 O O . GLU A 1 367 ? -21.006 0.993 13.252 1.00 89.12 367 GLU A O 1
ATOM 2968 N N . MET A 1 368 ? -19.501 -0.690 13.257 1.00 86.81 368 MET A N 1
ATOM 2969 C CA . MET A 1 368 ? -20.239 -1.627 12.402 1.00 86.81 368 MET A CA 1
ATOM 2970 C C . MET A 1 368 ? -21.374 -2.350 13.129 1.00 86.81 368 MET A C 1
ATOM 2972 O O . MET A 1 368 ? -22.300 -2.831 12.482 1.00 86.81 368 MET A O 1
ATOM 2976 N N . THR A 1 369 ? -21.315 -2.428 14.457 1.00 87.69 369 THR A N 1
ATOM 2977 C CA . THR A 1 369 ? -22.362 -3.051 15.266 1.00 87.69 369 THR A CA 1
ATOM 2978 C C . THR A 1 369 ? -23.587 -2.144 15.3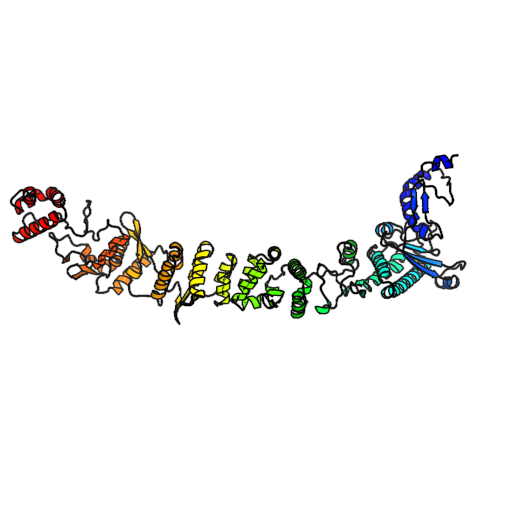29 1.00 87.69 369 THR A C 1
ATOM 2980 O O . THR A 1 369 ? -23.473 -0.921 15.503 1.00 87.69 369 THR A O 1
ATOM 2983 N N . ASP A 1 370 ? -24.765 -2.754 15.195 1.00 85.25 370 ASP A N 1
ATOM 2984 C CA . ASP A 1 370 ? -26.047 -2.070 15.326 1.00 85.25 370 ASP A CA 1
ATOM 2985 C C . ASP A 1 370 ? -26.172 -1.405 16.702 1.00 85.25 370 ASP A C 1
ATOM 2987 O O . ASP A 1 370 ? -25.769 -1.953 17.728 1.00 85.25 370 ASP A O 1
ATOM 2991 N N . ALA A 1 371 ? -26.789 -0.223 16.744 1.00 87.94 371 ALA A N 1
ATOM 2992 C CA . ALA A 1 371 ? -27.028 0.529 17.978 1.00 87.94 371 ALA A CA 1
ATOM 2993 C C . ALA A 1 371 ? -28.196 -0.058 18.801 1.00 87.94 371 ALA A C 1
ATOM 2995 O O . ALA A 1 371 ? -29.066 0.662 19.293 1.00 87.94 371 ALA A O 1
ATO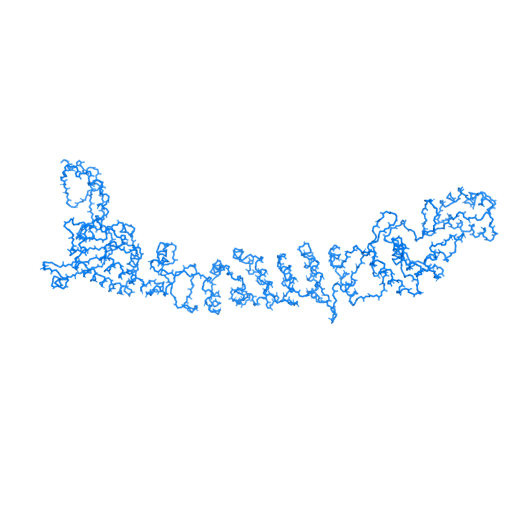M 2996 N N . THR A 1 372 ? -28.243 -1.381 18.930 1.00 89.06 372 THR A N 1
ATOM 2997 C CA . THR A 1 372 ? -29.263 -2.127 19.666 1.00 89.06 372 THR A CA 1
ATOM 2998 C C . THR A 1 372 ? -28.598 -3.090 20.625 1.00 89.06 372 THR A C 1
ATOM 3000 O O . THR A 1 372 ? -27.654 -3.777 20.248 1.00 89.06 372 THR A O 1
ATOM 3003 N N . TRP A 1 373 ? -29.128 -3.182 21.842 1.00 88.62 373 TRP A N 1
ATOM 3004 C CA . TRP A 1 373 ? -28.661 -4.174 22.797 1.00 88.62 373 TRP A CA 1
ATOM 3005 C C . TRP A 1 373 ? -29.254 -5.549 22.489 1.00 88.62 373 TRP A C 1
ATOM 3007 O O . TRP A 1 373 ? -30.462 -5.754 22.606 1.00 88.62 373 TRP A O 1
ATOM 3017 N N . ASN A 1 374 ? -28.385 -6.458 22.067 1.00 85.56 374 ASN A N 1
ATOM 3018 C CA . ASN A 1 374 ? -28.631 -7.861 21.745 1.00 85.56 374 ASN A CA 1
ATOM 3019 C C . ASN A 1 374 ? -27.404 -8.716 22.129 1.00 85.56 374 ASN A C 1
ATOM 3021 O O . ASN A 1 374 ? -26.395 -8.179 22.599 1.00 85.56 374 ASN A O 1
ATOM 3025 N N . GLU A 1 375 ? -27.470 -10.027 21.880 1.00 81.50 375 GLU A N 1
ATOM 3026 C CA . GLU A 1 375 ? -26.381 -10.967 22.182 1.00 81.50 375 GLU A CA 1
ATOM 3027 C C . GLU A 1 375 ? -25.038 -10.537 21.601 1.00 81.50 375 GLU A C 1
ATOM 3029 O O . GLU A 1 375 ? -24.044 -10.480 22.322 1.00 81.50 375 GLU A O 1
ATOM 3034 N N . THR A 1 376 ? -25.012 -10.157 20.323 1.00 82.81 376 THR A N 1
ATOM 3035 C CA . THR A 1 376 ? -23.799 -9.698 19.643 1.00 82.81 376 THR A CA 1
ATOM 3036 C C . THR A 1 376 ? -23.189 -8.490 20.345 1.00 82.81 376 THR A C 1
ATOM 3038 O O . THR A 1 376 ? -21.998 -8.493 20.635 1.00 82.81 376 THR A O 1
ATOM 3041 N N . SER A 1 377 ? -23.981 -7.456 20.635 1.00 87.56 377 SER A N 1
ATOM 3042 C CA . SER A 1 377 ? -23.476 -6.231 21.268 1.00 87.56 377 SER A CA 1
ATOM 3043 C C . SER A 1 377 ? -22.993 -6.465 22.705 1.00 87.56 377 SER A C 1
ATOM 3045 O O . SER A 1 377 ? -22.003 -5.865 23.118 1.00 87.56 377 SER A O 1
ATOM 3047 N N . ALA A 1 378 ? -23.643 -7.369 23.447 1.00 85.50 378 ALA A N 1
ATOM 3048 C CA . ALA A 1 378 ? -23.233 -7.752 24.794 1.00 85.50 378 ALA A CA 1
ATOM 3049 C C . ALA A 1 378 ? -21.905 -8.519 24.764 1.00 85.50 378 ALA A C 1
ATOM 3051 O O . ALA A 1 378 ? -20.974 -8.198 25.498 1.00 85.50 378 ALA A O 1
ATOM 3052 N N . GLN A 1 379 ? -21.794 -9.486 23.857 1.00 83.19 379 GLN A N 1
ATOM 3053 C CA . GLN A 1 379 ? -20.582 -10.270 23.628 1.00 83.19 379 GLN A CA 1
ATOM 3054 C C . GLN A 1 379 ? -19.423 -9.412 23.124 1.00 83.19 379 GLN A C 1
ATOM 3056 O O . GLN A 1 379 ? -18.284 -9.615 23.540 1.00 83.19 379 GLN A O 1
ATOM 3061 N N . LEU A 1 380 ? -19.705 -8.446 22.246 1.00 87.69 380 LEU A N 1
ATOM 3062 C CA . LEU A 1 380 ? -18.722 -7.467 21.805 1.00 87.69 380 LEU A CA 1
ATOM 3063 C C . LEU A 1 380 ? -18.225 -6.672 23.002 1.00 87.69 380 LEU A C 1
ATOM 3065 O O . LEU A 1 380 ? -17.029 -6.690 23.262 1.00 87.69 380 LEU A O 1
ATOM 3069 N N . LEU A 1 381 ? -19.127 -6.065 23.777 1.00 88.75 381 LEU A N 1
ATOM 3070 C CA . LEU A 1 381 ? -18.762 -5.268 24.947 1.00 88.75 381 LEU A CA 1
ATOM 3071 C C . LEU A 1 381 ? -17.845 -6.030 25.913 1.00 88.75 381 LEU A C 1
ATOM 3073 O O . LEU A 1 381 ? -16.840 -5.475 26.355 1.00 88.75 381 LEU A O 1
ATOM 3077 N N . ILE A 1 382 ? -18.164 -7.298 26.184 1.00 86.12 382 ILE A N 1
ATOM 3078 C CA . ILE A 1 382 ? -17.396 -8.155 27.096 1.00 86.12 382 ILE A CA 1
ATOM 3079 C C . ILE A 1 382 ? -15.982 -8.450 26.567 1.00 86.12 382 ILE A C 1
ATOM 3081 O O . ILE A 1 382 ? -15.055 -8.611 27.356 1.00 86.12 382 ILE A O 1
ATOM 3085 N N . ARG A 1 383 ? -15.798 -8.512 25.243 1.00 85.12 383 ARG A N 1
ATOM 3086 C CA . ARG A 1 383 ? -14.531 -8.903 24.600 1.00 85.12 383 ARG A CA 1
ATOM 3087 C C . ARG A 1 383 ? -13.654 -7.740 24.152 1.00 85.12 383 ARG A C 1
ATOM 3089 O O . ARG A 1 383 ? -12.497 -7.967 23.818 1.00 85.12 383 ARG A O 1
ATOM 3096 N N . LEU A 1 384 ? -14.187 -6.521 24.125 1.00 87.50 384 LEU A N 1
ATOM 3097 C CA . LEU A 1 384 ? -13.402 -5.329 23.821 1.00 87.50 384 LEU A CA 1
ATOM 3098 C C . LEU A 1 384 ? -12.307 -5.140 24.877 1.00 87.50 384 LEU A C 1
ATOM 3100 O O . LEU A 1 384 ? -12.586 -5.005 26.073 1.00 87.50 384 LEU A O 1
ATOM 3104 N N . THR A 1 385 ? -11.063 -5.096 24.420 1.00 86.75 385 THR A N 1
ATOM 3105 C CA . THR A 1 385 ? -9.870 -4.951 25.261 1.00 86.75 385 THR A CA 1
ATOM 3106 C C . THR A 1 385 ? -9.514 -3.487 25.496 1.00 86.75 385 THR A C 1
ATOM 3108 O O . THR A 1 385 ? -8.918 -3.146 26.518 1.00 86.75 385 THR A O 1
ATOM 3111 N N . THR A 1 386 ? -9.910 -2.592 24.589 1.00 89.06 386 THR A N 1
ATOM 3112 C CA . THR A 1 386 ? -9.602 -1.166 24.689 1.00 89.06 386 THR A CA 1
ATOM 3113 C C . THR A 1 386 ? -10.724 -0.382 25.361 1.00 89.06 386 THR A C 1
ATOM 3115 O O . THR A 1 386 ? -11.905 -0.485 25.016 1.00 89.06 386 THR A O 1
ATOM 3118 N N . LYS A 1 387 ? -10.341 0.476 26.314 1.00 89.88 387 LYS A N 1
ATOM 3119 C CA . LYS A 1 387 ? -11.256 1.400 27.000 1.00 89.88 387 LYS A CA 1
ATOM 3120 C C . LYS A 1 387 ? -12.093 2.222 26.016 1.00 89.88 387 LYS A C 1
ATOM 3122 O O . LYS A 1 387 ? -13.302 2.323 26.172 1.00 89.88 387 LYS A O 1
ATOM 3127 N N . GLU A 1 388 ? -11.452 2.792 25.001 1.00 90.75 388 GLU A N 1
ATOM 3128 C CA . GLU A 1 388 ? -12.101 3.723 24.073 1.00 90.75 388 GLU A CA 1
ATOM 3129 C C . GLU A 1 388 ? -13.177 3.036 23.228 1.00 90.75 388 GLU A C 1
ATOM 3131 O O . GLU A 1 388 ? -14.243 3.613 23.020 1.00 90.75 388 GLU A O 1
ATOM 3136 N N . ALA A 1 389 ? -12.948 1.793 22.789 1.00 90.94 389 ALA A N 1
ATOM 3137 C CA . ALA A 1 389 ? -13.970 1.022 22.092 1.00 90.94 389 ALA A CA 1
ATOM 3138 C C . ALA A 1 389 ? -15.135 0.660 23.024 1.00 90.94 389 ALA A C 1
ATOM 3140 O O . ALA A 1 389 ? -16.293 0.809 22.627 1.00 90.94 389 ALA A O 1
ATOM 3141 N N . ARG A 1 390 ? -14.851 0.252 24.272 1.00 91.38 390 ARG A N 1
ATOM 3142 C CA . ARG A 1 390 ? -15.889 -0.032 25.282 1.00 91.38 390 ARG A CA 1
ATOM 3143 C C . ARG A 1 390 ? -16.773 1.183 25.534 1.00 91.38 390 ARG A C 1
ATOM 3145 O O . ARG A 1 390 ? -17.991 1.082 25.394 1.00 91.38 390 ARG A O 1
ATOM 3152 N N . ASP A 1 391 ? -16.165 2.326 25.840 1.00 91.06 391 ASP A N 1
ATOM 3153 C CA . ASP A 1 391 ? -16.887 3.571 26.101 1.00 91.06 391 ASP A CA 1
ATOM 3154 C C . ASP A 1 391 ? -17.721 3.972 24.871 1.00 91.06 391 ASP A C 1
ATOM 3156 O O . ASP A 1 391 ? -18.918 4.224 24.996 1.00 91.06 391 ASP A O 1
ATOM 3160 N N . THR A 1 392 ? -17.147 3.899 23.663 1.00 93.19 392 THR A N 1
ATOM 3161 C CA . THR A 1 392 ? -17.853 4.221 22.407 1.00 93.19 392 THR A CA 1
ATOM 3162 C C . THR A 1 392 ? -19.065 3.312 22.172 1.00 93.19 392 THR A C 1
ATOM 3164 O O . THR A 1 392 ? -20.135 3.786 21.777 1.00 93.19 392 THR A O 1
ATOM 3167 N N . LEU A 1 393 ? -18.945 2.002 22.415 1.00 92.69 393 LEU A N 1
ATOM 3168 C CA . LEU A 1 393 ? -20.066 1.070 22.265 1.00 92.69 393 LEU A CA 1
ATOM 3169 C C . LEU A 1 393 ? -21.180 1.397 23.258 1.00 92.69 393 LEU A C 1
ATOM 3171 O O . LEU A 1 393 ? -22.346 1.510 22.870 1.00 92.69 393 LEU A O 1
ATOM 3175 N N . ILE A 1 394 ? -20.818 1.606 24.524 1.00 92.69 394 ILE A N 1
ATOM 3176 C CA . ILE A 1 394 ? -21.767 1.962 25.579 1.00 92.69 394 ILE A CA 1
ATOM 3177 C C . ILE A 1 394 ? -22.457 3.287 25.240 1.00 92.69 394 ILE A C 1
ATOM 3179 O O . ILE A 1 394 ? -23.672 3.391 25.396 1.00 92.69 394 ILE A O 1
ATOM 3183 N N . GLU A 1 395 ? -21.739 4.291 24.734 1.00 92.75 395 GLU A N 1
ATOM 3184 C CA . GLU A 1 395 ? -22.298 5.579 24.304 1.00 92.75 395 GLU A CA 1
ATOM 3185 C C . GLU A 1 395 ? -23.310 5.443 23.161 1.00 92.75 395 GLU A C 1
ATOM 3187 O O . GLU A 1 395 ? -24.339 6.127 23.181 1.00 92.75 395 GLU A O 1
ATOM 3192 N N . ARG A 1 396 ? -23.081 4.530 22.214 1.00 93.50 396 ARG A N 1
ATOM 3193 C CA . ARG A 1 396 ? -23.989 4.298 21.078 1.00 93.50 396 ARG A CA 1
ATOM 3194 C C . ARG A 1 396 ? -25.240 3.508 21.445 1.00 93.50 396 ARG A C 1
ATOM 3196 O O . ARG A 1 396 ? -26.290 3.723 20.843 1.00 93.50 396 ARG A O 1
ATOM 3203 N N . LEU A 1 397 ? -25.154 2.612 22.423 1.00 92.88 397 LEU A N 1
ATOM 3204 C CA . LEU A 1 397 ? -26.285 1.784 22.835 1.00 92.88 397 LEU A CA 1
ATOM 3205 C C . LEU A 1 397 ? -27.332 2.614 23.599 1.00 92.88 397 LEU A C 1
ATOM 3207 O O . LEU A 1 397 ? -26.971 3.365 24.504 1.00 92.88 397 LEU A O 1
ATOM 3211 N N . PRO A 1 398 ? -28.637 2.501 23.303 1.00 90.25 398 PRO A N 1
ATOM 3212 C CA . PRO A 1 398 ? -29.662 3.275 24.007 1.00 90.25 398 PRO A CA 1
ATOM 3213 C C . PRO A 1 398 ? -29.834 2.825 25.465 1.00 90.25 398 PRO A C 1
ATOM 3215 O O . PRO A 1 398 ? -30.084 3.648 26.343 1.00 90.25 398 PRO A O 1
ATOM 3218 N N . ARG A 1 399 ? -29.692 1.521 25.717 1.00 90.50 399 ARG A N 1
ATOM 3219 C CA . ARG A 1 399 ? -29.791 0.869 27.028 1.00 90.50 399 ARG A CA 1
ATOM 3220 C C . ARG A 1 399 ? -28.987 -0.429 27.026 1.00 90.50 399 ARG A C 1
ATOM 3222 O O . ARG A 1 399 ? -28.802 -1.005 25.961 1.00 90.50 399 ARG A O 1
ATOM 3229 N N . LEU A 1 400 ? -28.567 -0.892 28.196 1.00 89.69 400 LEU A N 1
ATOM 3230 C CA . LEU A 1 400 ? -27.914 -2.180 28.432 1.00 89.69 400 LEU A CA 1
ATOM 3231 C C . LEU A 1 400 ? -28.896 -3.037 29.232 1.00 89.69 400 LEU A C 1
ATOM 3233 O O . LEU A 1 400 ? -29.182 -2.704 30.377 1.00 89.69 400 LEU A O 1
ATOM 3237 N N . VAL A 1 401 ? -29.468 -4.081 28.637 1.00 88.88 401 VAL A N 1
ATOM 3238 C CA . VAL A 1 401 ? -30.493 -4.908 29.296 1.00 88.88 401 VAL A CA 1
ATOM 3239 C C . VAL A 1 401 ? -29.881 -6.211 29.795 1.00 88.88 401 VAL A C 1
ATOM 3241 O O . VAL A 1 401 ? -29.513 -7.073 29.005 1.00 88.88 401 VAL A O 1
ATOM 3244 N N . VAL A 1 402 ? -29.795 -6.377 31.106 1.00 85.94 402 VAL A N 1
ATOM 3245 C CA . VAL A 1 402 ? -29.361 -7.637 31.714 1.00 85.94 402 VAL A CA 1
ATOM 3246 C C . VAL A 1 402 ? -30.606 -8.431 32.090 1.00 85.94 402 VAL A C 1
ATOM 3248 O O . VAL A 1 402 ? -31.408 -7.964 32.898 1.00 85.94 402 VAL A O 1
ATOM 3251 N N . GLU A 1 403 ? -30.803 -9.599 31.480 1.00 83.12 403 GLU A N 1
ATOM 3252 C CA . GLU A 1 403 ? -31.951 -10.462 31.772 1.00 83.12 403 GLU A CA 1
ATOM 3253 C C . GLU A 1 403 ? -31.646 -11.391 32.951 1.00 83.12 403 GLU A C 1
ATOM 3255 O O . GLU A 1 403 ? -30.637 -12.098 32.967 1.00 83.12 403 GLU A O 1
ATOM 3260 N N . LYS A 1 404 ? -32.521 -11.383 33.960 1.00 75.38 404 LYS A N 1
ATOM 3261 C CA . LYS A 1 404 ? -32.361 -12.201 35.164 1.00 75.38 404 LYS A CA 1
ATOM 3262 C C . LYS A 1 404 ? -32.561 -13.687 34.854 1.00 75.38 404 LYS A C 1
ATOM 3264 O O . LYS A 1 404 ? -33.589 -14.072 34.299 1.00 75.38 404 LYS A O 1
ATOM 3269 N N . GLY A 1 405 ? -31.646 -14.535 35.324 1.00 67.00 405 GLY A N 1
ATOM 3270 C CA . GLY A 1 405 ? -31.746 -15.996 35.221 1.00 67.00 405 GLY A CA 1
ATOM 3271 C C . GLY A 1 405 ? -31.040 -16.606 34.008 1.00 67.00 405 GLY A C 1
ATOM 3272 O O . GLY A 1 405 ? -30.792 -17.813 34.003 1.00 67.00 405 GLY A O 1
ATOM 3273 N N . GLU A 1 406 ? -30.629 -15.798 33.030 1.00 65.50 406 GLU A N 1
ATOM 3274 C CA . GLU A 1 406 ? -29.692 -16.238 32.000 1.00 65.50 406 GLU A CA 1
ATOM 3275 C C . GLU A 1 406 ? -28.265 -16.074 32.520 1.00 65.50 406 GLU A C 1
ATOM 3277 O O . GLU A 1 406 ? -27.679 -14.992 32.483 1.00 65.50 406 GLU A O 1
ATOM 3282 N N . ALA A 1 407 ? -27.696 -17.172 33.027 1.00 57.56 407 ALA A N 1
ATOM 3283 C CA . ALA A 1 407 ? -26.387 -17.173 33.681 1.00 57.56 407 ALA A CA 1
ATOM 3284 C C . ALA A 1 407 ? -25.279 -16.522 32.835 1.00 57.56 407 ALA A C 1
ATOM 3286 O O . ALA A 1 407 ? -24.371 -15.914 33.398 1.00 57.56 407 ALA A O 1
ATOM 3287 N N . PHE A 1 408 ? -25.364 -16.625 31.504 1.00 58.56 408 PHE A N 1
ATOM 3288 C CA . PHE A 1 408 ? -24.401 -16.008 30.600 1.00 58.56 408 PHE A CA 1
ATOM 3289 C C . PHE A 1 408 ? -24.500 -14.471 30.593 1.00 58.56 408 PHE A C 1
ATOM 3291 O O . PHE A 1 408 ? -23.482 -13.798 30.744 1.00 58.56 408 PHE A O 1
ATOM 3298 N N . TYR A 1 409 ? -25.707 -13.906 30.490 1.00 67.56 409 TYR A N 1
ATOM 3299 C CA . TYR A 1 409 ? -25.902 -12.453 30.452 1.00 67.56 409 TYR A CA 1
ATOM 3300 C C . TYR A 1 409 ? -25.778 -11.800 31.817 1.00 67.56 409 TYR A C 1
ATOM 3302 O O . TYR A 1 409 ? -25.173 -10.739 31.932 1.00 67.56 409 TYR A O 1
ATOM 3310 N N . GLU A 1 410 ? -26.336 -12.421 32.852 1.00 73.06 410 GLU A N 1
ATOM 3311 C CA . GLU A 1 410 ? -26.337 -11.841 34.189 1.00 73.06 410 GLU A CA 1
ATOM 3312 C C . GLU A 1 410 ? -24.938 -11.910 34.802 1.00 73.06 410 GLU A C 1
ATOM 3314 O O . GLU A 1 410 ? -24.335 -10.879 35.098 1.00 73.06 410 GLU A O 1
ATOM 3319 N N . LYS A 1 411 ? -24.356 -13.108 34.921 1.00 75.88 411 LYS A N 1
ATOM 3320 C CA . LYS A 1 411 ? -23.047 -13.253 35.573 1.00 75.88 411 LYS A CA 1
ATOM 3321 C C . LYS A 1 411 ? -21.903 -12.761 34.699 1.00 75.88 411 LYS A C 1
ATOM 3323 O O . LYS A 1 411 ? -21.010 -12.102 35.216 1.00 75.88 411 LYS A O 1
ATOM 3328 N N . GLY A 1 412 ? -21.937 -13.043 33.395 1.00 80.88 412 GLY A N 1
ATOM 3329 C CA . GLY A 1 412 ? -20.886 -12.619 32.467 1.00 80.88 412 GLY A CA 1
ATOM 3330 C C . GLY A 1 412 ? -20.737 -11.099 32.416 1.00 80.88 412 GLY A C 1
ATOM 3331 O O . GLY A 1 412 ? -19.622 -10.589 32.497 1.00 80.88 412 GLY A O 1
ATOM 3332 N N . PHE A 1 413 ? -21.855 -10.365 32.378 1.00 86.50 413 PHE A N 1
ATOM 3333 C CA . PHE A 1 413 ? -21.829 -8.903 32.383 1.00 86.50 413 PHE A CA 1
ATOM 3334 C C . PHE A 1 413 ? -21.304 -8.327 33.702 1.00 86.50 413 PHE A C 1
ATOM 3336 O O . PHE A 1 413 ? -20.449 -7.444 33.678 1.00 86.50 413 PHE A O 1
ATOM 3343 N N . PHE A 1 414 ? -21.790 -8.801 34.857 1.00 85.75 414 PHE A N 1
ATOM 3344 C CA . PHE A 1 414 ? -21.327 -8.272 36.146 1.00 85.75 414 PHE A CA 1
ATOM 3345 C C . PHE A 1 414 ? -19.878 -8.653 36.450 1.00 85.75 414 PHE A C 1
ATOM 3347 O O . PHE A 1 414 ? -19.171 -7.842 37.046 1.00 85.75 414 PHE A O 1
ATOM 3354 N N . HIS A 1 415 ? -19.421 -9.821 35.997 1.00 86.69 415 HIS A N 1
ATOM 3355 C CA . HIS A 1 415 ? -18.012 -10.196 36.053 1.00 86.69 415 HIS A CA 1
ATOM 3356 C C . HIS A 1 415 ? -17.159 -9.230 35.229 1.00 86.69 415 HIS A C 1
ATOM 3358 O O . HIS A 1 415 ? -16.271 -8.583 35.776 1.00 86.69 415 HIS A O 1
ATOM 3364 N N . TRP A 1 416 ? -17.512 -9.033 33.955 1.00 88.81 416 TRP A N 1
ATOM 3365 C CA . TRP A 1 416 ? -16.832 -8.081 33.078 1.00 88.81 416 TRP A CA 1
ATOM 3366 C C . TRP A 1 416 ? -16.822 -6.660 33.655 1.00 88.81 416 TRP A C 1
ATOM 3368 O O . TRP A 1 416 ? -15.786 -5.995 33.649 1.00 88.81 416 TRP A O 1
ATOM 3378 N N . TRP A 1 417 ? -17.954 -6.186 34.182 1.00 87.44 417 TRP A N 1
ATOM 3379 C CA . TRP A 1 417 ? -18.037 -4.847 34.759 1.00 87.44 417 TRP A CA 1
ATOM 3380 C C . TRP A 1 417 ? -17.152 -4.733 36.004 1.00 87.44 417 TRP A C 1
ATOM 3382 O O . TRP A 1 417 ? -16.462 -3.730 36.166 1.00 87.44 417 TRP A O 1
ATOM 3392 N N . ALA A 1 418 ? -17.124 -5.754 36.861 1.00 87.25 418 ALA A N 1
ATOM 3393 C CA . ALA A 1 418 ? -16.247 -5.772 38.027 1.00 87.25 418 ALA A CA 1
ATOM 3394 C C . ALA A 1 418 ? -14.761 -5.749 37.640 1.00 87.25 418 ALA A C 1
ATOM 3396 O O . ALA A 1 418 ? -13.991 -5.045 38.286 1.00 87.25 418 ALA A O 1
ATOM 3397 N N . GLU A 1 419 ? -14.364 -6.457 36.582 1.00 87.06 419 GLU A N 1
ATOM 3398 C CA . GLU A 1 419 ? -12.979 -6.458 36.090 1.00 87.06 419 GLU A CA 1
ATOM 3399 C C . GLU A 1 419 ? -12.558 -5.113 35.484 1.00 87.06 419 GLU A C 1
ATOM 3401 O O . GLU A 1 419 ? -11.403 -4.716 35.604 1.00 87.06 419 GLU A O 1
ATOM 3406 N N . HIS A 1 420 ? -13.492 -4.388 34.865 1.00 86.00 420 HIS A N 1
ATOM 3407 C CA . HIS A 1 420 ? -13.190 -3.177 34.095 1.00 86.00 420 HIS A CA 1
ATOM 3408 C C . HIS A 1 420 ? -13.673 -1.881 34.756 1.00 86.00 420 HIS A C 1
ATOM 3410 O O . HIS A 1 420 ? -13.625 -0.817 34.135 1.00 86.00 420 HIS A O 1
ATOM 3416 N N . MET A 1 421 ? -14.137 -1.937 36.008 1.00 82.44 421 MET A N 1
ATOM 3417 C CA . MET A 1 421 ? -14.764 -0.796 36.685 1.00 82.44 421 MET A CA 1
ATOM 3418 C C . MET A 1 421 ? -13.860 0.432 36.834 1.00 82.44 421 MET A C 1
ATOM 3420 O O . MET A 1 421 ? -14.354 1.557 36.791 1.00 82.44 421 MET A O 1
ATOM 3424 N N . ASP A 1 422 ? -12.551 0.228 36.976 1.00 81.62 422 ASP A N 1
ATOM 3425 C CA . ASP A 1 422 ? -11.577 1.320 37.087 1.00 81.62 422 ASP A CA 1
ATOM 3426 C C . ASP A 1 422 ? -11.235 1.939 35.722 1.00 81.62 422 ASP A C 1
ATOM 3428 O O . ASP A 1 422 ? -10.691 3.043 35.634 1.00 81.62 422 ASP A O 1
ATOM 3432 N N . GLU A 1 423 ? -11.573 1.238 34.640 1.00 81.69 423 GLU A N 1
ATOM 3433 C CA . GLU A 1 423 ? -11.224 1.619 33.279 1.00 81.69 423 GLU A CA 1
ATOM 3434 C C . GLU A 1 423 ? -12.392 2.272 32.543 1.00 81.69 423 GLU A C 1
ATOM 3436 O O . GLU A 1 423 ? -12.146 3.149 31.721 1.00 81.69 423 GLU A O 1
ATOM 3441 N N . ILE A 1 424 ? -13.644 1.925 32.843 1.00 80.62 424 ILE A N 1
ATOM 3442 C CA . ILE A 1 424 ? -14.830 2.440 32.135 1.00 80.62 424 ILE A CA 1
ATOM 3443 C C . ILE A 1 424 ? -15.547 3.555 32.905 1.00 80.62 424 ILE A C 1
ATOM 3445 O O . ILE A 1 424 ? -15.490 3.627 34.136 1.00 80.62 424 ILE A O 1
ATOM 3449 N N . ASP A 1 425 ? -16.285 4.419 32.198 1.00 82.75 425 ASP A N 1
ATOM 3450 C CA . ASP A 1 425 ? -17.170 5.381 32.868 1.00 82.75 425 ASP A CA 1
ATOM 3451 C C . ASP A 1 425 ? -18.375 4.657 33.492 1.00 82.75 425 ASP A C 1
ATOM 3453 O O . ASP A 1 425 ? -19.427 4.442 32.885 1.00 82.75 425 ASP A O 1
ATOM 3457 N N . CYS A 1 426 ? -18.239 4.297 34.765 1.00 77.69 426 CYS A N 1
ATOM 3458 C CA . CYS A 1 426 ? -19.289 3.607 35.501 1.00 77.69 426 CYS A CA 1
ATOM 3459 C C . CYS A 1 426 ? -20.576 4.434 35.647 1.00 77.69 426 CYS A C 1
ATOM 3461 O O . CYS A 1 426 ? -21.648 3.855 35.830 1.00 77.69 426 CYS A O 1
ATOM 3463 N N . GLN A 1 427 ? -20.519 5.767 35.540 1.00 78.06 427 GLN A N 1
ATOM 3464 C CA . GLN A 1 427 ? -21.731 6.592 35.495 1.00 78.06 427 GLN A CA 1
ATOM 3465 C C . GLN A 1 427 ? -22.457 6.427 34.161 1.00 78.06 427 GLN A C 1
ATOM 3467 O O . GLN A 1 427 ? -23.690 6.384 34.144 1.00 78.06 427 GLN A O 1
ATOM 3472 N N . LEU A 1 428 ? -21.718 6.301 33.059 1.00 83.94 428 LEU A N 1
ATOM 3473 C CA . LEU A 1 428 ? -22.283 6.039 31.739 1.00 83.94 428 LEU A CA 1
ATOM 3474 C C . LEU A 1 428 ? -22.986 4.673 31.700 1.00 83.94 428 LEU A C 1
ATOM 3476 O O . LEU A 1 428 ? -24.149 4.608 31.296 1.00 83.94 428 LEU A O 1
ATOM 3480 N N . VAL A 1 429 ? -22.328 3.613 32.188 1.00 86.12 429 VAL A N 1
ATOM 3481 C CA . VAL A 1 429 ? -22.916 2.260 32.271 1.00 86.12 429 VAL A CA 1
ATOM 3482 C C . VAL A 1 429 ? -24.186 2.278 33.118 1.00 86.12 429 VAL A C 1
ATOM 3484 O O . VAL A 1 429 ? -25.247 1.857 32.657 1.00 86.12 429 VAL A O 1
ATOM 3487 N N . ARG A 1 430 ? -24.119 2.853 34.326 1.00 80.25 430 ARG A N 1
ATOM 3488 C CA . ARG A 1 430 ? -25.263 2.956 35.249 1.00 80.25 430 ARG A CA 1
ATOM 3489 C C . ARG A 1 430 ? -26.477 3.637 34.637 1.00 80.25 430 ARG A C 1
ATOM 3491 O O . ARG A 1 430 ? -27.593 3.176 34.838 1.00 80.25 430 ARG A O 1
ATOM 3498 N N . ARG A 1 431 ? -26.280 4.729 33.894 1.00 82.44 431 ARG A N 1
ATOM 3499 C CA . ARG A 1 431 ? -27.392 5.480 33.287 1.00 82.44 431 ARG A CA 1
ATOM 3500 C C . ARG A 1 431 ? -28.147 4.687 32.227 1.00 82.44 431 ARG A C 1
ATOM 3502 O O . ARG A 1 431 ? -29.298 5.017 31.957 1.00 82.44 431 ARG A O 1
ATOM 3509 N N . LYS A 1 432 ? -27.497 3.697 31.621 1.00 88.75 432 LYS A N 1
ATOM 3510 C CA . LYS A 1 432 ? -28.046 2.894 30.527 1.00 88.75 432 LYS A CA 1
ATOM 3511 C C . LYS A 1 432 ? -28.471 1.500 30.969 1.00 88.75 432 LYS A C 1
ATOM 3513 O O . LYS A 1 432 ? -29.230 0.863 30.246 1.00 88.75 432 LYS A O 1
ATOM 3518 N N . LEU A 1 433 ? -27.998 1.031 32.122 1.00 87.19 433 LEU A N 1
ATOM 3519 C CA . LEU A 1 433 ? -28.296 -0.295 32.641 1.00 87.19 433 LEU A CA 1
ATOM 3520 C C . LEU A 1 433 ? -29.774 -0.444 33.025 1.00 87.19 433 LEU A C 1
ATOM 3522 O O . LEU A 1 433 ? -30.368 0.402 33.697 1.00 87.19 433 LEU A O 1
ATOM 3526 N N . VAL A 1 434 ? -30.355 -1.556 32.598 1.00 87.12 434 VAL A N 1
ATOM 3527 C CA . VAL A 1 434 ? -31.722 -1.981 32.875 1.00 87.12 434 VAL A CA 1
ATOM 3528 C C . VAL A 1 434 ? -31.665 -3.451 33.260 1.00 87.12 434 VAL A C 1
ATOM 3530 O O . VAL A 1 434 ? -31.098 -4.262 32.531 1.00 87.12 434 VAL A O 1
ATOM 3533 N N . LEU A 1 435 ? -32.259 -3.804 34.394 1.00 84.38 435 LEU A N 1
ATOM 3534 C CA . LEU A 1 435 ? -32.452 -5.198 34.776 1.00 84.38 435 LEU A CA 1
ATOM 3535 C C . LEU A 1 435 ? -33.826 -5.646 34.285 1.00 84.38 435 LEU A C 1
ATOM 3537 O O . LEU A 1 435 ? -34.836 -5.068 34.686 1.00 84.38 435 LEU A O 1
ATOM 3541 N N . ARG A 1 436 ? -33.880 -6.667 33.434 1.00 84.56 436 ARG A N 1
ATOM 3542 C CA . ARG A 1 436 ? -35.141 -7.269 33.000 1.00 84.56 436 ARG A CA 1
ATOM 3543 C C . ARG A 1 436 ? -35.475 -8.469 33.870 1.00 84.56 436 ARG A C 1
ATOM 3545 O O . ARG A 1 436 ? -34.688 -9.408 33.982 1.00 84.56 436 ARG A O 1
ATOM 3552 N N . VAL A 1 437 ? -36.666 -8.450 34.458 1.00 81.25 437 VAL A N 1
ATOM 3553 C CA . VAL A 1 437 ? -37.208 -9.545 35.267 1.00 81.25 437 VAL A CA 1
ATOM 3554 C C . VAL A 1 437 ? -38.565 -9.939 34.697 1.00 81.25 437 VAL A C 1
ATOM 3556 O O . VAL A 1 437 ? -39.569 -9.257 34.913 1.00 81.25 437 VAL A O 1
ATOM 3559 N N . GLY A 1 438 ? -38.594 -11.032 33.931 1.00 80.31 438 GLY A N 1
ATOM 3560 C CA . GLY A 1 438 ? -39.759 -11.378 33.113 1.00 80.31 438 GLY A CA 1
ATOM 3561 C C . GLY A 1 438 ? -40.047 -10.276 32.088 1.00 80.31 438 GLY A C 1
ATOM 3562 O O . GLY A 1 438 ? -39.156 -9.872 31.352 1.00 80.31 438 GLY A O 1
ATOM 3563 N N . GLU A 1 439 ? -41.272 -9.750 32.083 1.00 79.62 439 GLU A N 1
ATOM 3564 C CA . GLU A 1 439 ? -41.710 -8.660 31.188 1.00 79.62 439 GLU A CA 1
ATOM 3565 C C . GLU A 1 439 ? -41.449 -7.249 31.758 1.00 79.62 439 GLU A C 1
ATOM 3567 O O . GLU A 1 439 ? -41.889 -6.247 31.193 1.00 79.62 439 GLU A O 1
ATOM 3572 N N . VAL A 1 440 ? -40.790 -7.146 32.917 1.00 79.62 440 VAL A N 1
ATOM 3573 C CA . VAL A 1 440 ? -40.578 -5.870 33.611 1.00 79.62 440 VAL A CA 1
ATOM 3574 C C . VAL A 1 440 ? -39.139 -5.402 33.422 1.00 79.62 440 VAL A C 1
ATOM 3576 O O . VAL A 1 440 ? -38.205 -6.044 33.898 1.00 79.62 440 VAL A O 1
ATOM 3579 N N . ASP A 1 441 ? -38.980 -4.247 32.774 1.00 82.56 441 ASP A N 1
ATOM 3580 C CA . ASP A 1 441 ? -37.711 -3.527 32.663 1.00 82.56 441 ASP A CA 1
ATOM 3581 C C . ASP A 1 441 ? -37.552 -2.580 33.862 1.00 82.56 441 ASP A C 1
ATOM 3583 O O . ASP A 1 441 ? -38.347 -1.658 34.062 1.00 82.56 441 ASP A O 1
ATOM 3587 N N . ILE A 1 442 ? -36.514 -2.803 34.664 1.00 79.25 442 ILE A N 1
ATOM 3588 C CA . ILE A 1 442 ? -36.198 -2.018 35.857 1.00 79.25 442 ILE A CA 1
ATOM 3589 C C . ILE A 1 442 ? -34.989 -1.144 35.530 1.00 79.25 442 ILE A C 1
ATOM 3591 O O . ILE A 1 442 ? -33.854 -1.624 35.476 1.00 79.25 442 ILE A O 1
ATOM 3595 N N . GLY A 1 443 ? -35.224 0.145 35.285 1.00 73.88 443 GLY A N 1
ATOM 3596 C CA . GLY A 1 443 ? -34.148 1.113 35.084 1.00 73.88 443 GLY A CA 1
ATOM 3597 C C . GLY A 1 443 ? -33.303 1.263 36.347 1.00 73.88 443 GLY A C 1
ATOM 3598 O O . GLY A 1 443 ? -33.840 1.396 37.449 1.00 73.88 443 GLY A O 1
ATOM 3599 N N . TRP A 1 444 ? -31.977 1.288 36.207 1.00 73.06 444 TRP A N 1
ATOM 3600 C CA . TRP A 1 444 ? -31.076 1.378 37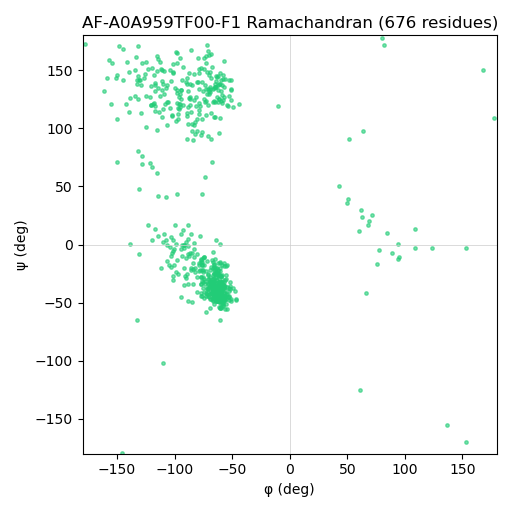.364 1.00 73.06 444 TRP A CA 1
ATOM 3601 C C . TRP A 1 444 ? -31.192 2.706 38.131 1.00 73.06 444 TRP A C 1
ATOM 3603 O O . TRP A 1 444 ? -30.919 2.758 39.325 1.00 73.06 444 TRP A O 1
ATOM 3613 N N . ASN A 1 445 ? -31.632 3.772 37.451 1.00 64.19 445 ASN A N 1
ATOM 3614 C CA . ASN A 1 445 ? -31.949 5.066 38.068 1.00 64.19 445 ASN A CA 1
ATOM 3615 C C . ASN A 1 445 ? -33.376 5.135 38.648 1.00 64.19 445 ASN A C 1
ATOM 3617 O O . ASN A 1 445 ? -33.638 5.997 39.484 1.00 64.19 445 ASN A O 1
ATOM 3621 N N . ASP A 1 446 ? -34.289 4.273 38.187 1.00 57.66 446 ASP A N 1
ATOM 3622 C CA . ASP A 1 446 ? -35.701 4.262 38.597 1.00 57.66 446 ASP A CA 1
ATOM 3623 C C . ASP A 1 446 ? -35.934 3.356 39.809 1.00 57.66 446 ASP A C 1
ATOM 3625 O O . ASP A 1 446 ? -36.825 3.604 40.625 1.00 57.66 446 ASP A O 1
ATOM 3629 N N . ALA A 1 447 ? -35.112 2.317 39.963 1.00 56.88 447 ALA A N 1
ATOM 3630 C CA . ALA A 1 447 ? -35.003 1.601 41.216 1.00 56.88 447 ALA A CA 1
ATOM 3631 C C . ALA A 1 447 ? -34.378 2.546 42.259 1.00 56.88 447 ALA A C 1
ATOM 3633 O O . ALA A 1 447 ? -33.284 3.071 42.075 1.00 56.88 447 ALA A O 1
ATOM 3634 N N . LEU A 1 448 ? -35.069 2.774 43.377 1.00 53.84 448 LEU A N 1
ATOM 3635 C CA . LEU A 1 448 ? -34.501 3.410 44.570 1.00 53.84 448 LEU A CA 1
ATOM 3636 C C . LEU A 1 448 ? -33.457 2.453 45.178 1.00 53.84 448 LEU A C 1
ATOM 3638 O O . LEU A 1 448 ? -33.715 1.780 46.177 1.00 53.84 448 LEU A O 1
ATOM 3642 N N . ILE A 1 449 ? -32.312 2.287 44.515 1.00 55.91 449 ILE A N 1
ATOM 3643 C CA . ILE A 1 449 ? -31.289 1.325 44.920 1.00 55.91 449 ILE A CA 1
ATOM 3644 C C . ILE A 1 449 ? -30.474 1.947 46.052 1.00 55.91 449 ILE A C 1
ATOM 3646 O O . ILE A 1 449 ? -29.676 2.854 45.829 1.00 55.91 449 ILE A O 1
ATOM 3650 N N . LEU A 1 450 ? -30.692 1.425 47.266 1.00 56.97 450 LEU A N 1
ATOM 3651 C CA . LEU A 1 450 ? -29.790 1.514 48.421 1.00 56.97 450 LEU A CA 1
ATOM 3652 C C . LEU A 1 450 ? -29.176 2.907 48.617 1.00 56.97 450 LEU A C 1
ATOM 3654 O O . LEU A 1 450 ? -27.958 3.057 48.749 1.00 56.97 450 LEU A O 1
ATOM 3658 N N . GLU A 1 451 ? -30.025 3.936 48.618 1.00 62.16 451 GLU A N 1
ATOM 3659 C CA . GLU A 1 451 ? -29.589 5.274 48.993 1.00 62.16 451 GLU A CA 1
ATOM 3660 C C . GLU A 1 451 ? -29.191 5.236 50.474 1.00 62.16 451 GLU A C 1
ATOM 3662 O O . GLU A 1 451 ? -30.026 5.063 51.365 1.00 62.16 451 GLU A O 1
ATOM 3667 N N . GLN A 1 452 ? -27.887 5.346 50.733 1.00 66.75 452 GLN A N 1
ATOM 3668 C CA . GLN A 1 452 ? -27.381 5.676 52.056 1.00 66.75 452 GLN A CA 1
ATOM 3669 C C . GLN A 1 452 ? -27.374 7.193 52.171 1.00 66.75 452 GLN A C 1
ATOM 3671 O O . GLN A 1 452 ? -26.627 7.877 51.470 1.00 66.75 452 GLN A O 1
ATOM 3676 N N . ILE A 1 453 ? -28.216 7.713 53.056 1.00 71.25 453 ILE A N 1
ATOM 3677 C CA . ILE A 1 453 ? -28.203 9.123 53.413 1.00 71.25 453 ILE A CA 1
ATOM 3678 C C . ILE A 1 453 ? -27.183 9.303 54.529 1.00 71.25 453 ILE A C 1
ATOM 3680 O O . ILE A 1 453 ? -27.314 8.712 55.598 1.00 71.25 453 ILE A O 1
ATOM 3684 N N . GLU A 1 454 ? -26.171 10.130 54.292 1.00 76.31 454 GLU A N 1
ATOM 3685 C CA . GLU A 1 454 ? -25.195 10.492 55.316 1.00 76.31 454 GLU A CA 1
ATOM 3686 C C . GLU A 1 454 ? -25.672 11.730 56.087 1.00 76.31 454 GLU A C 1
ATOM 3688 O O . GLU A 1 454 ? -25.732 12.829 55.533 1.00 76.31 454 GLU A O 1
ATOM 3693 N N . LEU A 1 455 ? -25.989 11.565 57.375 1.00 75.81 455 LEU A N 1
ATOM 3694 C CA . LEU A 1 455 ? -26.357 12.674 58.262 1.00 75.81 455 LEU A CA 1
ATOM 3695 C C . LEU A 1 455 ? -25.257 12.943 59.299 1.00 75.81 455 LEU A C 1
ATOM 3697 O O . LEU A 1 455 ? -24.836 12.010 59.986 1.00 75.81 455 LEU A O 1
ATOM 3701 N N . PRO A 1 456 ? -24.793 14.198 59.467 1.00 75.00 456 PRO A N 1
ATOM 3702 C CA . PRO A 1 456 ? -23.856 14.537 60.532 1.00 75.00 456 PRO A CA 1
ATOM 3703 C C . PRO A 1 456 ? -24.499 14.458 61.924 1.00 75.00 456 PRO A C 1
ATOM 3705 O O . PRO A 1 456 ? -25.594 14.973 62.155 1.00 75.00 456 PRO A O 1
ATOM 3708 N N . THR A 1 457 ? -23.783 13.859 62.877 1.00 71.06 457 THR A N 1
ATOM 3709 C CA . THR A 1 457 ? -24.172 13.812 64.293 1.00 71.06 457 THR A CA 1
ATOM 3710 C C . THR A 1 457 ? -23.644 15.018 65.069 1.00 71.06 457 THR A C 1
ATOM 3712 O O . THR A 1 457 ? -22.473 15.377 64.898 1.00 71.06 457 THR A O 1
ATOM 3715 N N . PRO A 1 458 ? -24.393 15.552 66.037 1.00 60.84 458 PRO A N 1
ATOM 3716 C CA . PRO A 1 458 ? -23.885 16.560 66.968 1.00 60.84 458 PRO A CA 1
ATOM 3717 C C . PRO A 1 458 ? -23.029 15.939 68.088 1.00 60.84 458 PRO A C 1
ATOM 3719 O O . PRO A 1 458 ? -23.312 14.815 68.506 1.00 60.84 458 PRO A O 1
ATOM 3722 N N . PRO A 1 459 ? -22.040 16.658 68.661 1.00 50.62 459 PRO A N 1
ATOM 3723 C CA . PRO A 1 459 ? -21.503 17.957 68.235 1.00 50.62 459 PRO A CA 1
ATOM 3724 C C . PRO A 1 459 ? -20.345 17.847 67.219 1.00 50.62 459 PRO A C 1
ATOM 3726 O O . PRO A 1 459 ? -19.912 18.855 66.674 1.00 50.62 459 PRO A O 1
ATOM 3729 N N . ASN A 1 460 ? -19.843 16.637 66.950 1.00 57.34 460 ASN A N 1
ATOM 3730 C CA . ASN A 1 460 ? -18.575 16.423 66.236 1.00 57.34 460 ASN A CA 1
ATOM 3731 C C . ASN A 1 460 ? -18.715 16.277 64.708 1.00 57.34 460 ASN A C 1
ATOM 3733 O O . ASN A 1 460 ? -17.720 16.054 64.024 1.00 57.34 460 ASN A O 1
ATOM 3737 N N . GLY A 1 461 ? -19.933 16.340 64.165 1.00 66.50 461 GLY A N 1
ATOM 3738 C CA . GLY A 1 461 ? -20.195 16.278 62.725 1.00 66.50 461 GLY A CA 1
ATOM 3739 C C . GLY A 1 461 ? -19.910 14.924 62.064 1.00 66.50 461 GLY A C 1
ATOM 3740 O O . GLY A 1 461 ? -19.798 14.870 60.841 1.00 66.50 461 GLY A O 1
ATOM 3741 N N . LYS A 1 462 ? -19.780 13.829 62.833 1.00 77.38 462 LYS A N 1
ATOM 3742 C CA . LYS A 1 462 ? -19.564 12.479 62.283 1.00 77.38 462 LYS A CA 1
ATOM 3743 C C . LYS A 1 462 ? -20.723 12.122 61.350 1.00 77.38 462 LYS A C 1
ATOM 3745 O O . LYS A 1 462 ? -21.869 12.108 61.785 1.00 77.38 462 LYS A O 1
ATOM 3750 N N . LEU A 1 463 ? -20.421 11.830 60.088 1.00 77.00 463 LEU A N 1
ATOM 3751 C CA . LEU A 1 463 ? -21.414 11.376 59.118 1.00 77.00 463 LEU A CA 1
ATOM 3752 C C . LEU A 1 463 ? -21.821 9.939 59.439 1.00 77.00 463 LEU A C 1
ATOM 3754 O O . LEU A 1 463 ? -20.969 9.050 59.513 1.00 77.00 463 LEU A O 1
ATOM 3758 N N . ILE A 1 464 ? -23.116 9.728 59.644 1.00 74.69 464 ILE A N 1
ATOM 3759 C CA . ILE A 1 464 ? -23.701 8.407 59.829 1.00 74.69 464 ILE A CA 1
ATOM 3760 C C . ILE A 1 464 ? -24.476 8.031 58.571 1.00 74.69 464 ILE A C 1
ATOM 3762 O O . ILE A 1 464 ? -25.395 8.766 58.206 1.00 74.69 464 ILE A O 1
ATOM 3766 N N . PRO A 1 465 ? -24.144 6.897 57.931 1.00 76.12 465 PRO A N 1
ATOM 3767 C CA . PRO A 1 465 ? -24.933 6.373 56.831 1.00 76.12 465 PRO A CA 1
ATOM 3768 C C . PRO A 1 465 ? -26.224 5.748 57.371 1.00 76.12 465 PRO A C 1
ATOM 3770 O O . PRO A 1 465 ? -26.187 4.867 58.231 1.00 76.12 465 PRO A O 1
ATOM 3773 N N . LEU A 1 466 ? -27.364 6.194 56.854 1.00 77.06 466 LEU A N 1
ATOM 3774 C CA . LEU A 1 466 ? -28.685 5.643 57.140 1.00 77.06 466 LEU A CA 1
ATOM 3775 C C . LEU A 1 466 ? -29.292 5.088 55.858 1.00 77.06 466 LEU A C 1
ATOM 3777 O O . LEU A 1 466 ? -29.286 5.754 54.825 1.00 77.06 466 LEU A O 1
ATOM 3781 N N . GLU A 1 467 ? -29.825 3.875 55.926 1.00 76.81 467 GLU A N 1
ATOM 3782 C CA . GLU A 1 467 ? -30.435 3.224 54.768 1.00 76.81 467 GLU A CA 1
ATOM 3783 C C . GLU A 1 467 ? -31.848 3.785 54.537 1.00 76.81 467 GLU A C 1
ATOM 3785 O O . GLU A 1 467 ? -32.702 3.756 55.431 1.00 76.81 467 GLU A O 1
ATOM 3790 N N . LEU A 1 468 ? -32.098 4.342 53.347 1.00 76.19 468 LEU A N 1
ATOM 3791 C CA . LEU A 1 468 ? -33.364 5.007 53.022 1.00 76.19 468 LEU A CA 1
ATOM 3792 C C . LEU A 1 468 ? -34.574 4.060 53.062 1.00 76.19 468 LEU A C 1
ATOM 3794 O O . LEU A 1 468 ? -35.674 4.489 53.407 1.00 76.19 468 LEU A O 1
ATOM 3798 N N . ASP A 1 469 ? -34.390 2.779 52.756 1.00 71.94 469 ASP A N 1
ATOM 3799 C CA . ASP A 1 469 ? -35.435 1.748 52.811 1.00 71.94 469 ASP A CA 1
ATOM 3800 C C . ASP A 1 469 ? -35.902 1.453 54.246 1.00 71.94 469 ASP A C 1
ATOM 3802 O O . ASP A 1 469 ? -37.089 1.215 54.479 1.00 71.94 469 ASP A O 1
ATOM 3806 N N . LYS A 1 470 ? -34.998 1.547 55.228 1.00 78.94 470 LYS A N 1
ATOM 3807 C CA . LYS A 1 470 ? -35.348 1.496 56.652 1.00 78.94 470 LYS A CA 1
ATOM 3808 C C . LYS A 1 470 ? -36.097 2.747 57.101 1.00 78.94 470 LYS A C 1
ATOM 3810 O O . LYS A 1 470 ? -36.932 2.641 58.001 1.00 78.94 470 LYS A O 1
ATOM 3815 N N . ILE A 1 471 ? -35.839 3.902 56.477 1.00 82.62 471 ILE A N 1
ATOM 3816 C CA . ILE A 1 471 ? -36.529 5.174 56.756 1.00 82.62 471 ILE A CA 1
ATOM 3817 C C . ILE A 1 471 ? -37.940 5.189 56.131 1.00 82.62 471 ILE A C 1
ATOM 3819 O O . ILE A 1 471 ? -38.900 5.557 56.810 1.00 82.62 471 ILE A O 1
ATOM 3823 N N . LEU A 1 472 ? -38.092 4.740 54.881 1.00 77.62 472 LEU A N 1
ATOM 3824 C CA . LEU A 1 472 ? -39.349 4.716 54.112 1.00 77.62 472 LEU A CA 1
ATOM 3825 C C . LEU A 1 472 ? -39.733 3.285 53.665 1.00 77.62 472 LEU A C 1
ATOM 3827 O O . LEU A 1 472 ? -39.674 2.959 52.473 1.00 77.62 472 LEU A O 1
ATOM 3831 N N . PRO A 1 473 ? -40.140 2.400 54.595 1.00 63.75 473 PRO A N 1
ATOM 3832 C CA . PRO A 1 473 ? -40.506 1.029 54.266 1.00 63.75 473 PRO A CA 1
ATOM 3833 C C . PRO A 1 473 ? -41.903 0.986 53.626 1.00 63.75 473 PRO A C 1
ATOM 3835 O O . PRO A 1 473 ? -42.914 0.955 54.337 1.00 63.75 473 PRO A O 1
ATOM 3838 N N . GLY A 1 474 ? -41.976 0.957 52.289 1.00 59.66 474 GLY A N 1
ATOM 3839 C CA . GLY A 1 474 ? -43.252 0.726 51.593 1.00 59.66 474 GLY A CA 1
ATOM 3840 C C . GLY A 1 474 ? -43.431 1.287 50.181 1.00 59.66 474 GLY A C 1
ATOM 3841 O O . GLY A 1 474 ? -44.467 1.015 49.578 1.00 59.66 474 GLY A O 1
ATOM 3842 N N . LYS A 1 475 ? -42.468 2.020 49.612 1.00 53.78 475 LYS A N 1
ATOM 3843 C CA . LYS A 1 475 ? -42.519 2.440 48.197 1.00 53.78 475 LYS A CA 1
ATOM 3844 C C . LYS A 1 475 ? -41.336 1.913 47.409 1.00 53.78 475 LYS A C 1
ATOM 3846 O O . LYS A 1 475 ? -40.480 2.648 46.932 1.00 53.78 475 LYS A O 1
ATOM 3851 N N . VAL A 1 476 ? -41.356 0.595 47.287 1.00 53.25 476 VAL A N 1
ATOM 3852 C CA . VAL A 1 476 ? -40.528 -0.195 46.387 1.00 53.25 476 VAL A CA 1
ATOM 3853 C C . VAL A 1 476 ? -40.850 0.257 44.964 1.00 53.25 476 VAL A C 1
ATOM 3855 O O . VAL A 1 476 ? -41.951 0.010 44.471 1.00 53.25 476 VAL A O 1
ATOM 3858 N N . ALA A 1 477 ? -39.924 0.962 44.310 1.00 55.00 477 ALA A N 1
ATOM 3859 C CA . ALA A 1 477 ? -39.972 1.085 42.856 1.00 55.00 477 ALA A CA 1
ATOM 3860 C C . ALA A 1 477 ? -40.067 -0.336 42.263 1.00 55.00 477 ALA A C 1
ATOM 3862 O O . ALA A 1 477 ? -39.444 -1.244 42.829 1.00 55.00 477 ALA A O 1
ATOM 3863 N N . PRO A 1 478 ? -40.845 -0.575 41.189 1.00 57.12 478 PRO A N 1
ATOM 3864 C CA . PRO A 1 478 ? -40.943 -1.898 40.576 1.00 57.12 478 PRO A CA 1
ATOM 3865 C C . PRO A 1 478 ? -39.549 -2.525 40.445 1.00 57.12 478 PRO A C 1
ATOM 3867 O O . PRO A 1 478 ? -38.659 -1.909 39.870 1.00 57.12 478 PRO A O 1
ATOM 3870 N N . GLY A 1 479 ? -39.336 -3.696 41.056 1.00 61.75 479 GLY A N 1
ATOM 3871 C CA . GLY A 1 479 ? -38.060 -4.407 40.962 1.00 61.75 479 GLY A CA 1
ATOM 3872 C C . GLY A 1 479 ? -37.006 -4.186 42.054 1.00 61.75 479 GLY A C 1
ATOM 3873 O O . GLY A 1 479 ? -35.967 -4.835 41.988 1.00 61.75 479 GLY A O 1
ATOM 3874 N N . GLN A 1 480 ? -37.225 -3.365 43.093 1.00 70.12 480 GLN A N 1
ATOM 3875 C CA . GLN A 1 480 ? -36.214 -3.199 44.165 1.00 70.12 480 GLN A CA 1
ATOM 3876 C C . GLN A 1 480 ? -35.873 -4.526 44.873 1.00 70.12 480 GLN A C 1
ATOM 3878 O O . GLN A 1 480 ? -34.714 -4.758 45.201 1.00 70.12 480 GLN A O 1
ATOM 3883 N N . GLN A 1 481 ? -36.857 -5.412 45.085 1.00 71.69 481 GLN A N 1
ATOM 3884 C CA . GLN A 1 481 ? -36.610 -6.749 45.650 1.00 71.69 481 GLN A CA 1
ATOM 3885 C C . GLN A 1 481 ? -35.700 -7.593 44.751 1.00 71.69 481 GLN A C 1
ATOM 3887 O O . GLN A 1 481 ? -34.864 -8.337 45.250 1.00 71.69 481 GLN A O 1
ATOM 3892 N N . GLU A 1 482 ? -35.825 -7.435 43.436 1.00 77.12 482 GLU A N 1
ATOM 3893 C CA . GLU A 1 482 ? -35.019 -8.158 42.457 1.00 77.12 482 GLU A CA 1
ATOM 3894 C C . GLU A 1 482 ? -33.583 -7.643 42.423 1.00 77.12 482 GLU A C 1
ATOM 3896 O O . GLU A 1 482 ? -32.641 -8.431 42.430 1.00 77.12 482 GLU A O 1
ATOM 3901 N N . VAL A 1 483 ? -33.409 -6.322 42.488 1.00 75.12 483 VAL A N 1
ATOM 3902 C CA . VAL A 1 483 ? -32.088 -5.692 42.596 1.00 75.12 483 VAL A CA 1
ATOM 3903 C C . VAL A 1 483 ? -31.404 -6.046 43.924 1.00 75.12 483 VAL A C 1
ATOM 3905 O O . VAL A 1 483 ? -30.201 -6.303 43.944 1.00 75.12 483 VAL A O 1
ATOM 3908 N N . LEU A 1 484 ? -32.149 -6.099 45.035 1.00 74.38 484 LEU A N 1
ATOM 3909 C CA . LEU A 1 484 ? -31.630 -6.547 46.333 1.00 74.38 484 LEU A CA 1
ATOM 3910 C C . LEU A 1 484 ? -31.197 -8.015 46.284 1.00 74.38 484 LEU A C 1
ATOM 3912 O O . LEU A 1 484 ? -30.075 -8.328 46.678 1.00 74.38 484 LEU A O 1
ATOM 3916 N N . ALA A 1 485 ? -32.047 -8.893 45.749 1.00 78.25 485 ALA A N 1
ATOM 3917 C CA . ALA A 1 485 ? -31.730 -10.307 45.584 1.00 78.25 485 ALA A CA 1
ATOM 3918 C C . ALA A 1 485 ? -30.497 -10.517 44.690 1.00 78.25 485 ALA A C 1
ATOM 3920 O O . ALA A 1 485 ? -29.657 -11.362 44.995 1.00 78.25 485 ALA A O 1
ATOM 3921 N N . LEU A 1 486 ? -30.354 -9.720 43.628 1.00 79.75 486 LEU A N 1
ATOM 3922 C CA . LEU A 1 486 ? -29.178 -9.720 42.761 1.00 79.75 486 LEU A CA 1
ATOM 3923 C C . LEU A 1 486 ? -27.916 -9.270 43.509 1.00 79.75 486 LEU A C 1
ATOM 3925 O O . LEU A 1 486 ? -26.907 -9.970 43.468 1.00 79.75 486 LEU A O 1
ATOM 3929 N N . ARG A 1 487 ? -27.965 -8.152 44.247 1.00 79.94 487 ARG A N 1
ATOM 3930 C CA . ARG A 1 487 ? -26.835 -7.686 45.072 1.00 79.94 487 ARG A CA 1
ATOM 3931 C C . ARG A 1 487 ? -26.403 -8.750 46.080 1.00 79.94 487 ARG A C 1
ATOM 3933 O O . ARG A 1 487 ? -25.209 -8.984 46.239 1.00 79.94 487 ARG A O 1
ATOM 3940 N N . GLU A 1 488 ? -27.354 -9.370 46.774 1.00 80.88 488 GLU A N 1
ATOM 3941 C CA . GLU A 1 488 ? -27.072 -10.446 47.730 1.00 80.88 488 GLU A CA 1
ATOM 3942 C C . GLU A 1 488 ? -26.504 -11.691 47.044 1.00 80.88 488 GLU A C 1
ATOM 3944 O O . GLU A 1 488 ? -25.611 -12.336 47.592 1.00 80.88 488 GLU A O 1
ATOM 3949 N N . GLY A 1 489 ? -26.998 -12.024 45.849 1.00 82.56 489 GLY A N 1
ATOM 3950 C CA . GLY A 1 489 ? -26.460 -13.094 45.011 1.00 82.56 489 GLY A CA 1
ATOM 3951 C C . GLY A 1 489 ? -24.998 -12.850 44.650 1.00 82.56 489 GLY A C 1
ATOM 3952 O O . GLY A 1 489 ? -24.158 -13.700 44.927 1.00 82.56 489 GLY A O 1
ATOM 3953 N N . LEU A 1 490 ? -24.677 -11.662 44.133 1.00 82.06 490 LEU A N 1
ATOM 3954 C CA . LEU A 1 490 ? -23.304 -11.275 43.797 1.00 82.06 490 LEU A CA 1
ATOM 3955 C C . LEU A 1 490 ? -22.402 -11.215 45.040 1.00 82.06 490 LEU A C 1
ATOM 3957 O O . LEU A 1 490 ? -21.260 -11.652 44.996 1.00 82.06 490 LEU A O 1
ATOM 3961 N N . ALA A 1 491 ? -22.906 -10.749 46.185 1.00 82.00 491 ALA A N 1
ATOM 3962 C CA . ALA A 1 491 ? -22.143 -10.769 47.436 1.00 82.00 491 ALA A CA 1
ATOM 3963 C C . ALA A 1 491 ? -21.778 -12.194 47.894 1.00 82.00 491 ALA A C 1
ATOM 3965 O O . ALA A 1 491 ? -20.690 -12.403 48.429 1.00 82.00 491 ALA A O 1
ATOM 3966 N N . LYS A 1 492 ? -22.659 -13.181 47.675 1.00 85.56 492 LYS A N 1
ATOM 3967 C CA . LYS A 1 492 ? -22.372 -14.601 47.960 1.00 85.56 492 LYS A CA 1
ATOM 3968 C C . LYS A 1 492 ? -21.328 -15.198 47.018 1.00 85.56 492 LYS A C 1
ATOM 3970 O O . LYS A 1 492 ? -20.704 -16.186 47.380 1.00 85.56 492 LYS A O 1
ATOM 3975 N N . GLU A 1 493 ? -21.143 -14.604 45.843 1.00 82.19 493 GLU A N 1
ATOM 3976 C CA . GLU A 1 493 ? -20.097 -14.960 44.879 1.00 82.19 493 GLU A CA 1
ATOM 3977 C C . GLU A 1 493 ? -18.780 -14.197 45.119 1.00 82.19 493 GLU A C 1
ATOM 3979 O O . GLU A 1 493 ? -17.926 -14.157 44.243 1.00 82.19 493 GLU A O 1
ATOM 3984 N N . GLU A 1 494 ? -18.605 -13.597 46.302 1.00 85.69 494 GLU A N 1
ATOM 3985 C CA . GLU A 1 494 ? -17.365 -12.936 46.740 1.00 85.69 494 GLU A CA 1
ATOM 3986 C C . GLU A 1 494 ? -16.938 -11.713 45.902 1.00 85.69 494 GLU A C 1
ATOM 3988 O O . GLU A 1 494 ? -15.778 -11.301 45.933 1.00 85.69 494 GLU A O 1
ATOM 3993 N N . TYR A 1 495 ? -17.874 -11.061 45.201 1.00 82.50 495 TYR A N 1
ATOM 3994 C CA . TYR A 1 495 ? -17.584 -9.795 44.518 1.00 82.50 495 TYR A CA 1
ATOM 3995 C C . TYR A 1 495 ? -17.125 -8.706 45.501 1.00 82.50 495 TYR A C 1
ATOM 3997 O O . TYR A 1 495 ? -17.669 -8.555 46.600 1.00 82.50 495 TYR A O 1
ATOM 4005 N N . HIS A 1 496 ? -16.148 -7.897 45.076 1.00 81.88 496 HIS A N 1
ATOM 4006 C CA . HIS A 1 496 ? -15.521 -6.892 45.932 1.00 81.88 496 HIS A CA 1
ATOM 4007 C C . HIS A 1 496 ? -16.547 -5.876 46.487 1.00 81.88 496 HIS A C 1
ATOM 4009 O O . HIS A 1 496 ? -17.391 -5.375 45.733 1.00 81.88 496 HIS A O 1
ATOM 4015 N N . PRO A 1 497 ? -16.474 -5.491 47.779 1.00 76.94 497 PRO A N 1
ATOM 4016 C CA . PRO A 1 497 ? -17.421 -4.549 48.380 1.00 76.94 497 PRO A CA 1
ATOM 4017 C C . PRO A 1 497 ? -17.507 -3.199 47.660 1.00 76.94 497 PRO A C 1
ATOM 4019 O O . PRO A 1 497 ? -18.595 -2.629 47.556 1.00 76.94 497 PRO A O 1
ATOM 4022 N N . ASP A 1 498 ? -16.387 -2.697 47.133 1.00 77.12 498 ASP A N 1
ATOM 4023 C CA . ASP A 1 498 ? -16.375 -1.434 46.387 1.00 77.12 498 ASP A CA 1
ATOM 4024 C C . ASP A 1 498 ? -17.069 -1.554 45.030 1.00 77.12 498 ASP A C 1
ATOM 4026 O O . ASP A 1 498 ? -17.800 -0.635 44.659 1.00 77.12 498 ASP A O 1
ATOM 4030 N N . PHE A 1 499 ? -16.945 -2.696 44.342 1.00 81.88 499 PHE A N 1
ATOM 4031 C CA . PHE A 1 499 ? -17.736 -2.974 43.144 1.00 81.88 499 PHE A CA 1
ATOM 4032 C C . PHE A 1 499 ? -19.219 -2.988 43.489 1.00 81.88 499 PHE A C 1
ATOM 4034 O O . PHE A 1 499 ? -19.988 -2.270 42.868 1.00 81.88 499 PHE A O 1
ATOM 4041 N N . LEU A 1 500 ? -19.640 -3.718 44.525 1.00 78.88 500 LEU A N 1
ATOM 4042 C CA . LEU A 1 500 ? -21.051 -3.754 44.925 1.00 78.88 500 LEU A CA 1
ATOM 4043 C C . LEU A 1 500 ? -21.564 -2.353 45.290 1.00 78.88 500 LEU A C 1
ATOM 4045 O O . LEU A 1 500 ? -22.678 -1.969 44.935 1.00 78.88 500 LEU A O 1
ATOM 4049 N N . LYS A 1 501 ? -20.736 -1.541 45.944 1.00 75.31 501 LYS A N 1
ATOM 4050 C CA . LYS A 1 501 ? -21.051 -0.142 46.244 1.00 75.31 501 LYS A CA 1
ATOM 4051 C C . LYS A 1 501 ? -21.137 0.722 44.983 1.00 75.31 501 LYS A C 1
ATOM 4053 O O . LYS A 1 501 ? -21.979 1.613 44.912 1.00 75.31 501 LYS A O 1
ATOM 4058 N N . MET A 1 502 ? -20.304 0.467 43.986 1.00 74.00 502 MET A N 1
ATOM 4059 C CA . MET A 1 502 ? -20.249 1.200 42.722 1.00 74.00 502 MET A CA 1
ATOM 4060 C C . MET A 1 502 ? -21.161 0.614 41.632 1.00 74.00 502 MET A C 1
ATOM 4062 O O . MET A 1 502 ? -21.455 1.282 40.654 1.00 74.00 502 MET A O 1
ATOM 4066 N N . ALA A 1 503 ? -21.725 -0.571 41.800 1.00 75.19 503 ALA A N 1
ATOM 4067 C CA . ALA A 1 503 ? -22.795 -1.096 40.965 1.00 75.19 503 ALA A CA 1
ATOM 4068 C C . ALA A 1 503 ? -24.132 -0.642 41.556 1.00 75.19 503 ALA A C 1
ATOM 4070 O O . ALA A 1 503 ? -24.898 0.030 40.876 1.00 75.19 503 ALA A O 1
ATOM 4071 N N . PHE A 1 504 ? -24.338 -0.813 42.865 1.00 73.12 504 PHE A N 1
ATOM 4072 C CA . PHE A 1 504 ? -25.647 -0.639 43.510 1.00 73.12 504 PHE A CA 1
ATOM 4073 C C . PHE A 1 504 ? -25.808 0.625 44.374 1.00 73.12 504 PHE A C 1
ATOM 4075 O O . PHE A 1 504 ? -26.923 0.962 44.741 1.00 73.12 504 PHE A O 1
ATOM 4082 N N . GLY A 1 505 ? -24.745 1.342 44.740 1.00 64.25 505 GLY A N 1
ATOM 4083 C CA . GLY A 1 505 ? -24.840 2.487 45.660 1.00 64.25 505 GLY A CA 1
ATOM 4084 C C . GLY A 1 505 ? -24.856 3.856 44.975 1.00 64.25 505 GLY A C 1
ATOM 4085 O O . GLY A 1 505 ? -24.005 4.161 44.135 1.00 64.25 505 GLY A O 1
ATOM 4086 N N . ARG A 1 506 ? -25.755 4.748 45.392 1.00 58.47 506 ARG A N 1
ATOM 4087 C CA . ARG A 1 506 ? -25.684 6.181 45.069 1.00 58.47 506 ARG A CA 1
ATOM 4088 C C . ARG A 1 506 ? -25.039 6.919 46.244 1.00 58.47 506 ARG A C 1
ATOM 4090 O O . ARG A 1 506 ? -25.578 6.913 47.342 1.00 58.47 506 ARG A O 1
ATOM 4097 N N . LYS A 1 507 ? -23.876 7.552 46.042 1.00 52.09 507 LYS A N 1
ATOM 4098 C CA . LYS A 1 507 ? -23.353 8.534 47.007 1.00 52.09 507 LYS A CA 1
ATOM 4099 C C . LYS A 1 507 ? -23.909 9.899 46.632 1.00 52.09 507 LYS A C 1
ATOM 4101 O O . LYS A 1 507 ? -23.426 10.511 45.682 1.00 52.09 507 LYS A O 1
ATOM 4106 N N . GLN A 1 508 ? -24.900 10.375 47.369 1.00 52.38 508 GLN A N 1
ATOM 4107 C CA . GLN A 1 508 ? -25.388 11.742 47.240 1.00 52.38 508 GLN A CA 1
ATOM 4108 C C . GLN A 1 508 ? -25.155 12.437 48.580 1.00 52.38 508 GLN A C 1
ATOM 4110 O O . GLN A 1 508 ? -25.645 11.987 49.611 1.00 52.38 508 GLN A O 1
ATOM 4115 N N . LYS A 1 509 ? -24.392 13.536 48.588 1.00 52.34 509 LYS A N 1
ATOM 4116 C CA . LYS A 1 509 ? -24.510 14.512 49.677 1.00 52.34 509 LYS A CA 1
ATOM 4117 C C . LYS A 1 509 ? -25.882 15.153 49.495 1.00 52.34 509 LYS A C 1
ATOM 4119 O O . LYS A 1 509 ? -26.011 16.081 48.700 1.00 52.34 509 LYS A O 1
ATOM 4124 N N . SER A 1 510 ? -26.905 14.589 50.127 1.00 61.62 510 SER A N 1
ATOM 4125 C CA . SER A 1 510 ? -28.273 15.083 49.997 1.00 61.62 510 SER A CA 1
ATOM 4126 C C . SER A 1 510 ? -28.355 16.533 50.471 1.00 61.62 510 SER A C 1
ATOM 4128 O O . SER A 1 510 ? -27.825 16.890 51.525 1.00 61.62 510 SER A O 1
ATOM 4130 N N . GLY A 1 511 ? -28.984 17.387 49.666 1.00 64.69 511 GLY A N 1
ATOM 4131 C CA . GLY A 1 511 ? -29.200 18.793 50.011 1.00 64.69 511 GLY A CA 1
ATOM 4132 C C . GLY A 1 511 ? -30.277 18.955 51.090 1.00 64.69 511 GLY A C 1
ATOM 4133 O O . GLY A 1 511 ? -31.106 18.066 51.283 1.00 64.69 511 GLY A O 1
ATOM 4134 N N . LYS A 1 512 ? -30.315 20.120 51.756 1.00 74.19 512 LYS A N 1
ATOM 4135 C CA . LYS A 1 512 ? -31.317 20.460 52.793 1.00 74.19 512 LYS A CA 1
ATOM 4136 C C . LYS A 1 512 ? -32.755 20.121 52.362 1.00 74.19 512 LYS A C 1
ATOM 4138 O O . LYS A 1 512 ? -33.504 19.508 53.115 1.00 74.19 512 LYS A O 1
ATOM 4143 N N . GLU A 1 513 ? -33.142 20.499 51.144 1.00 75.25 513 GLU A N 1
ATOM 4144 C CA . GLU A 1 513 ? -34.507 20.301 50.628 1.00 75.25 513 GLU A CA 1
ATOM 4145 C C . GLU A 1 513 ? -34.871 18.821 50.439 1.00 75.25 513 GLU A C 1
ATOM 4147 O O . GLU A 1 513 ? -36.010 18.417 50.673 1.00 75.25 513 GLU A O 1
ATOM 4152 N N . GLU A 1 514 ? -33.896 17.997 50.066 1.00 73.38 514 GLU A N 1
ATOM 4153 C CA . GLU A 1 514 ? -34.077 16.569 49.818 1.00 73.38 514 GLU A CA 1
ATOM 4154 C C . GLU A 1 514 ? -34.278 15.802 51.129 1.00 73.38 514 GLU A C 1
ATOM 4156 O O . GLU A 1 514 ? -35.218 15.014 51.245 1.00 73.38 514 GLU A O 1
ATOM 4161 N N . LEU A 1 515 ? -33.463 16.107 52.145 1.00 80.19 515 LEU A N 1
ATOM 4162 C CA . LEU A 1 515 ? -33.569 15.537 53.491 1.00 80.19 515 LEU A CA 1
ATOM 4163 C C . LEU A 1 515 ? -34.911 15.875 54.150 1.00 80.19 515 LEU A C 1
ATOM 4165 O O . LEU A 1 515 ? -35.598 14.992 54.669 1.00 80.19 515 LEU A O 1
ATOM 4169 N N . VAL A 1 516 ? -35.328 17.142 54.064 1.00 82.56 516 VAL A N 1
ATOM 4170 C CA . VAL A 1 516 ? -36.652 17.582 54.527 1.00 82.56 516 VAL A CA 1
ATOM 4171 C C . VAL A 1 516 ? -37.763 16.884 53.735 1.00 82.56 516 VAL A C 1
ATOM 4173 O O . VAL A 1 516 ? -38.767 16.469 54.315 1.00 82.56 516 VAL A O 1
ATOM 4176 N N . GLY A 1 517 ? -37.580 16.683 52.428 1.00 79.75 517 GLY A N 1
ATOM 4177 C CA . GLY A 1 517 ? -38.494 15.919 51.581 1.00 79.75 517 GLY A CA 1
ATOM 4178 C C . GLY A 1 517 ? -38.659 14.461 52.025 1.00 79.75 517 GLY A C 1
ATOM 4179 O O . GLY A 1 517 ? -39.790 13.981 52.118 1.00 79.75 517 GLY A O 1
ATOM 4180 N N . VAL A 1 518 ? -37.562 13.765 52.344 1.00 81.62 518 VAL A N 1
ATOM 4181 C CA . VAL A 1 518 ? -37.581 12.402 52.912 1.00 81.62 518 VAL A CA 1
ATOM 4182 C C . VAL A 1 518 ? -38.315 12.391 54.256 1.00 81.62 518 VAL A C 1
ATOM 4184 O O . VAL A 1 518 ? -39.208 11.566 54.450 1.00 81.62 518 VAL A O 1
ATOM 4187 N N . GLY A 1 519 ? -38.023 13.346 55.144 1.00 84.88 519 GLY A N 1
ATOM 4188 C CA . GLY A 1 519 ? -38.710 13.489 56.432 1.00 84.88 519 GLY A CA 1
ATOM 4189 C C . GLY A 1 519 ? -40.213 13.708 56.298 1.00 84.88 519 GLY A C 1
ATOM 4190 O O . GLY A 1 519 ? -41.000 13.015 56.938 1.00 84.88 519 GLY A O 1
ATOM 4191 N N . ASN A 1 520 ? -40.637 14.610 55.416 1.00 87.06 520 ASN A N 1
ATOM 4192 C CA . ASN A 1 520 ? -42.057 14.867 55.168 1.00 87.06 520 ASN A CA 1
ATOM 4193 C C . ASN A 1 520 ? -42.782 13.638 54.602 1.00 87.06 520 ASN A C 1
ATOM 4195 O O . ASN A 1 520 ? -43.940 13.389 54.943 1.00 87.06 520 ASN A O 1
ATOM 4199 N N . ARG A 1 521 ? -42.111 12.844 53.759 1.00 82.12 521 ARG A N 1
ATOM 4200 C CA . ARG A 1 521 ? -42.659 11.569 53.275 1.00 82.12 521 ARG A CA 1
ATOM 4201 C C . ARG A 1 521 ? -42.814 10.557 54.406 1.00 82.12 521 ARG A C 1
ATOM 4203 O O . ARG A 1 521 ? -43.878 9.957 54.510 1.00 82.12 521 ARG A O 1
ATOM 4210 N N . MET A 1 522 ? -41.810 10.429 55.271 1.00 88.19 522 MET A N 1
ATOM 4211 C CA . MET A 1 522 ? -41.851 9.520 56.421 1.00 88.19 522 MET A CA 1
ATOM 4212 C C . MET A 1 522 ? -43.019 9.861 57.353 1.00 88.19 522 MET A C 1
ATOM 4214 O O . MET A 1 522 ? -43.767 8.970 57.746 1.00 88.19 522 MET A O 1
ATOM 4218 N N . VAL A 1 523 ? -43.226 11.151 57.644 1.00 87.94 523 VAL A N 1
ATOM 4219 C CA . VAL A 1 523 ? -44.370 11.641 58.437 1.00 87.94 523 VAL A CA 1
ATOM 4220 C C . VAL A 1 523 ? -45.696 11.220 57.808 1.00 87.94 523 VAL A C 1
ATOM 4222 O O . VAL A 1 523 ? -46.564 10.694 58.497 1.00 87.94 523 VAL A O 1
ATOM 4225 N N . LYS A 1 524 ? -45.844 11.422 56.495 1.00 85.12 524 LYS A N 1
ATOM 4226 C CA . LYS A 1 524 ? -47.064 11.073 55.761 1.00 85.12 524 LYS A CA 1
ATOM 4227 C C . LYS A 1 524 ? -47.332 9.564 55.753 1.00 85.12 524 LYS A C 1
ATOM 4229 O O . LYS A 1 524 ? -48.479 9.150 55.850 1.00 85.12 524 LYS A O 1
ATOM 4234 N N . GLU A 1 525 ? -46.299 8.736 55.617 1.00 81.94 525 GLU A N 1
ATOM 4235 C CA . GLU A 1 525 ? -46.446 7.272 55.612 1.00 81.94 525 GLU A CA 1
ATOM 4236 C C . GLU A 1 525 ? -46.791 6.698 56.987 1.00 81.94 525 GLU A C 1
ATOM 4238 O O . GLU A 1 525 ? -47.449 5.661 57.082 1.00 81.94 525 GLU A O 1
ATOM 4243 N N . LEU A 1 526 ? -46.347 7.368 58.046 1.00 84.56 526 LEU A N 1
ATOM 4244 C CA . LEU A 1 526 ? -46.578 6.969 59.429 1.00 84.56 526 LEU A CA 1
ATOM 4245 C C . LEU A 1 526 ? -47.719 7.755 60.078 1.00 84.56 526 LEU A C 1
ATOM 4247 O O . LEU A 1 526 ? -47.834 7.757 61.300 1.00 84.56 526 LEU A O 1
ATOM 4251 N N . GLU A 1 527 ? -48.572 8.416 59.292 1.00 84.69 527 GLU A N 1
ATOM 4252 C CA . GLU A 1 527 ? -49.670 9.225 59.814 1.00 84.69 527 GLU A CA 1
ATOM 4253 C C . GLU A 1 527 ? -50.544 8.403 60.782 1.00 84.69 527 GLU A C 1
ATOM 4255 O O . GLU A 1 527 ? -51.098 7.355 60.444 1.00 84.69 527 GLU A O 1
ATOM 4260 N N . GLY A 1 528 ? -50.611 8.854 62.039 1.00 78.94 528 GLY A N 1
ATOM 4261 C CA . GLY A 1 528 ? -51.341 8.176 63.115 1.00 78.94 528 GLY A CA 1
ATOM 4262 C C . GLY A 1 528 ? -50.649 6.948 63.730 1.00 78.94 528 GLY A C 1
ATOM 4263 O O . GLY A 1 528 ? -51.152 6.426 64.728 1.00 78.94 528 GLY A O 1
ATOM 4264 N N . GLN A 1 529 ? -49.498 6.511 63.215 1.00 88.25 529 GLN A N 1
ATOM 4265 C CA . GLN A 1 529 ? -48.739 5.347 63.684 1.00 88.25 529 GLN A CA 1
ATOM 4266 C C . GLN A 1 529 ? -47.401 5.755 64.331 1.00 88.25 529 GLN A C 1
ATOM 4268 O O . GLN A 1 529 ? -46.821 6.780 63.976 1.00 88.25 529 GLN A O 1
ATOM 4273 N N . PRO A 1 530 ? -46.877 4.977 65.296 1.00 87.81 530 PRO A N 1
ATOM 4274 C CA . PRO A 1 530 ? -45.531 5.203 65.803 1.00 87.81 530 PRO A CA 1
ATOM 4275 C C . PRO A 1 530 ? -44.470 4.769 64.786 1.00 87.81 530 PRO A C 1
ATOM 4277 O O . PRO A 1 530 ? -44.708 3.878 63.967 1.00 87.81 530 PRO A O 1
ATOM 4280 N N . LEU A 1 531 ? -43.275 5.350 64.897 1.00 88.00 531 LEU A N 1
ATOM 4281 C CA . LEU A 1 531 ? -42.083 4.923 64.166 1.00 88.00 531 LEU A CA 1
ATOM 4282 C C . LEU A 1 531 ? -41.872 3.410 64.332 1.00 88.00 531 LEU A C 1
ATOM 4284 O O . LEU A 1 531 ? -42.119 2.841 65.403 1.00 88.00 531 LEU A O 1
ATOM 4288 N N . LYS A 1 532 ? -41.440 2.751 63.259 1.00 88.25 532 LYS A N 1
ATOM 4289 C CA . LYS A 1 532 ? -41.370 1.289 63.143 1.00 88.25 532 LYS A CA 1
ATOM 4290 C C . LYS A 1 532 ? -40.046 0.716 63.641 1.00 88.25 532 LYS A C 1
ATOM 4292 O O . LYS A 1 532 ? -40.061 -0.382 64.187 1.00 88.25 532 LYS A O 1
ATOM 4297 N N . ASN A 1 533 ? -38.945 1.441 63.460 1.00 86.44 533 ASN A N 1
ATOM 4298 C CA . ASN A 1 533 ? -37.593 1.005 63.811 1.00 86.44 533 ASN A CA 1
ATOM 4299 C C . ASN A 1 533 ? -36.739 2.180 64.318 1.00 86.44 533 ASN A C 1
ATOM 4301 O O . ASN A 1 533 ? -37.131 3.351 64.240 1.00 86.44 533 ASN A O 1
ATOM 4305 N N . GLY A 1 534 ? -35.583 1.860 64.880 1.00 78.38 534 GLY A N 1
ATOM 4306 C CA . GLY A 1 534 ? -34.614 2.800 65.423 1.00 78.38 534 GLY A CA 1
ATOM 4307 C C . GLY A 1 534 ? -33.963 3.670 64.354 1.00 78.38 534 GLY A C 1
ATOM 4308 O O . GLY A 1 534 ? -33.679 4.835 64.622 1.00 78.38 534 GLY A O 1
ATOM 4309 N N . THR A 1 535 ? -33.815 3.171 63.126 1.00 85.25 535 THR A N 1
ATOM 4310 C CA . THR A 1 535 ? -33.301 3.964 61.994 1.00 85.25 535 THR A CA 1
ATOM 4311 C C . THR A 1 535 ? -34.200 5.169 61.670 1.00 85.25 535 THR A C 1
ATOM 4313 O O . THR A 1 535 ? -33.700 6.275 61.467 1.00 85.25 535 THR A O 1
ATOM 4316 N N . GLN A 1 536 ? -35.527 5.006 61.696 1.00 88.00 536 GLN A N 1
ATOM 4317 C CA . GLN A 1 536 ? -36.493 6.101 61.519 1.00 88.00 536 GLN A CA 1
ATOM 4318 C C . GLN A 1 536 ? -36.434 7.124 62.656 1.00 88.00 536 GLN A C 1
ATOM 4320 O O . GLN A 1 536 ? -36.494 8.329 62.412 1.00 88.00 536 GLN A O 1
ATOM 4325 N N . LEU A 1 537 ? -36.307 6.647 63.897 1.00 84.81 537 LEU A N 1
ATOM 4326 C CA . LEU A 1 537 ? -36.171 7.510 65.071 1.00 84.81 537 LEU A CA 1
ATOM 4327 C C . LEU A 1 537 ? -34.878 8.322 65.010 1.00 84.81 537 LEU A C 1
ATOM 4329 O O . LEU A 1 537 ? -34.898 9.536 65.204 1.00 84.81 537 LEU A O 1
ATOM 4333 N N . LEU A 1 538 ? -33.775 7.668 64.662 1.00 82.06 538 LEU A N 1
ATOM 4334 C CA . LEU A 1 538 ? -32.483 8.305 64.469 1.00 82.06 538 LEU A CA 1
ATOM 4335 C C . LEU A 1 538 ? -32.528 9.359 63.358 1.00 82.06 538 LEU A C 1
ATOM 4337 O O . LEU A 1 538 ? -32.070 10.482 63.564 1.00 82.06 538 LEU A O 1
ATOM 4341 N N . PHE A 1 539 ? -33.127 9.029 62.212 1.00 87.38 539 PHE A N 1
ATOM 4342 C CA . PHE A 1 539 ? -33.306 9.966 61.106 1.00 87.38 539 PHE A CA 1
ATOM 4343 C C . PHE A 1 539 ? -34.123 11.195 61.526 1.00 87.38 539 PHE A C 1
ATOM 4345 O O . PHE A 1 539 ? -33.687 12.318 61.289 1.00 87.38 539 PHE A O 1
ATOM 4352 N N . ALA A 1 540 ? -35.262 11.007 62.205 1.00 85.62 540 ALA A N 1
ATOM 4353 C CA . ALA A 1 540 ? -36.105 12.107 62.679 1.00 85.62 540 ALA A CA 1
ATOM 4354 C C . ALA A 1 540 ? -35.356 13.054 63.634 1.00 85.62 540 ALA A C 1
ATOM 4356 O O . ALA A 1 540 ? -35.455 14.275 63.500 1.00 85.62 540 ALA A O 1
ATOM 4357 N N . VAL A 1 541 ? -34.588 12.497 64.577 1.00 81.88 541 VAL A N 1
ATOM 4358 C CA . VAL A 1 541 ? -33.804 13.265 65.558 1.00 81.88 541 VAL A CA 1
ATOM 4359 C C . VAL A 1 541 ? -32.677 14.047 64.883 1.00 81.88 541 VAL A C 1
ATOM 4361 O O . VAL A 1 541 ? -32.543 15.247 65.121 1.00 81.88 541 VAL A O 1
ATOM 4364 N N . LEU A 1 542 ? -31.892 13.401 64.017 1.00 81.12 542 LEU A N 1
ATOM 4365 C CA . LEU A 1 542 ? -30.789 14.061 63.309 1.00 81.12 542 LEU A CA 1
ATOM 4366 C C . LEU A 1 542 ? -31.295 15.128 62.331 1.00 81.12 542 LEU A C 1
ATOM 4368 O O . LEU A 1 542 ? -30.698 16.199 62.229 1.00 81.12 542 LEU A O 1
ATOM 4372 N N . LEU A 1 543 ? -32.418 14.870 61.656 1.00 85.19 543 LEU A N 1
ATOM 4373 C CA . LEU A 1 543 ? -33.045 15.833 60.756 1.00 85.19 543 LEU A CA 1
ATOM 4374 C C . LEU A 1 543 ? -33.529 17.076 61.512 1.00 85.19 543 LEU A C 1
ATOM 4376 O O . LEU A 1 543 ? -33.301 18.192 61.053 1.00 85.19 543 LEU A O 1
ATOM 4380 N N . ARG A 1 544 ? -34.157 16.899 62.682 1.00 83.62 544 ARG A N 1
ATOM 4381 C CA . ARG A 1 544 ? -34.623 18.007 63.531 1.00 83.62 544 ARG A CA 1
ATOM 4382 C C . ARG A 1 544 ? -33.477 18.846 64.089 1.00 83.62 544 ARG A C 1
ATOM 4384 O O . ARG A 1 544 ? -33.610 20.064 64.169 1.00 83.62 544 ARG A O 1
ATOM 4391 N N . ASP A 1 545 ? -32.373 18.214 64.473 1.00 77.88 545 ASP A N 1
ATOM 4392 C CA . ASP A 1 545 ? -31.195 18.929 64.967 1.00 77.88 545 ASP A CA 1
ATOM 4393 C C . ASP A 1 545 ? -30.584 19.828 63.877 1.00 77.88 545 ASP A C 1
ATOM 4395 O O . ASP A 1 545 ? -30.320 21.008 64.111 1.00 77.88 545 ASP A O 1
ATOM 4399 N N . GLN A 1 546 ? -30.465 19.306 62.654 1.00 75.44 546 GLN A N 1
ATOM 4400 C CA . GLN A 1 546 ? -29.936 20.053 61.509 1.00 75.44 546 GLN A CA 1
ATOM 4401 C C . GLN A 1 546 ? -30.920 21.095 60.961 1.00 75.44 546 GLN A C 1
ATOM 4403 O O . GLN A 1 546 ? -30.510 22.126 60.415 1.00 75.44 546 GLN A O 1
ATOM 4408 N N . HIS A 1 547 ? -32.221 20.829 61.069 1.00 83.56 547 HIS A N 1
ATOM 4409 C CA . HIS A 1 547 ? -33.301 21.652 60.531 1.00 83.56 547 HIS A CA 1
ATOM 4410 C C . HIS A 1 547 ? -34.365 21.880 61.609 1.00 83.56 547 HIS A C 1
ATOM 4412 O O . HIS A 1 547 ? -35.414 21.234 61.641 1.00 83.56 547 HIS A O 1
ATOM 4418 N N . GLN A 1 548 ? -34.087 22.839 62.499 1.00 78.62 548 GLN A N 1
ATOM 4419 C CA . GLN A 1 548 ? -34.984 23.232 63.597 1.00 78.62 548 GLN A CA 1
ATOM 4420 C C . GLN A 1 548 ? -36.350 23.759 63.114 1.00 78.62 548 GLN A C 1
ATOM 4422 O O . GLN A 1 548 ? -37.288 23.862 63.899 1.00 78.62 548 GLN A O 1
ATOM 4427 N N . ASP A 1 549 ? -36.469 24.090 61.828 1.00 81.75 549 ASP A N 1
ATOM 4428 C CA . ASP A 1 549 ? -37.683 24.510 61.126 1.00 81.75 549 ASP A CA 1
ATOM 4429 C C . ASP A 1 549 ? -38.535 23.332 60.607 1.00 81.75 549 ASP A C 1
ATOM 4431 O O . ASP A 1 549 ? -39.655 23.540 60.139 1.00 81.75 549 ASP A O 1
ATOM 4435 N N . TRP A 1 550 ? -38.052 22.087 60.687 1.00 88.00 550 TRP A N 1
ATOM 4436 C CA . TRP A 1 550 ? -38.816 20.924 60.235 1.00 88.00 550 TRP A CA 1
ATOM 4437 C C . TRP A 1 550 ? -39.923 20.544 61.232 1.00 88.00 550 TRP A C 1
ATOM 4439 O O . TRP A 1 550 ? -39.656 19.987 62.298 1.00 88.00 550 TRP A O 1
ATOM 4449 N N . ASN A 1 551 ? -41.179 20.808 60.855 1.00 84.44 551 ASN A N 1
ATOM 4450 C CA . ASN A 1 551 ? -42.378 20.556 61.673 1.00 84.44 551 ASN A CA 1
ATOM 4451 C C . ASN A 1 551 ? -42.781 19.072 61.763 1.00 84.44 551 ASN A C 1
ATOM 4453 O O . ASN A 1 551 ? -43.644 18.707 62.556 1.00 84.44 551 ASN A O 1
ATOM 4457 N N . GLY A 1 552 ? -42.183 18.198 60.946 1.00 84.69 552 GLY A N 1
ATOM 4458 C CA . GLY A 1 552 ? -42.510 16.770 60.949 1.00 84.69 552 GLY A CA 1
ATOM 4459 C C . GLY A 1 552 ? -42.104 16.046 62.235 1.00 84.69 552 GLY A C 1
ATOM 4460 O O . GLY A 1 552 ? -42.679 15.010 62.558 1.00 84.69 552 GLY A O 1
ATOM 4461 N N . PHE A 1 553 ? -41.170 16.615 63.000 1.00 84.06 553 PHE A N 1
ATOM 4462 C CA . PHE A 1 553 ? -40.728 16.065 64.282 1.00 84.06 553 PHE A CA 1
ATOM 4463 C C . PHE A 1 553 ? -41.858 15.982 65.318 1.00 84.06 553 PHE A C 1
ATOM 4465 O O . PHE A 1 553 ? -41.948 15.006 66.058 1.00 84.06 553 PHE A O 1
ATOM 4472 N N . ASP A 1 554 ? -42.758 16.966 65.326 1.00 82.75 554 ASP A N 1
ATOM 4473 C CA . ASP A 1 554 ? -43.911 16.987 66.231 1.00 82.75 554 ASP A CA 1
ATOM 4474 C C . ASP A 1 554 ? -45.037 16.057 65.749 1.00 82.75 554 ASP A C 1
ATOM 4476 O O . ASP A 1 554 ? -45.860 15.603 66.539 1.00 82.75 554 ASP A O 1
ATOM 4480 N N . ALA A 1 555 ? -45.053 15.728 64.454 1.00 86.00 555 ALA A N 1
ATOM 4481 C CA . ALA A 1 555 ? -46.084 14.903 63.833 1.00 86.00 555 ALA A CA 1
ATOM 4482 C C . ALA A 1 555 ? -45.818 13.388 63.936 1.00 86.00 555 ALA A C 1
ATOM 4484 O O . ALA A 1 555 ? -46.753 12.591 63.827 1.00 86.00 555 ALA A O 1
ATOM 4485 N N . VAL A 1 556 ? -44.563 12.966 64.130 1.00 87.12 556 VAL A N 1
ATOM 4486 C CA . VAL A 1 556 ? -44.221 11.544 64.297 1.00 87.12 556 VAL A CA 1
ATOM 4487 C C . VAL A 1 556 ? -44.434 11.084 65.734 1.00 87.12 556 VAL A C 1
ATOM 4489 O O . VAL A 1 556 ? -44.233 11.839 66.682 1.00 87.12 556 VAL A O 1
ATOM 4492 N N . LYS A 1 557 ? -44.823 9.817 65.913 1.00 86.19 557 LYS A N 1
ATOM 4493 C CA . LYS A 1 557 ? -45.046 9.221 67.236 1.00 86.19 557 LYS A CA 1
ATOM 4494 C C . LYS A 1 557 ? -43.972 8.196 67.584 1.00 86.19 557 LYS A C 1
ATOM 4496 O O . LYS A 1 557 ? -43.481 7.484 66.712 1.00 86.19 557 LYS A O 1
ATOM 4501 N N . VAL A 1 558 ? -43.657 8.052 68.862 1.00 82.56 558 VAL A N 1
ATOM 4502 C CA . VAL A 1 558 ? -42.841 6.957 69.404 1.00 82.56 558 VAL A CA 1
ATOM 4503 C C . VAL A 1 558 ? -43.666 6.096 70.338 1.00 82.56 558 VAL A C 1
ATOM 4505 O O . VAL A 1 558 ? -44.603 6.571 70.977 1.00 82.56 558 VAL A O 1
ATOM 4508 N N . ARG A 1 559 ? -43.335 4.808 70.400 1.00 80.88 559 ARG A N 1
ATOM 4509 C CA . ARG A 1 559 ? -43.981 3.856 71.302 1.00 80.88 559 ARG A CA 1
ATOM 4510 C C . ARG A 1 559 ? -43.139 3.653 72.559 1.00 80.88 559 ARG A C 1
ATOM 4512 O O . ARG A 1 559 ? -41.943 3.382 72.470 1.00 80.88 559 ARG A O 1
ATOM 4519 N N . ALA A 1 560 ? -43.772 3.752 73.718 1.00 73.88 560 ALA A N 1
ATOM 4520 C CA . ALA A 1 560 ? -43.176 3.367 74.984 1.00 73.88 560 ALA A CA 1
ATOM 4521 C C . ALA A 1 560 ? -43.242 1.848 75.192 1.00 73.88 560 ALA A C 1
ATOM 4523 O O . ALA A 1 560 ? -44.076 1.156 74.608 1.00 73.88 560 ALA A O 1
ATOM 4524 N N . ARG A 1 561 ? -42.411 1.321 76.089 1.00 69.75 561 ARG A N 1
ATOM 4525 C CA . ARG A 1 561 ? -42.345 -0.096 76.455 1.00 69.75 561 ARG A CA 1
ATOM 4526 C C . ARG A 1 561 ? -43.662 -0.608 77.037 1.00 69.75 561 ARG A C 1
ATOM 4528 O O . ARG A 1 561 ? -44.023 -1.751 76.788 1.00 69.75 561 ARG A O 1
ATOM 4535 N N . ALA A 1 562 ? -44.409 0.251 77.733 1.00 66.88 562 ALA A N 1
ATOM 4536 C CA . ALA A 1 562 ? -45.771 -0.038 78.191 1.00 66.88 562 ALA A CA 1
ATOM 4537 C C . ALA A 1 562 ? -46.805 -0.183 77.047 1.00 66.88 562 ALA A C 1
ATOM 4539 O O . ALA A 1 562 ? -47.953 -0.539 77.297 1.00 66.88 562 ALA A O 1
ATOM 4540 N N . GLY A 1 563 ? -46.421 0.090 75.794 1.00 74.25 563 GLY A N 1
ATOM 4541 C CA . GLY A 1 563 ? -47.252 -0.056 74.596 1.00 74.25 563 GLY A CA 1
ATOM 4542 C C . GLY A 1 563 ? -47.975 1.220 74.151 1.00 74.25 563 GLY A C 1
ATOM 4543 O O . GLY A 1 563 ? -48.502 1.255 73.038 1.00 74.25 563 GLY A O 1
ATOM 4544 N N . GLU A 1 564 ? -47.969 2.266 74.978 1.00 79.19 564 GLU A N 1
ATOM 4545 C CA . GLU A 1 564 ? -48.558 3.575 74.675 1.00 79.19 564 GLU A CA 1
ATOM 4546 C C . GLU A 1 564 ? -47.738 4.341 73.626 1.00 79.19 564 GLU A C 1
ATOM 4548 O O . GLU A 1 564 ? -46.520 4.190 73.548 1.00 79.19 564 GLU A O 1
ATOM 4553 N N . ALA A 1 565 ? -48.397 5.163 72.803 1.00 81.94 565 ALA A N 1
ATOM 4554 C CA . ALA A 1 565 ? -47.745 5.963 71.768 1.00 81.94 565 ALA A CA 1
ATOM 4555 C C . ALA A 1 565 ? -47.864 7.461 72.068 1.00 81.94 565 ALA A C 1
ATOM 4557 O O . ALA A 1 565 ? -48.954 7.949 72.362 1.00 81.94 565 ALA A O 1
ATOM 4558 N N . TYR A 1 566 ? -46.756 8.182 71.924 1.00 79.75 566 TYR A N 1
ATOM 4559 C CA . TYR A 1 566 ? -46.628 9.604 72.233 1.00 79.75 566 TYR A CA 1
ATOM 4560 C C . TYR A 1 566 ? -46.101 10.367 71.024 1.00 79.75 566 TYR A C 1
ATOM 4562 O O . TYR A 1 566 ? -45.298 9.831 70.266 1.00 79.75 566 TYR A O 1
ATOM 4570 N N . GLU A 1 567 ? -46.532 11.613 70.841 1.00 80.06 567 GLU A N 1
ATOM 4571 C CA . GLU A 1 567 ? -45.931 12.520 69.856 1.00 80.06 567 GLU A CA 1
ATOM 4572 C C . GLU A 1 567 ? -44.477 12.788 70.237 1.00 80.06 567 GLU A C 1
ATOM 4574 O O . GLU A 1 567 ? -44.197 13.163 71.375 1.00 80.06 567 GLU A O 1
ATOM 4579 N N . LEU A 1 568 ? -43.551 12.567 69.303 1.00 78.00 568 LEU A N 1
ATOM 4580 C CA . LEU A 1 568 ? -42.115 12.634 69.560 1.00 78.00 568 LEU A CA 1
ATOM 4581 C C . LEU A 1 568 ? -41.703 14.034 70.011 1.00 78.00 568 LEU A C 1
ATOM 4583 O O . LEU A 1 568 ? -40.977 14.146 70.991 1.00 78.00 568 LEU A O 1
ATOM 4587 N N . GLY A 1 569 ? -42.220 15.079 69.362 1.00 70.00 569 GLY A N 1
ATOM 4588 C CA . GLY A 1 569 ? -42.016 16.470 69.765 1.00 70.00 569 GLY A CA 1
ATOM 4589 C C . GLY A 1 569 ? -42.414 16.742 71.212 1.00 70.00 569 GLY A C 1
ATOM 4590 O O . GLY A 1 569 ? -41.586 17.166 72.013 1.00 70.00 569 GLY A O 1
ATOM 4591 N N . GLY A 1 570 ? -43.656 16.419 71.585 1.00 64.31 570 GLY A N 1
ATOM 4592 C CA . GLY A 1 570 ? -44.126 16.563 72.965 1.00 64.31 570 GLY A CA 1
ATOM 4593 C C . GLY A 1 570 ? -43.304 15.728 73.947 1.00 64.31 570 GLY A C 1
ATOM 4594 O O . GLY A 1 570 ? -42.922 16.221 75.005 1.00 64.31 570 GLY A O 1
ATOM 4595 N N . TRP A 1 571 ? -42.972 14.492 73.568 1.00 67.12 571 TRP A N 1
ATOM 4596 C CA . TRP A 1 571 ? -42.197 13.557 74.380 1.00 67.12 571 TRP A CA 1
ATOM 4597 C C . TRP A 1 571 ? -40.748 14.023 74.625 1.00 67.12 571 TRP A C 1
ATOM 4599 O O . TRP A 1 571 ? -40.217 13.849 75.721 1.00 67.12 571 TRP A O 1
ATOM 4609 N N . TRP A 1 572 ? -40.139 14.687 73.639 1.00 64.62 572 TRP A N 1
ATOM 4610 C CA . TRP A 1 572 ? -38.764 15.200 73.665 1.00 64.62 572 TRP A CA 1
ATOM 4611 C C . TRP A 1 572 ? -38.526 16.286 74.726 1.00 64.62 572 TRP A C 1
ATOM 4613 O O . TRP A 1 572 ? -37.416 16.426 75.237 1.00 64.62 572 TRP A O 1
ATOM 4623 N N . TYR A 1 573 ? -39.565 17.047 75.084 1.00 53.53 573 TYR A N 1
ATOM 4624 C CA . TYR A 1 573 ? -39.467 18.182 76.009 1.00 53.53 573 TYR A CA 1
ATOM 4625 C C . TYR A 1 573 ? -39.949 17.886 77.444 1.00 53.53 573 TYR A C 1
ATOM 4627 O O . TYR A 1 573 ? -39.958 18.799 78.272 1.00 53.53 573 TYR A O 1
ATOM 4635 N N . TYR A 1 574 ? -40.331 16.648 77.787 1.00 49.88 574 TYR A N 1
ATOM 4636 C CA . TYR A 1 574 ? -40.751 16.331 79.161 1.00 49.88 574 TYR A CA 1
ATOM 4637 C C . TYR A 1 574 ? -39.580 16.337 80.150 1.00 49.88 574 TYR A C 1
ATOM 4639 O O . TYR A 1 574 ? -38.550 15.707 79.927 1.00 49.88 574 TYR A O 1
ATOM 4647 N N . GLN A 1 575 ? -39.782 16.981 81.304 1.00 46.31 575 GLN A N 1
ATOM 4648 C CA . GLN A 1 575 ? -38.920 16.815 82.475 1.00 46.31 575 GLN A CA 1
ATOM 4649 C C . GLN A 1 575 ? -39.023 15.376 82.995 1.00 46.31 575 GLN A C 1
ATOM 4651 O O . GLN A 1 575 ? -40.124 14.829 83.092 1.00 46.31 575 GLN A O 1
ATOM 4656 N N . ALA A 1 576 ? -37.875 14.772 83.319 1.00 43.50 576 ALA A N 1
ATOM 4657 C CA . ALA A 1 576 ? -37.797 13.402 83.810 1.00 43.50 576 ALA A CA 1
ATOM 4658 C C . ALA A 1 576 ? -38.775 13.189 84.983 1.00 43.50 576 ALA A C 1
ATOM 4660 O O . ALA A 1 576 ? -38.699 13.910 85.982 1.00 43.50 576 ALA A O 1
ATOM 4661 N N . PRO A 1 577 ? -39.688 12.209 84.906 1.00 41.75 577 PRO A N 1
ATOM 4662 C CA . PRO A 1 577 ? -40.466 11.819 86.059 1.00 41.75 577 PRO A CA 1
ATOM 4663 C C . PRO A 1 577 ? -39.527 11.107 87.024 1.00 41.75 577 PRO A C 1
ATOM 4665 O O . PRO A 1 577 ? -38.890 10.102 86.706 1.00 41.75 577 PRO A O 1
ATOM 4668 N N . VAL A 1 578 ? -39.435 11.684 88.211 1.00 43.88 578 VAL A N 1
ATOM 4669 C CA . VAL A 1 578 ? -38.764 11.108 89.367 1.00 43.88 578 VAL A CA 1
ATOM 4670 C C . VAL A 1 578 ? -39.433 9.748 89.615 1.00 43.88 578 VAL A C 1
ATOM 4672 O O . VAL A 1 578 ? -40.657 9.699 89.651 1.00 43.88 578 VAL A O 1
ATOM 4675 N N . PHE A 1 579 ? -38.627 8.679 89.701 1.00 50.38 579 PHE A N 1
ATOM 4676 C CA . PHE A 1 579 ? -38.968 7.245 89.842 1.00 50.38 579 PHE A CA 1
ATOM 4677 C C . PHE A 1 579 ? -39.752 6.601 88.664 1.00 50.38 579 PHE A C 1
ATOM 4679 O O . PHE A 1 579 ? -40.967 6.699 88.516 1.00 50.38 579 PHE A O 1
ATOM 4686 N N . MET A 1 580 ? -39.004 5.919 87.788 1.00 51.88 580 MET A N 1
ATOM 4687 C CA . MET A 1 580 ? -39.380 5.556 86.415 1.00 51.88 580 MET A CA 1
ATOM 4688 C C . MET A 1 580 ? -40.490 4.496 86.296 1.00 51.88 580 MET A C 1
ATOM 4690 O O . MET A 1 580 ? -40.411 3.411 86.863 1.00 51.88 580 MET A O 1
ATOM 4694 N N . SER A 1 581 ? -41.482 4.788 85.453 1.00 51.50 581 SER A N 1
ATOM 4695 C CA . SER A 1 581 ? -42.514 3.855 84.977 1.00 51.50 581 SER A CA 1
ATOM 4696 C C . SER A 1 581 ? -42.182 3.380 83.554 1.00 51.50 581 SER A C 1
ATOM 4698 O O . SER A 1 581 ? -41.661 4.167 82.762 1.00 51.50 581 SER A O 1
ATOM 4700 N N . ASP A 1 582 ? -42.546 2.140 83.192 1.00 51.56 582 ASP A N 1
ATOM 4701 C CA . ASP A 1 582 ? -42.376 1.562 81.839 1.00 51.56 582 ASP A CA 1
ATOM 4702 C C . ASP A 1 582 ? -42.993 2.410 80.710 1.00 51.56 582 ASP A C 1
ATOM 4704 O O . ASP A 1 582 ? -42.636 2.261 79.539 1.00 51.56 582 ASP A O 1
ATOM 4708 N N . ARG A 1 583 ? -43.892 3.342 81.049 1.00 54.88 583 ARG A N 1
ATOM 4709 C CA . ARG A 1 583 ? -44.457 4.333 80.121 1.00 54.88 583 ARG A CA 1
ATOM 4710 C C . ARG A 1 583 ? -43.444 5.372 79.616 1.00 54.88 583 ARG A C 1
ATOM 4712 O O . ARG A 1 583 ? -43.730 6.071 78.653 1.00 54.88 583 ARG A O 1
ATOM 4719 N N . TYR A 1 584 ? -42.269 5.470 80.241 1.00 56.62 584 TYR A N 1
ATOM 4720 C CA . TYR A 1 584 ? -41.194 6.401 79.865 1.00 56.62 584 TYR A CA 1
ATOM 4721 C C . TYR A 1 584 ? -39.960 5.713 79.266 1.00 56.62 584 TYR A C 1
ATOM 4723 O O . TYR A 1 584 ? -38.984 6.382 78.939 1.00 56.62 584 TYR A O 1
ATOM 4731 N N . LEU A 1 585 ? -39.991 4.389 79.105 1.00 60.28 585 LEU A N 1
ATOM 4732 C CA . LEU A 1 585 ? -38.962 3.645 78.379 1.00 60.28 585 LEU A CA 1
ATOM 4733 C C . LEU A 1 585 ? -39.401 3.472 76.928 1.00 60.28 585 LEU A C 1
ATOM 4735 O O . LEU A 1 585 ? -40.576 3.225 76.687 1.00 60.28 585 LEU A O 1
ATOM 4739 N N . LEU A 1 586 ? -38.484 3.572 75.965 1.00 68.06 586 LEU A N 1
ATOM 4740 C CA . LEU A 1 586 ? -38.790 3.288 74.560 1.00 68.06 586 LEU A CA 1
ATOM 4741 C C . LEU A 1 586 ? -39.044 1.789 74.335 1.00 68.06 586 LEU A C 1
ATOM 4743 O O . LEU A 1 586 ? -38.468 0.933 75.008 1.00 68.06 586 LEU A O 1
ATOM 4747 N N . ASP A 1 587 ? -39.909 1.478 73.372 1.00 75.38 587 ASP A N 1
ATOM 4748 C CA . ASP A 1 587 ? -40.164 0.108 72.920 1.00 75.38 587 ASP A CA 1
ATOM 4749 C C . ASP A 1 587 ? -38.869 -0.533 72.355 1.00 75.38 587 ASP A C 1
ATOM 4751 O O . ASP A 1 587 ? -38.127 0.131 71.623 1.00 75.38 587 ASP A O 1
ATOM 4755 N N . PRO A 1 588 ? -38.575 -1.817 72.652 1.00 70.75 588 PRO A N 1
ATOM 4756 C CA . PRO A 1 588 ? -37.367 -2.500 72.174 1.00 70.75 588 PRO A CA 1
ATOM 4757 C C . PRO A 1 588 ? -37.167 -2.498 70.651 1.00 70.75 588 PRO A C 1
ATOM 4759 O O . PRO A 1 588 ? -36.044 -2.695 70.193 1.00 70.75 588 PRO A O 1
ATOM 4762 N N . ARG A 1 589 ? -38.216 -2.247 69.854 1.00 79.88 589 ARG A N 1
ATOM 4763 C CA . ARG A 1 589 ? -38.127 -2.129 68.386 1.00 79.88 589 ARG A CA 1
ATOM 4764 C C . ARG A 1 589 ? -37.160 -1.059 67.886 1.00 79.88 589 ARG A C 1
ATOM 4766 O O . ARG A 1 589 ? -36.826 -1.065 66.710 1.00 79.88 589 ARG A O 1
ATOM 4773 N N . TYR A 1 590 ? -36.785 -0.111 68.741 1.00 79.25 590 TYR A N 1
ATOM 4774 C CA . TYR A 1 590 ? -35.876 0.974 68.387 1.00 79.25 590 TYR A CA 1
ATOM 4775 C C . TYR A 1 590 ? -34.402 0.625 68.640 1.00 79.25 590 TYR A C 1
ATOM 4777 O O . TYR A 1 590 ? -33.539 1.471 68.437 1.00 79.25 590 TYR A O 1
ATOM 4785 N N . ALA A 1 591 ? -34.093 -0.596 69.091 1.00 67.31 591 ALA A N 1
ATOM 4786 C CA . ALA A 1 591 ? -32.740 -0.995 69.482 1.00 67.31 591 ALA A CA 1
ATOM 4787 C C . ALA A 1 591 ? -31.699 -0.918 68.344 1.00 67.31 591 ALA A C 1
ATOM 4789 O O . ALA A 1 591 ? -30.529 -0.660 68.622 1.00 67.31 591 ALA A O 1
ATOM 4790 N N . ASP A 1 592 ? -32.113 -1.061 67.080 1.00 69.12 592 ASP A N 1
ATOM 4791 C CA . ASP A 1 592 ? -31.254 -0.952 65.885 1.00 69.12 592 ASP A CA 1
ATOM 4792 C C . ASP A 1 592 ? -30.670 0.456 65.676 1.00 69.12 592 ASP A C 1
ATOM 4794 O O . ASP A 1 592 ? -29.725 0.624 64.911 1.00 69.12 592 ASP A O 1
ATOM 4798 N N . MET A 1 593 ? -31.160 1.482 66.385 1.00 71.00 593 MET A N 1
ATOM 4799 C CA . MET A 1 593 ? -30.543 2.817 66.359 1.00 71.00 593 MET A CA 1
ATOM 4800 C C . MET A 1 593 ? -29.139 2.853 66.979 1.00 71.00 593 MET A C 1
ATOM 4802 O O . MET A 1 593 ? -28.420 3.830 66.780 1.00 71.00 593 MET A O 1
ATOM 4806 N N . ALA A 1 594 ? -28.748 1.836 67.754 1.00 63.94 594 ALA A N 1
ATOM 4807 C CA . ALA A 1 594 ? -27.417 1.755 68.352 1.00 63.94 594 ALA A CA 1
ATOM 4808 C C . ALA A 1 594 ? -26.334 1.388 67.322 1.00 63.94 594 ALA A C 1
ATOM 4810 O O . ALA A 1 594 ? -25.193 1.837 67.453 1.00 63.94 594 ALA A O 1
ATOM 4811 N N . ASP A 1 595 ? -26.690 0.635 66.277 1.00 67.06 595 ASP A N 1
ATOM 4812 C CA . ASP A 1 595 ? -25.742 0.122 65.281 1.00 67.06 595 ASP A CA 1
ATOM 4813 C C . ASP A 1 595 ? -24.977 1.242 64.543 1.00 67.06 595 ASP A C 1
ATOM 4815 O O . ASP A 1 595 ? -23.747 1.170 64.464 1.00 67.06 595 ASP A O 1
ATOM 4819 N N . PRO A 1 596 ? -25.623 2.325 64.058 1.00 63.16 596 PRO A N 1
ATOM 4820 C CA . PRO A 1 596 ? -24.933 3.381 63.312 1.00 63.16 596 PRO A CA 1
ATOM 4821 C C . PRO A 1 596 ? -24.099 4.317 64.208 1.00 63.16 596 PRO A C 1
ATOM 4823 O O . PRO A 1 596 ? -23.159 4.977 63.750 1.00 63.16 596 PRO A O 1
ATOM 4826 N N . LEU A 1 597 ? -24.443 4.402 65.495 1.00 63.09 597 LEU A N 1
ATOM 4827 C CA . LEU A 1 597 ? -23.877 5.360 66.450 1.00 63.09 597 LEU A CA 1
ATOM 4828 C C . LEU A 1 597 ? -22.778 4.756 67.334 1.00 63.09 597 LEU A C 1
ATOM 4830 O O . LEU A 1 597 ? -21.907 5.495 67.802 1.00 63.09 597 LEU A O 1
ATOM 4834 N N . GLY A 1 598 ? -22.773 3.432 67.508 1.00 57.38 598 GLY A N 1
ATOM 4835 C CA . GLY A 1 598 ? -21.921 2.710 68.452 1.00 57.38 598 GLY A CA 1
ATOM 4836 C C . GLY A 1 598 ? -22.485 2.716 69.880 1.00 57.38 598 GLY A C 1
ATOM 4837 O O . GLY A 1 598 ? -23.427 3.442 70.190 1.00 57.38 598 GLY A O 1
ATOM 4838 N N . ALA A 1 599 ? -21.873 1.934 70.778 1.00 50.34 599 ALA A N 1
ATOM 4839 C CA . ALA A 1 599 ? -22.326 1.693 72.163 1.00 50.34 599 ALA A CA 1
ATOM 4840 C C . ALA A 1 599 ? -22.419 2.940 73.082 1.00 50.34 599 ALA A C 1
ATOM 4842 O O . ALA A 1 599 ? -22.767 2.827 74.257 1.00 50.34 599 ALA A O 1
ATOM 4843 N N . ASP A 1 600 ? -22.097 4.122 72.559 1.00 47.81 600 ASP A N 1
ATOM 4844 C CA . ASP A 1 600 ? -21.895 5.368 73.296 1.00 47.81 600 ASP A CA 1
ATOM 4845 C C . ASP A 1 600 ? -23.062 6.367 73.188 1.00 47.81 600 ASP A C 1
ATOM 4847 O O . ASP A 1 600 ? -23.002 7.434 73.807 1.00 47.81 600 ASP A O 1
ATOM 4851 N N . TRP A 1 601 ? -24.117 6.059 72.428 1.00 46.66 601 TRP A N 1
ATOM 4852 C CA . TRP A 1 601 ? -25.224 6.988 72.173 1.00 46.66 601 TRP A CA 1
ATOM 4853 C C . TRP A 1 601 ? -26.540 6.560 72.842 1.00 46.66 601 TRP A C 1
ATOM 4855 O O . TRP A 1 601 ? -26.867 5.377 72.882 1.00 46.66 601 TRP A O 1
ATOM 4865 N N . SER A 1 602 ? -27.294 7.531 73.378 1.00 46.59 602 SER A N 1
ATOM 4866 C CA . SER A 1 602 ? -28.557 7.318 74.105 1.00 46.59 602 SER A CA 1
ATOM 4867 C C . SER A 1 602 ? -29.654 8.280 73.607 1.00 46.59 602 SER A C 1
ATOM 4869 O O . SER A 1 602 ? -29.336 9.434 73.308 1.00 46.59 602 SER A O 1
ATOM 4871 N N . PRO A 1 603 ? -30.929 7.851 73.491 1.00 42.34 603 PRO A N 1
ATOM 4872 C CA . PRO A 1 603 ? -31.855 8.396 72.489 1.00 42.34 603 PRO A CA 1
ATOM 4873 C C . PRO A 1 603 ? -32.485 9.769 72.752 1.00 42.34 603 PRO A C 1
ATOM 4875 O O . PRO A 1 603 ? -33.120 10.287 71.839 1.00 42.34 603 PRO A O 1
ATOM 4878 N N . ILE A 1 604 ? -32.412 10.353 73.957 1.00 39.84 604 ILE A N 1
ATOM 4879 C CA . ILE A 1 604 ? -33.199 11.559 74.303 1.00 39.84 604 ILE A CA 1
ATOM 4880 C C . ILE A 1 604 ? -32.367 12.553 75.116 1.00 39.84 604 ILE A C 1
ATOM 4882 O O . ILE A 1 604 ? -31.837 12.215 76.175 1.00 39.84 604 ILE A O 1
ATOM 4886 N N . LYS A 1 605 ? -32.307 13.804 74.645 1.00 33.88 605 LYS A N 1
ATOM 4887 C CA . LYS A 1 605 ? -31.870 14.970 75.426 1.00 33.88 605 LYS A CA 1
ATOM 4888 C C . LYS A 1 605 ? -33.104 15.699 75.960 1.00 33.88 605 LYS A C 1
ATOM 4890 O O . LYS A 1 605 ? -33.890 16.189 75.160 1.00 33.88 605 LYS A O 1
ATOM 4895 N N . VAL A 1 606 ? -33.218 15.854 77.279 1.00 33.53 606 VAL A N 1
ATOM 4896 C CA . VAL A 1 606 ? -34.166 16.796 77.904 1.00 33.53 606 VAL A CA 1
ATOM 4897 C C . VAL A 1 606 ? -33.438 18.117 78.170 1.00 33.53 606 VAL A C 1
ATOM 4899 O O . VAL A 1 606 ? -32.294 18.125 78.622 1.00 33.53 606 VAL A O 1
ATOM 4902 N N . GLY A 1 607 ? -34.072 19.231 77.807 1.00 27.06 607 GLY A N 1
ATOM 4903 C CA . GLY A 1 607 ? -33.455 20.551 77.664 1.00 27.06 607 GLY A CA 1
ATOM 4904 C C . GLY A 1 607 ? -32.813 21.170 78.918 1.00 27.06 607 GLY A C 1
ATOM 4905 O O . GLY A 1 607 ? -33.384 21.162 80.002 1.00 27.06 607 GLY A O 1
ATOM 4906 N N . SER A 1 608 ? -31.644 21.770 78.653 1.00 29.66 608 SER A N 1
ATOM 4907 C CA . SER A 1 608 ? -30.873 22.798 79.373 1.00 29.66 608 SER A CA 1
ATOM 4908 C C . SER A 1 608 ? -30.565 22.589 80.858 1.00 29.66 608 SER A C 1
ATOM 4910 O O . SER A 1 608 ? -31.260 23.113 81.720 1.00 29.66 608 SER A O 1
ATOM 4912 N N . CYS A 1 609 ? -29.421 21.969 81.131 1.00 24.12 609 CYS A N 1
ATOM 4913 C CA . CYS A 1 609 ? -28.320 22.615 81.851 1.00 24.12 609 CYS A CA 1
ATOM 4914 C C . CYS A 1 609 ? -27.050 21.807 81.572 1.00 24.12 609 CYS A C 1
ATOM 4916 O O . CYS A 1 609 ? -27.068 20.579 81.626 1.00 24.12 609 CYS A O 1
ATOM 4918 N N . ASP A 1 610 ? -25.968 22.494 81.210 1.00 30.36 610 ASP A N 1
ATOM 4919 C CA . ASP A 1 610 ? -24.642 21.899 81.097 1.00 30.36 610 ASP A CA 1
ATOM 4920 C C . ASP A 1 610 ? -24.329 21.095 82.361 1.00 30.36 610 ASP A C 1
ATOM 4922 O O . ASP A 1 610 ? -24.313 21.675 83.442 1.00 30.36 610 ASP A O 1
ATOM 4926 N N . LEU A 1 611 ? -24.118 19.780 82.220 1.00 24.58 611 LEU A N 1
ATOM 4927 C CA . LEU A 1 611 ? -23.150 18.970 82.971 1.00 24.58 611 LEU A CA 1
ATOM 4928 C C . LEU A 1 611 ? -23.254 17.485 82.568 1.00 24.58 611 LEU A C 1
ATOM 4930 O O . LEU A 1 611 ? -24.208 16.771 82.849 1.00 24.58 611 LEU A O 1
ATOM 4934 N N . VAL A 1 612 ? -22.213 17.070 81.853 1.00 31.66 612 VAL A N 1
ATOM 4935 C CA . VAL A 1 612 ? -21.601 15.740 81.717 1.00 31.66 612 VAL A CA 1
ATOM 4936 C C . VAL A 1 612 ? -22.087 14.664 82.717 1.00 31.66 612 VAL A C 1
ATOM 4938 O O . VAL A 1 612 ? -21.872 14.804 83.914 1.00 31.66 612 VAL A O 1
ATOM 4941 N N . TYR A 1 613 ? -22.683 13.565 82.230 1.00 29.95 613 TYR A N 1
ATOM 4942 C CA . TYR A 1 613 ? -22.174 12.171 82.244 1.00 29.95 613 TYR A CA 1
ATOM 4943 C C . TYR A 1 613 ? -23.287 11.162 81.870 1.00 29.95 613 TYR A C 1
ATOM 4945 O O . TYR A 1 613 ? -24.476 11.416 82.025 1.00 29.95 613 TYR A O 1
ATOM 4953 N N . ARG A 1 614 ? -22.869 10.048 81.253 1.00 29.33 614 ARG A N 1
ATOM 4954 C CA . ARG A 1 614 ? -23.652 9.168 80.363 1.00 29.33 614 ARG A CA 1
ATOM 4955 C C . ARG A 1 614 ? -24.644 8.230 81.087 1.00 29.33 614 ARG A C 1
ATOM 4957 O O . ARG A 1 614 ? -24.238 7.569 82.038 1.00 29.33 614 ARG A O 1
ATOM 4964 N N . PRO A 1 615 ? -25.858 8.027 80.550 1.00 34.16 615 PRO A N 1
ATOM 4965 C CA . PRO A 1 615 ? -26.798 6.988 80.977 1.00 34.16 615 PRO A CA 1
ATOM 4966 C C . PRO A 1 615 ? -26.831 5.791 80.004 1.00 34.16 615 PRO A C 1
ATOM 4968 O O . PRO A 1 615 ? -26.779 5.975 78.785 1.00 34.16 615 PRO A O 1
ATOM 4971 N N . ARG A 1 616 ? -26.934 4.561 80.531 1.00 33.25 616 ARG A N 1
ATOM 4972 C CA . ARG A 1 616 ? -26.965 3.295 79.766 1.00 33.25 616 ARG A CA 1
ATOM 4973 C C . ARG A 1 616 ? -28.342 2.624 79.824 1.00 33.25 616 ARG A C 1
ATOM 4975 O O . ARG A 1 616 ? -29.046 2.728 80.823 1.00 33.25 616 ARG A O 1
ATOM 4982 N N . LEU A 1 617 ? -28.693 1.895 78.761 1.00 31.77 617 LEU A N 1
ATOM 4983 C CA . LEU A 1 617 ? -29.867 1.016 78.703 1.00 31.77 617 LEU A CA 1
ATOM 4984 C C . LEU A 1 617 ? -29.839 0.005 79.862 1.00 31.77 617 LEU A C 1
ATOM 4986 O O . LEU A 1 617 ? -28.910 -0.792 79.957 1.00 31.77 617 LEU A O 1
ATOM 4990 N N . GLY A 1 618 ? -30.869 0.034 80.712 1.00 38.16 618 GLY A N 1
ATOM 4991 C CA . GLY A 1 618 ? -31.084 -0.949 81.778 1.00 38.16 618 GLY A CA 1
ATOM 4992 C C . GLY A 1 618 ? -30.859 -0.470 83.215 1.00 38.16 618 GLY A C 1
ATOM 4993 O O . GLY A 1 618 ? -31.137 -1.255 84.106 1.00 38.16 618 GLY A O 1
ATOM 4994 N N . GLY A 1 619 ? -30.434 0.778 83.452 1.00 37.50 619 GLY A N 1
ATOM 4995 C CA . GLY A 1 619 ? -30.332 1.362 84.801 1.00 37.50 619 GLY A CA 1
ATOM 4996 C C . GLY A 1 619 ? -30.967 2.755 84.872 1.00 37.50 619 GLY A C 1
ATOM 4997 O O . GLY A 1 619 ? -30.943 3.496 83.886 1.00 37.50 619 GLY A O 1
ATOM 4998 N N . ALA A 1 620 ? -31.582 3.114 86.005 1.00 38.22 620 ALA A N 1
ATOM 4999 C CA . ALA A 1 620 ? -32.321 4.376 86.130 1.00 38.22 620 ALA A CA 1
ATOM 5000 C C . ALA A 1 620 ? -31.441 5.627 86.242 1.00 38.22 620 ALA A C 1
ATOM 5002 O O . ALA A 1 620 ? -30.354 5.609 86.816 1.00 38.22 620 ALA A O 1
ATOM 5003 N N . PHE A 1 621 ? -31.985 6.748 85.766 1.00 40.25 621 PHE A N 1
ATOM 5004 C CA . PHE A 1 621 ? -31.483 8.084 86.066 1.00 40.25 621 PHE A CA 1
ATOM 5005 C C . PHE A 1 621 ? -31.963 8.555 87.439 1.00 40.25 621 PHE A C 1
ATOM 5007 O O . PHE A 1 621 ? -33.143 8.433 87.771 1.00 40.25 621 PHE A O 1
ATOM 5014 N N . LEU A 1 622 ? -31.080 9.221 88.178 1.00 39.97 622 LEU A N 1
ATOM 5015 C CA . LEU A 1 622 ? -31.466 10.108 89.269 1.00 39.97 622 LEU A CA 1
ATOM 5016 C C . LEU A 1 622 ? -31.443 11.547 88.765 1.00 39.97 622 LEU A C 1
ATOM 5018 O O . LEU A 1 622 ? -30.377 12.117 88.545 1.00 39.97 622 LEU A O 1
ATOM 5022 N N . GLY A 1 623 ? -32.627 12.123 88.562 1.00 41.56 623 GLY A N 1
ATOM 5023 C CA . GLY A 1 623 ? -32.766 13.566 88.385 1.00 41.56 623 GLY A CA 1
ATOM 5024 C C . GLY A 1 623 ? -32.604 14.303 89.716 1.00 41.56 623 GLY A C 1
ATOM 5025 O O . GLY A 1 623 ? -32.816 13.727 90.781 1.00 41.56 623 GLY A O 1
ATOM 5026 N N . ASP A 1 624 ? -32.313 15.601 89.649 1.00 39.25 624 ASP A N 1
ATOM 5027 C CA . ASP A 1 624 ? -32.134 16.512 90.798 1.00 39.25 624 ASP A CA 1
ATOM 5028 C C . ASP A 1 624 ? -33.385 16.720 91.669 1.00 39.25 624 ASP A C 1
ATOM 5030 O O . ASP A 1 624 ? -33.375 17.498 92.618 1.00 39.25 624 ASP A O 1
ATOM 5034 N N . ALA A 1 625 ? -34.469 16.012 91.365 1.00 42.81 625 ALA A N 1
ATOM 5035 C CA . ALA A 1 625 ? -35.765 16.164 91.994 1.00 42.81 625 ALA A CA 1
ATOM 5036 C C . ALA A 1 625 ? -36.177 14.924 92.800 1.00 42.81 625 ALA A C 1
ATOM 5038 O O . ALA A 1 625 ? -37.343 14.549 92.772 1.00 42.81 625 ALA A O 1
ATOM 5039 N N . ILE A 1 626 ? -35.287 14.282 93.566 1.00 48.34 626 ILE A N 1
ATOM 5040 C CA . ILE A 1 626 ? -35.810 13.492 94.693 1.00 48.34 626 ILE A CA 1
ATOM 5041 C C . ILE A 1 626 ? -36.428 14.499 95.665 1.00 48.34 626 ILE A C 1
ATOM 5043 O O . ILE A 1 626 ? -35.713 15.285 96.284 1.00 48.34 626 ILE A O 1
ATOM 5047 N N . LYS A 1 627 ? -37.760 14.513 95.784 1.00 49.50 627 LYS A N 1
ATOM 5048 C CA . LYS A 1 627 ? -38.408 15.231 96.885 1.00 49.50 627 LYS A CA 1
ATOM 5049 C C . LYS A 1 627 ? -37.867 14.642 98.187 1.00 49.50 627 LYS A C 1
ATOM 5051 O O . LYS A 1 627 ? -37.961 13.435 98.383 1.00 49.50 627 LYS A O 1
ATOM 5056 N N . GLU A 1 628 ? -37.316 15.485 99.061 1.00 47.34 628 GLU A N 1
ATOM 5057 C CA . GLU A 1 628 ? -36.759 15.064 100.360 1.00 47.34 628 GLU A CA 1
ATOM 5058 C C . GLU A 1 628 ? -37.777 14.325 101.250 1.00 47.34 628 GLU A C 1
ATOM 5060 O O . GLU A 1 628 ? -37.387 13.635 102.190 1.00 47.34 628 GLU A O 1
ATOM 5065 N N . GLU A 1 629 ? -39.070 14.433 100.937 1.00 54.59 629 GLU A N 1
ATOM 5066 C CA . GLU A 1 629 ? -40.163 13.728 101.597 1.00 54.59 629 GLU A CA 1
ATOM 5067 C C . GLU A 1 629 ? -40.835 12.758 100.613 1.00 54.59 629 GLU A C 1
ATOM 5069 O O . GLU A 1 629 ? -41.665 13.145 99.786 1.00 54.59 629 GLU A O 1
ATOM 5074 N N . LEU A 1 630 ? -40.448 11.483 100.692 1.00 55.62 630 LEU A N 1
ATOM 5075 C CA . LEU A 1 630 ? -41.149 10.367 100.052 1.00 55.62 630 LEU A CA 1
ATOM 5076 C C . LEU A 1 630 ? -42.201 9.816 101.024 1.00 55.62 630 LEU A C 1
ATOM 5078 O O . LEU A 1 630 ? -41.914 9.688 102.215 1.00 55.62 630 LEU A O 1
ATOM 5082 N N . ASP A 1 631 ? -43.390 9.454 100.537 1.00 62.84 631 ASP A N 1
ATOM 5083 C CA . ASP A 1 631 ? -44.347 8.680 101.338 1.00 62.84 631 ASP A CA 1
ATOM 5084 C C . ASP A 1 631 ? -43.862 7.233 101.551 1.00 62.84 631 ASP A C 1
ATOM 5086 O O . ASP A 1 631 ? -42.964 6.755 100.861 1.00 62.84 631 ASP A O 1
ATOM 5090 N N . GLU A 1 632 ? -44.441 6.524 102.522 1.00 54.97 632 GLU A N 1
ATOM 5091 C CA . GLU A 1 632 ? -43.997 5.177 102.919 1.00 54.97 632 GLU A CA 1
ATOM 5092 C C . GLU A 1 632 ? -44.024 4.165 101.757 1.00 54.97 632 GLU A C 1
ATOM 5094 O O . GLU A 1 632 ? -43.135 3.322 101.645 1.00 54.97 632 GLU A O 1
ATOM 5099 N N . SER A 1 633 ? -44.994 4.276 100.843 1.00 58.38 633 SER A N 1
ATOM 5100 C CA . SER A 1 633 ? -45.091 3.387 99.679 1.00 58.38 633 SER A CA 1
ATOM 5101 C C . SER A 1 633 ? -43.982 3.669 98.664 1.00 58.38 633 SER A C 1
ATOM 5103 O O . SER A 1 633 ? -43.409 2.737 98.094 1.00 58.38 633 SER A O 1
ATOM 5105 N N . ALA A 1 634 ? -43.668 4.943 98.433 1.00 53.66 634 ALA A N 1
ATOM 5106 C CA . ALA A 1 634 ? -42.598 5.377 97.546 1.00 53.66 634 ALA A CA 1
ATOM 5107 C C . ALA A 1 634 ? -41.212 5.076 98.135 1.00 53.66 634 ALA A C 1
ATOM 5109 O O . ALA A 1 634 ? -40.298 4.729 97.389 1.00 53.66 634 ALA A O 1
ATOM 5110 N N . GLN A 1 635 ? -41.061 5.140 99.461 1.00 57.06 635 GLN A N 1
ATOM 5111 C CA . GLN A 1 635 ? -39.842 4.734 100.167 1.00 57.06 635 GLN A CA 1
ATOM 5112 C C . GLN A 1 635 ? -39.548 3.242 99.976 1.00 57.06 635 GLN A C 1
ATOM 5114 O O . GLN A 1 635 ? -38.417 2.886 99.647 1.00 57.06 635 GLN A O 1
ATOM 5119 N N . VAL A 1 636 ? -40.561 2.380 100.118 1.00 56.72 636 VAL A N 1
ATOM 5120 C CA . VAL A 1 636 ? -40.418 0.927 99.917 1.00 56.72 636 VAL A CA 1
ATOM 5121 C C . VAL A 1 636 ? -40.083 0.601 98.462 1.00 56.72 636 VAL A C 1
ATOM 5123 O O . VAL A 1 636 ? -39.143 -0.144 98.210 1.00 56.72 636 VAL A O 1
ATOM 5126 N N . ALA A 1 637 ? -40.781 1.206 97.496 1.00 54.75 637 ALA A N 1
ATOM 5127 C CA . ALA A 1 637 ? -40.496 0.996 96.075 1.00 54.75 637 ALA A CA 1
ATOM 5128 C C . ALA A 1 637 ? -39.092 1.487 95.675 1.00 54.75 637 ALA A C 1
ATOM 5130 O O . ALA A 1 637 ? -38.415 0.851 94.866 1.00 54.75 637 ALA A O 1
ATOM 5131 N N . PHE A 1 638 ? -38.642 2.602 96.257 1.00 59.91 638 PHE A N 1
ATOM 5132 C CA . PHE A 1 638 ? -37.300 3.136 96.046 1.00 59.91 638 PHE A CA 1
ATOM 5133 C C . PHE A 1 638 ? -36.223 2.231 96.650 1.00 59.91 638 PHE A C 1
ATOM 5135 O O . PHE A 1 638 ? -35.220 1.976 95.987 1.00 59.91 638 PHE A O 1
ATOM 5142 N N . ALA A 1 639 ? -36.445 1.702 97.857 1.00 57.06 639 ALA A N 1
ATOM 5143 C CA . ALA A 1 639 ? -35.540 0.755 98.503 1.00 57.06 639 ALA A CA 1
ATOM 5144 C C . ALA A 1 639 ? -35.443 -0.572 97.727 1.00 57.06 639 ALA A C 1
ATOM 5146 O O . ALA A 1 639 ? -34.335 -1.035 97.469 1.00 57.06 639 ALA A O 1
ATOM 5147 N N . ASP A 1 640 ? -36.571 -1.133 97.280 1.00 56.62 640 ASP A N 1
ATOM 5148 C CA . ASP A 1 640 ? -36.616 -2.351 96.454 1.00 56.62 640 ASP A CA 1
ATOM 5149 C C . ASP A 1 640 ? -35.891 -2.170 95.114 1.00 56.62 640 ASP A C 1
ATOM 5151 O O . ASP A 1 640 ? -35.195 -3.073 94.641 1.00 56.62 640 ASP A O 1
ATOM 5155 N N . TRP A 1 641 ? -36.045 -1.001 94.487 1.00 62.19 641 TRP A N 1
ATOM 5156 C CA . TRP A 1 641 ? -35.325 -0.660 93.263 1.00 62.19 641 TRP A CA 1
ATOM 5157 C C . TRP A 1 641 ? -33.817 -0.511 93.513 1.00 62.19 641 TRP A C 1
ATOM 5159 O O . TRP A 1 641 ? -33.026 -1.106 92.783 1.00 62.19 641 TRP A O 1
ATOM 5169 N N . LEU A 1 642 ? -33.415 0.199 94.574 1.00 57.69 642 LEU A N 1
ATOM 5170 C CA . LEU A 1 642 ? -32.011 0.338 94.988 1.00 57.69 642 LEU A CA 1
ATOM 5171 C C . LEU A 1 642 ? -31.356 -1.018 95.262 1.00 57.69 642 LEU A C 1
ATOM 5173 O O . LEU A 1 642 ? -30.199 -1.219 94.901 1.00 57.69 642 LEU A O 1
ATOM 5177 N N . LEU A 1 643 ? -32.100 -1.950 95.863 1.00 56.09 643 LEU A N 1
ATOM 5178 C CA . LEU A 1 643 ? -31.635 -3.312 96.113 1.00 56.09 643 LEU A CA 1
ATOM 5179 C C . LEU A 1 643 ? -31.433 -4.098 94.811 1.00 56.09 643 LEU A C 1
ATOM 5181 O O . LEU A 1 643 ? -30.447 -4.816 94.667 1.00 56.09 643 LEU A O 1
ATOM 5185 N N . LYS A 1 644 ? -32.355 -3.966 93.851 1.00 57.38 644 LYS A N 1
ATOM 5186 C CA . LYS A 1 644 ? -32.237 -4.628 92.542 1.00 57.38 644 LYS A CA 1
ATOM 5187 C C . LYS A 1 644 ? -31.075 -4.072 91.725 1.00 57.38 644 LYS A C 1
ATOM 5189 O O . LYS A 1 644 ? -30.374 -4.847 91.079 1.00 57.38 644 LYS A O 1
ATOM 5194 N N . GLU A 1 645 ? -30.839 -2.764 91.780 1.00 54.72 645 GLU A N 1
ATOM 5195 C CA . GLU A 1 645 ? -29.724 -2.159 91.049 1.00 54.72 645 GLU A CA 1
ATOM 5196 C C . GLU A 1 645 ? -28.368 -2.378 91.707 1.00 54.72 645 GLU A C 1
ATOM 5198 O O . GLU A 1 645 ? -27.390 -2.570 90.992 1.00 54.72 645 GLU A O 1
ATOM 5203 N N . SER A 1 646 ? -28.276 -2.427 93.040 1.00 54.81 646 SER A N 1
ATOM 5204 C CA . SER A 1 646 ? -27.013 -2.776 93.706 1.00 54.81 646 SER A CA 1
ATOM 5205 C C . SER A 1 646 ? -26.599 -4.228 93.436 1.00 54.81 646 SER A C 1
ATOM 5207 O O . SER A 1 646 ? -25.409 -4.526 93.348 1.00 54.81 646 SER A O 1
ATOM 5209 N N . GLN A 1 647 ? -27.572 -5.124 93.230 1.00 53.38 647 GLN A N 1
ATOM 5210 C CA . GLN A 1 647 ? -27.332 -6.498 92.778 1.00 53.38 647 GLN A CA 1
ATOM 5211 C C . GLN A 1 647 ? -26.883 -6.569 91.311 1.00 53.38 647 GLN A C 1
ATOM 5213 O O . GLN A 1 647 ? -26.079 -7.435 90.964 1.00 53.38 647 GLN A O 1
ATOM 5218 N N . ALA A 1 648 ? -27.384 -5.678 90.450 1.00 50.09 648 ALA A N 1
ATOM 5219 C CA . ALA A 1 648 ? -26.999 -5.610 89.040 1.00 50.09 648 ALA A CA 1
ATOM 5220 C C . ALA A 1 648 ? -25.668 -4.865 88.814 1.00 50.09 648 ALA A C 1
ATOM 5222 O O . ALA A 1 648 ? -24.956 -5.160 87.852 1.00 50.09 648 ALA A O 1
ATOM 5223 N N . ASN A 1 649 ? -25.317 -3.918 89.690 1.00 51.38 649 ASN A N 1
ATOM 5224 C CA . ASN A 1 649 ? -24.100 -3.116 89.619 1.00 51.38 649 ASN A CA 1
ATOM 5225 C C . ASN A 1 649 ? -23.601 -2.702 91.029 1.00 51.38 649 ASN A C 1
ATOM 5227 O O . ASN A 1 649 ? -24.181 -1.799 91.639 1.00 51.38 649 ASN A O 1
ATOM 5231 N N . PRO A 1 650 ? -22.487 -3.280 91.524 1.00 54.94 650 PRO A N 1
ATOM 5232 C CA . PRO A 1 650 ? -21.948 -2.994 92.858 1.00 54.94 650 PRO A CA 1
ATOM 5233 C C . PRO A 1 650 ? -21.579 -1.520 93.100 1.00 54.94 650 PRO A C 1
ATOM 5235 O O . PRO A 1 650 ? -21.649 -1.053 94.236 1.00 54.94 650 PRO A O 1
ATOM 5238 N N . ASP A 1 651 ? -21.238 -0.774 92.043 1.00 49.56 651 ASP A N 1
ATOM 5239 C CA . ASP A 1 651 ? -20.758 0.615 92.132 1.00 49.56 651 ASP A CA 1
ATOM 5240 C C . ASP A 1 651 ? -21.904 1.648 92.161 1.00 49.56 651 ASP A C 1
ATOM 5242 O O . ASP A 1 651 ? -21.681 2.847 92.360 1.00 49.56 651 ASP A O 1
ATOM 5246 N N . ALA A 1 652 ? -23.154 1.208 91.963 1.00 51.91 652 ALA A N 1
ATOM 5247 C CA . ALA A 1 652 ? -24.316 2.092 91.873 1.00 51.91 652 ALA A CA 1
ATOM 5248 C C . ALA A 1 652 ? -24.554 2.892 93.167 1.00 51.91 652 ALA A C 1
ATOM 5250 O O . ALA A 1 652 ? -24.976 4.043 93.110 1.00 51.91 652 ALA A O 1
ATOM 5251 N N . LEU A 1 653 ? -24.244 2.325 94.335 1.00 53.66 653 LEU A N 1
ATOM 5252 C CA . LEU A 1 653 ? -24.459 2.984 95.628 1.00 53.66 653 LEU A CA 1
ATOM 5253 C C . LEU A 1 653 ? -23.459 4.111 95.912 1.00 53.66 653 LEU A C 1
ATOM 5255 O O . LEU A 1 653 ? -23.849 5.135 96.480 1.00 53.66 653 LEU A O 1
ATOM 5259 N N . ASP A 1 654 ? -22.210 3.974 95.463 1.00 53.19 654 ASP A N 1
ATOM 5260 C CA . ASP A 1 654 ? -21.180 5.007 95.630 1.00 53.19 654 ASP A CA 1
ATOM 5261 C C . ASP A 1 654 ? -21.479 6.250 94.776 1.00 53.19 654 ASP A C 1
ATOM 5263 O O . ASP A 1 654 ? -21.244 7.382 95.206 1.00 53.19 654 ASP A O 1
ATOM 5267 N N . LEU A 1 655 ? -22.094 6.059 93.605 1.00 49.94 655 LEU A N 1
ATOM 5268 C CA . LEU A 1 655 ? -22.557 7.143 92.731 1.00 49.94 655 LEU A CA 1
ATOM 5269 C C . LEU A 1 655 ? -23.740 7.927 93.326 1.00 49.94 655 LEU A C 1
ATOM 5271 O O . LEU A 1 655 ? -23.840 9.140 93.134 1.00 49.94 655 LEU A O 1
ATOM 5275 N N . ILE A 1 656 ? -24.623 7.261 94.074 1.00 52.66 656 ILE A N 1
ATOM 5276 C CA . ILE A 1 656 ? -25.812 7.876 94.691 1.00 52.66 656 ILE A CA 1
ATOM 5277 C C . ILE A 1 656 ? -25.457 8.547 96.032 1.00 52.66 656 ILE A C 1
ATOM 5279 O O . ILE A 1 656 ? -26.002 9.603 96.382 1.00 52.66 656 ILE A O 1
ATOM 5283 N N . GLY A 1 657 ? -24.508 7.968 96.772 1.00 53.81 657 GLY A N 1
ATOM 5284 C CA . GLY A 1 657 ? -24.137 8.357 98.133 1.00 53.81 657 GLY A CA 1
ATOM 5285 C C . GLY A 1 657 ? -23.497 9.740 98.286 1.00 53.81 657 GLY A C 1
ATOM 5286 O O . GLY A 1 657 ? -23.442 10.243 99.404 1.00 53.81 657 GLY A O 1
ATOM 5287 N N . GLY A 1 658 ? -23.040 10.386 97.209 1.00 55.41 658 GLY A N 1
ATOM 5288 C CA . GLY A 1 658 ? -22.437 11.724 97.285 1.00 55.41 658 GLY A CA 1
ATOM 5289 C C . GLY A 1 658 ? -23.452 12.863 97.454 1.00 55.41 658 GLY A C 1
ATOM 5290 O O . GLY A 1 658 ? -23.247 13.754 98.274 1.00 55.41 658 GLY A O 1
ATOM 5291 N N . LYS A 1 659 ? -24.555 12.834 96.694 1.00 47.84 659 LYS A N 1
ATOM 5292 C CA . LYS A 1 659 ? -25.542 13.933 96.620 1.00 47.84 659 LYS A CA 1
ATOM 5293 C C . LYS A 1 659 ? -26.805 13.676 97.447 1.00 47.84 659 LYS A C 1
ATOM 5295 O O . LYS A 1 659 ? -27.422 14.623 97.918 1.00 47.84 659 LYS A O 1
ATOM 5300 N N . TYR A 1 660 ? -27.169 12.410 97.660 1.00 53.16 660 TYR A N 1
ATOM 5301 C CA . TYR A 1 660 ? -28.446 12.023 98.278 1.00 53.16 660 TYR A CA 1
ATOM 5302 C C . TYR A 1 660 ? -28.286 11.284 99.610 1.00 53.16 660 TYR A C 1
ATOM 5304 O O . TYR A 1 660 ? -29.246 10.697 100.110 1.00 53.16 660 TYR A O 1
ATOM 5312 N N . ARG A 1 661 ? -27.085 11.313 100.206 1.00 62.41 661 ARG A N 1
ATOM 5313 C CA . ARG A 1 661 ? -26.751 10.560 101.426 1.00 62.41 661 ARG A CA 1
ATOM 5314 C C . ARG A 1 661 ? -27.717 10.818 102.573 1.00 62.41 661 ARG A C 1
ATOM 5316 O O . ARG A 1 661 ? -28.155 9.878 103.223 1.00 62.41 661 ARG A O 1
ATOM 5323 N N . ASP A 1 662 ? -28.056 12.081 102.803 1.00 57.38 662 ASP A N 1
ATOM 5324 C CA . ASP A 1 662 ? -28.885 12.481 103.940 1.00 57.38 662 ASP A CA 1
ATOM 5325 C C . ASP A 1 662 ? -30.369 12.163 103.713 1.00 57.38 662 ASP A C 1
ATOM 5327 O O . ASP A 1 662 ? -31.063 11.749 104.643 1.00 57.38 662 ASP A O 1
ATOM 5331 N N . ALA A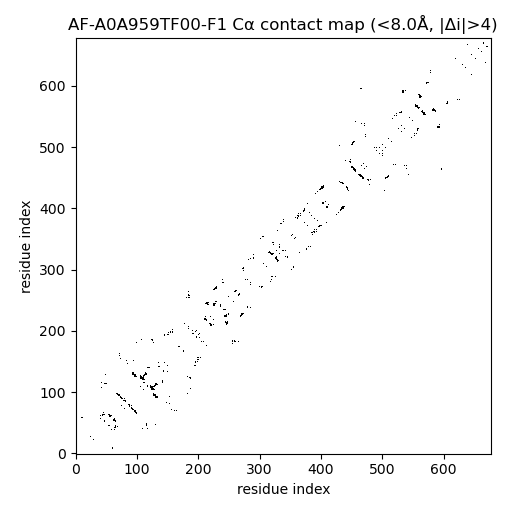 1 663 ? -30.840 12.259 102.464 1.00 57.44 663 ALA A N 1
ATOM 5332 C CA . ALA A 1 663 ? -32.175 11.807 102.074 1.00 57.44 663 ALA A CA 1
ATOM 5333 C C . ALA A 1 663 ? -32.302 10.279 102.212 1.00 57.44 663 ALA A C 1
ATOM 5335 O O . ALA A 1 663 ? -33.266 9.782 102.792 1.00 57.44 663 ALA A O 1
ATOM 5336 N N . LEU A 1 664 ? -31.284 9.533 101.775 1.00 62.19 664 LEU A N 1
ATOM 5337 C CA . LEU A 1 664 ? -31.216 8.081 101.937 1.00 62.19 664 LEU A CA 1
ATOM 5338 C C . LEU A 1 664 ? -31.150 7.661 103.407 1.00 62.19 664 LEU A C 1
ATOM 5340 O O . LEU A 1 664 ? -31.852 6.734 103.794 1.00 62.19 664 LEU A O 1
ATOM 5344 N N . LYS A 1 665 ? -30.387 8.369 104.250 1.00 65.12 665 LYS A N 1
ATOM 5345 C CA . LYS A 1 665 ? -30.347 8.126 105.703 1.00 65.12 665 LYS A CA 1
ATOM 5346 C C . LYS A 1 665 ? -31.706 8.314 106.368 1.00 65.12 665 LYS A C 1
ATOM 5348 O O . LYS A 1 665 ? -32.067 7.537 107.251 1.00 65.12 665 LYS A O 1
ATOM 5353 N N . LYS A 1 666 ? -32.468 9.328 105.942 1.00 61.53 666 LYS A N 1
ATOM 5354 C CA . LYS A 1 666 ? -33.836 9.567 106.428 1.00 61.53 666 LYS A CA 1
ATOM 5355 C C . LYS A 1 666 ? -34.797 8.457 106.005 1.00 61.53 666 LYS A C 1
ATOM 5357 O O . LYS A 1 666 ? -35.552 7.975 106.845 1.00 61.53 666 LYS A O 1
ATOM 5362 N N . VAL A 1 667 ? -34.751 8.047 104.738 1.00 59.72 667 VAL A N 1
ATOM 5363 C CA . VAL A 1 667 ? -35.639 7.014 104.177 1.00 59.72 667 VAL A CA 1
ATOM 5364 C C . VAL A 1 667 ? -35.323 5.626 104.745 1.00 59.72 667 VAL A C 1
ATOM 5366 O O . VAL A 1 667 ? -36.227 4.896 105.133 1.00 59.72 667 VAL A O 1
ATOM 5369 N N . LEU A 1 668 ? -34.041 5.277 104.859 1.00 61.06 668 LEU A N 1
ATOM 5370 C CA . LEU A 1 668 ? -33.584 3.942 105.267 1.00 61.06 668 LEU A CA 1
ATOM 5371 C C . LEU A 1 668 ? -33.365 3.799 106.782 1.00 61.06 668 LEU A C 1
ATOM 5373 O O . LEU A 1 668 ? -33.031 2.713 107.254 1.00 61.06 668 LEU A O 1
ATOM 5377 N N . ARG A 1 669 ? -33.547 4.882 107.555 1.00 62.34 669 ARG A N 1
ATOM 5378 C CA . ARG A 1 669 ? -33.326 4.949 109.014 1.00 62.34 669 ARG A CA 1
ATOM 5379 C C . ARG A 1 669 ? -31.955 4.391 109.457 1.00 62.34 669 ARG A C 1
ATOM 5381 O O . ARG A 1 669 ? -31.850 3.792 110.524 1.00 62.34 669 ARG A O 1
ATOM 5388 N N . GLY A 1 670 ? -30.907 4.593 108.654 1.00 64.00 670 GLY A N 1
ATOM 5389 C CA . GLY A 1 670 ? -29.546 4.077 108.879 1.00 64.00 670 GLY A CA 1
ATOM 5390 C C . GLY A 1 670 ? -28.559 4.524 107.792 1.00 64.00 670 GLY A C 1
ATOM 5391 O O . GLY A 1 670 ? -28.976 5.144 106.812 1.00 64.00 670 GLY A O 1
ATOM 5392 N N . ASP A 1 671 ? -27.252 4.262 107.951 1.00 62.12 671 ASP A N 1
ATOM 5393 C CA . ASP A 1 671 ? -26.274 4.569 106.893 1.00 62.12 671 ASP A CA 1
ATOM 5394 C C . ASP A 1 671 ? -26.458 3.569 105.732 1.00 62.12 671 ASP A C 1
ATOM 5396 O O . ASP A 1 671 ? -26.498 2.361 105.979 1.00 62.12 671 ASP A O 1
ATOM 5400 N N . PRO A 1 672 ? -26.574 4.017 104.466 1.00 56.09 672 PRO A N 1
ATOM 5401 C CA . PRO A 1 672 ? -26.781 3.115 103.328 1.00 56.09 672 PRO A CA 1
ATOM 5402 C C . PRO A 1 672 ? -25.718 2.011 103.202 1.00 56.09 672 PRO A C 1
ATOM 5404 O O . PRO A 1 672 ? -26.009 0.933 102.690 1.00 56.09 672 PRO A O 1
ATOM 5407 N N . GLY A 1 673 ? -24.501 2.254 103.706 1.00 57.62 673 GLY A N 1
ATOM 5408 C CA . GLY A 1 673 ? -23.414 1.270 103.724 1.00 57.62 673 GLY A CA 1
ATOM 5409 C C . GLY A 1 673 ? -23.634 0.075 104.663 1.00 57.62 673 GLY A C 1
ATOM 5410 O O . GLY A 1 673 ? -23.001 -0.962 104.466 1.00 57.62 673 GLY A O 1
ATOM 5411 N N . ASP A 1 674 ? -24.537 0.187 105.642 1.00 56.19 674 ASP A N 1
ATOM 5412 C CA . ASP A 1 674 ? -24.834 -0.889 106.598 1.00 56.19 674 ASP A CA 1
ATOM 5413 C C . ASP A 1 674 ? -25.826 -1.921 106.026 1.00 56.19 674 ASP A C 1
ATOM 5415 O O . ASP A 1 674 ? -25.805 -3.080 106.431 1.00 56.19 674 ASP A O 1
ATOM 5419 N N . TRP A 1 675 ? -26.642 -1.537 105.037 1.00 55.75 675 TRP A N 1
ATOM 5420 C CA . TRP A 1 675 ? -27.632 -2.412 104.385 1.00 55.75 675 TRP A CA 1
ATOM 5421 C C . TRP A 1 675 ? -27.040 -3.365 103.342 1.00 55.75 675 TRP A C 1
ATOM 5423 O O . TRP A 1 675 ? -27.634 -4.391 103.051 1.00 55.75 675 TRP A O 1
ATOM 5433 N N . VAL A 1 676 ? -25.875 -3.049 102.772 1.00 51.09 676 VAL A N 1
ATOM 5434 C CA . VAL A 1 676 ? -25.198 -3.924 101.791 1.00 51.09 676 VAL A CA 1
ATOM 5435 C C . VAL A 1 676 ? -24.455 -5.077 102.479 1.00 51.09 676 VAL A C 1
ATOM 5437 O O . VAL A 1 676 ? -24.085 -6.055 101.835 1.00 51.09 676 VAL A O 1
ATOM 5440 N N . ARG A 1 677 ? -24.196 -4.958 103.790 1.00 47.78 677 ARG A N 1
ATOM 5441 C CA . ARG A 1 677 ? -23.453 -5.951 104.586 1.00 47.78 677 ARG A CA 1
ATOM 5442 C C . ARG A 1 677 ? -24.343 -6.862 105.442 1.00 47.78 677 ARG A C 1
ATOM 5444 O O . ARG A 1 677 ? -23.797 -7.772 106.066 1.00 47.78 677 ARG A O 1
ATOM 5451 N N . ALA A 1 678 ? -25.650 -6.613 105.487 1.00 42.78 678 ALA A N 1
ATOM 5452 C CA . ALA A 1 678 ? -26.662 -7.458 106.124 1.00 42.78 678 ALA A CA 1
ATOM 5453 C C . ALA A 1 678 ? -27.428 -8.231 105.048 1.00 42.78 678 ALA A C 1
ATOM 5455 O O . ALA A 1 678 ? -27.766 -9.407 105.313 1.00 42.78 678 ALA A O 1
#

Mean predicted aligned error: 17.35 Å

Nearest PDB structures (foldseek):
  7c7a-assembly1_J  TM=4.505E-01  e=6.932E+00  Saccharomyces cerevisiae S288C
  7wbu-assembly1_A  TM=2.566E-01  e=4.191E+00  Bos taurus
  6wt6-assembly1_A-2  TM=3.847E-01  e=8.478E+00  Magallana gigas

Sequence (678 aa):
QWAREKLAGVAELPAQGSLFFLGLGEGKQAVLDTHMQEIRSCMGISMHFLRDLGTITVNGERIERLPLETIRLTIPREDLRGIGFTEDDQDVEVVLCWSEKAMEQLAKEPTLYQYFPMTKEDHGMTYVIHSNGLQKQAQRTELNADSPINARLFDRLVARVREEAERWMEEDPDRYRSLFKAILHSKFEAAGLKVLHEHVQQPLIDFIKEHVPTIDGRFLEADHVLVRDSKLSIPLEDFGIEKHWFHWADEADAPTISRAKDNARLGLKLATVDHLIRKVDARALSEWVQGLPEQEYDQFLKEMKRPSGGLKELAGLQFIRADGGLVSFNDLLKKPEGLTQLLGWYEAHPHLNEWVSMKDLELTLVEMTDATWNETSAQLLIRLTTKEARDTLIERLPRLVVEKGEAFYEKGFFHWWAEHMDEIDCQLVRRKLVLRVGEVDIGWNDALILEQIELPTPPNGKLIPLELDKILPGKVAPGQQEVLALREGLAKEEYHPDFLKMAFGRKQKSGKEELVGVGNRMVKELEGQPLKNGTQLLFAVLLRDQHQDWNGFDAVKVRARAGEAYELGGWWYYQAPVFMSDRYLLDPRYADMADPLGADWSPIKVGSCDLVYRPRLGGAFLGDAIKEELDESAQVAFADWLLKESQANPDALDLIGGKYRDALKKVLRGDPGDWVRA

Solvent-accessible surface area (backbone atoms only — not comparable to full-atom values): 38978 Å² total; per-residue (Å²): 105,72,67,56,64,71,47,71,77,34,92,73,76,74,96,69,86,85,90,84,84,81,86,69,59,91,73,46,57,63,54,48,64,74,45,41,68,62,53,52,60,52,44,17,56,29,28,64,74,41,93,84,54,57,66,52,71,62,96,68,46,78,40,53,44,51,83,60,51,76,50,81,44,78,45,54,32,89,56,36,57,84,48,64,52,90,73,70,86,59,64,34,44,41,33,45,34,36,31,84,92,42,31,78,58,34,30,75,30,42,25,38,27,58,63,46,66,17,71,75,39,61,54,32,26,14,41,36,38,35,26,81,65,66,53,53,39,96,84,59,33,42,72,36,77,88,41,66,44,48,41,48,52,34,43,53,48,45,53,53,49,50,56,51,40,61,51,18,59,76,78,38,49,66,61,33,52,48,52,48,49,34,61,66,69,23,57,73,70,79,37,90,51,58,56,52,22,68,34,40,51,49,59,51,53,55,51,46,38,51,44,34,55,26,63,90,67,51,62,37,38,35,92,43,32,30,36,61,57,59,97,66,90,74,63,40,65,73,38,73,38,92,49,42,49,33,50,65,67,53,81,91,38,45,72,60,48,55,44,39,43,32,72,85,65,57,41,33,47,78,43,35,56,53,64,47,64,78,68,35,51,65,64,46,50,27,57,52,61,69,69,44,54,72,73,54,41,54,48,51,60,68,54,42,61,68,52,93,83,36,70,69,80,48,27,81,44,35,71,47,76,49,102,91,46,64,38,19,59,56,59,27,61,75,36,66,65,28,53,58,51,50,51,53,46,49,66,75,39,66,71,44,52,81,53,48,40,70,62,58,51,44,39,46,53,42,72,72,46,70,67,52,72,47,69,42,50,52,49,47,54,66,65,51,83,43,57,69,34,39,49,52,42,58,70,55,30,79,42,44,74,36,44,69,87,43,64,67,53,40,52,49,47,54,52,47,46,60,76,39,50,94,67,46,63,57,67,62,52,45,76,28,32,25,46,28,56,86,94,43,78,27,42,56,81,63,25,77,47,64,39,40,46,63,47,56,38,89,92,80,55,53,69,34,71,40,57,46,60,67,48,50,78,81,78,73,32,74,56,40,70,56,55,50,52,48,53,54,52,43,52,74,70,67,54,55,70,66,49,53,42,67,74,49,42,50,89,50,89,72,49,75,70,54,54,51,47,53,46,50,49,37,35,63,75,35,64,96,38,50,62,79,36,11,55,35,51,49,48,48,52,46,48,34,71,77,32,81,84,53,68,47,46,51,66,31,24,39,41,18,55,65,67,52,73,41,41,37,42,67,59,46,67,50,77,82,69,72,81,83,55,56,71,78,36,68,31,76,62,39,60,65,40,39,71,73,65,37,101,83,64,69,100,76,74,61,82,86,73,97,73,94,81,90,77,58,95,93,65,87,83,84,66,99,62,70,63,84,75,65,54,75,70,56,43,50,54,49,50,57,47,53,53,53,44,39,72,75,34,78,64,54,56,68,71,48,48,76,83,42,42,69,51,47,27,64,72,67,74,42,63,74,76,60,67,81,77,107

Foldseek 3Di:
DVVCVQCVLQPDDDPDDDDDDDDDDPPVVVVCVVCVVLQLLQVLDLCVVPDPDAWDADSNDIRGRDDKDKQKDKAQLVCLVVLPDPDSPGIKIKMKIADLVCQVSLQQHAQEDASGHLRVRNFRARIHMYIVPFDPDPVSNGGPLPDSSLLSVLLVSLVSVLVVLVVCLPVPLVVNVRVLLRLLNGDLPAGPRNSCRPRPNVSVLVSQQAFFAFCVSGGGHLVQEAAEPAPDDDDCVLQVHSHTYGNDHDPVCVVVSVSCCDPSGNVHHYDFLQNSVLRGDLVSVQVVLQPDDPVVNLRSLLRDAADPVGCVSQQQRFNQDFDPGTDGVVRLLVDLCSVVRVVVSCVVRVSNCVRANLVSVLLVSLVVHDLEADSSLQSSLLPRPDLVSNQSNLVSHQAHEQEPPPCCRLVSNLVSCLVCVVRYDLVSNLQRYWYDYPPDTHRSVQFPFFEFAFFADPPPGHTFTFTLCLQPVDDGRPCNVVVVVSLVVVVVVVRDPVSSCSNGNDDDNDDLVRLLVSLVNSLVVQQVHARQELSNLLSLVRNCVVCVPRPSQQSHWFAFCVGDIDRRVVLQADDDDAPDDSRNHGHCRHVCNCVRVPQQDDRHDHDDDDDDDDDHPPADDDDPDPPLDDDLVRLVVVVVNVVVVCVVPVCVCVVCCPPCQVSNCVSVVHGPVVVVVD